Protein AF-A0A256WA55-F1 (afdb_monomer)

Radius of gyration: 29.88 Å; Cα contacts (8 Å, |Δi|>4): 927; chains: 1; bounding box: 69×44×91 Å

pLDDT: mean 87.18, std 14.0, range [23.38, 98.69]

Mean predicted aligned error: 8.19 Å

Sequence (550 aa):
MIKLHIINTIARYEMRTLLRSWFFRIFAGLAIIGLGIFNVAVFVPASGAPWIYRALPASIPYANLIILNLGQAIVAVFLASEFLKQDRKNDTVEVIYARSMTNAEYILGKALGILSVFFILNLIVLIMGIGFSFISSDSTQGILEFFFYPLLISVPTLVFILGLSFFLMTVLKNQAITFIILLGYIALTIFYLNTKYYHLFDYIAYQIPMMNSTIGGFGNFYEVLMHRGIYLFFGLGLIFFTVFKLERLPQSRKMASFPILLTIVSLCLAGFFAEKYISIKKGDISFKKQMIQLNNDFVNAPKVKVTSCDIELEHLGKEIAVMAGLGICNETDFGIDTLIFSLNPSLRIISAGSHGEKLQYKRKMHLLMIKYPGGLLPGDSAELSINYQGTINESTHFLDQNLDGYEDNFSLEIFRVRKRYAYLQDGFVCLTSGSLWYPTSGVGYASTKPALHFPDFTKFTLKVKTDTNLVAVSQGGLNKTSPGEFEFKPKVALPKISLLIADYNKYSIKVDSIEYSLFAKEGNQYFL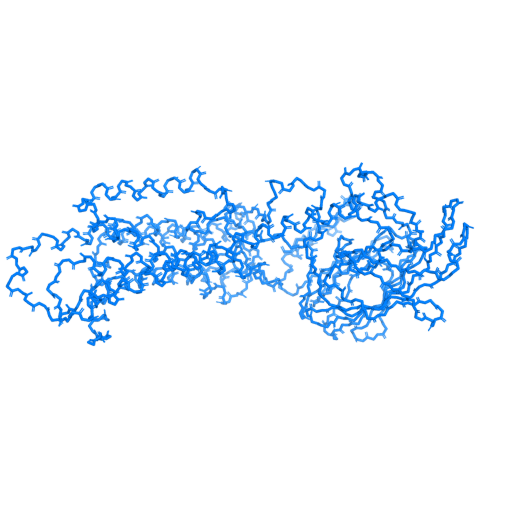DHFNDFTDSLPNFRSATAFCVG

Secondary structure (DSSP, 8-state):
---HHHHHHHHHHHHHHHHH-HHHHHHHHHHHHHHHHHHHHHH-GGG---THHHHSTTHHHHHHHHHHHHHHHHHHHHHHHHHHHHHHTTTTTTTT------HHHHHHHHHHHHHHHHHHHHHHHHHHHHHHHHH-TTPPP-SHHHHHHIIIIIHHHHHHHHHHHHHHHHHH--HHHHHHHHHHHHHHIIIIITTSGGGTT-TT-SSS--PEETTTEETTHHHHHHHHHHHHHHHHHHHHHHHHHS-S--S-HHHHHHHHHHHHHHHHHHHHHHHHHHHHHHHHHHHHHHHHHHHHHHTTS---EEEEEEEEEEEETTEEEEEEEEEEE--SSS-EEEEEEE--TTEEEEEEEETTEEPPEEEETTEEEEEEEEEE-TT-EEEEEEEEEE---GGGS-TTS-GGG---EEEETTEEEE---EEEETTEEEE-TTS--S-EES-S--TT-GGG-----BEEEEEEE--TT-EEEESSEEEEEETTEEEEE-SS-BS---EEEESEEEEEEEETTEEEEEEEETT--TTHHHHGGGTTTGGG----------

Solvent-accessible surface area (backbone atoms only — not comparable to full-atom values): 29604 Å² total; per-residue (Å²): 132,90,55,67,70,57,19,53,50,42,12,53,52,39,31,53,51,49,73,65,32,64,69,50,48,51,51,52,49,49,50,51,52,51,49,47,53,49,52,50,40,61,69,38,80,90,60,71,50,67,62,66,54,43,69,36,41,33,31,44,52,49,52,55,45,54,60,46,38,58,55,46,52,57,52,43,44,53,54,43,42,54,52,64,50,65,57,66,75,39,66,86,52,52,82,77,55,84,68,96,70,51,55,57,44,51,52,50,8,39,53,49,8,54,51,50,51,53,49,52,52,52,49,53,54,42,53,52,47,49,53,56,39,76,74,37,90,76,41,45,88,54,73,64,53,67,61,49,45,52,63,58,43,42,48,19,30,47,40,21,49,42,9,49,34,45,31,41,39,68,72,65,72,35,58,69,62,37,49,52,52,52,52,49,49,54,50,43,29,66,76,67,36,39,76,43,79,86,38,72,60,40,64,69,51,66,79,54,45,68,50,45,40,98,83,71,39,49,63,49,57,66,56,50,51,24,52,39,40,21,36,32,26,39,8,50,13,29,42,27,41,36,36,48,67,53,93,63,89,69,95,40,82,76,67,51,54,50,31,49,53,51,16,52,53,23,40,51,49,14,50,50,23,45,50,52,37,52,47,53,60,50,45,50,51,52,50,38,53,52,52,30,51,54,16,47,77,46,62,83,55,78,50,53,42,45,54,27,38,40,36,45,37,36,58,57,39,56,29,39,40,35,43,36,38,34,35,35,33,25,84,44,98,56,64,44,44,56,50,38,24,26,30,28,58,44,39,46,77,76,48,42,28,38,94,90,43,80,44,58,69,51,78,54,75,38,40,38,37,34,48,42,86,92,33,46,40,53,72,38,68,51,56,37,40,41,31,32,35,35,41,65,48,57,65,68,48,75,75,86,52,67,68,94,75,64,71,66,54,45,80,54,89,87,45,21,33,46,71,78,76,32,46,54,35,76,70,38,37,38,39,39,67,62,43,32,87,55,80,40,65,28,53,62,68,15,84,87,52,58,88,73,60,68,70,50,61,20,38,48,36,40,37,39,39,42,60,64,77,41,44,80,48,61,67,46,52,80,44,76,82,49,83,20,32,40,34,26,40,42,94,56,61,38,58,72,64,41,43,37,33,27,54,53,48,79,47,73,50,76,57,96,92,43,77,49,75,46,75,38,46,82,89,65,57,80,63,56,77,63,53,74,79,37,82,88,51,62,92,73,67,86,80,74,81,87,75,87,81,127

Structure (mmCIF, N/CA/C/O backbone):
data_AF-A0A256WA55-F1
#
_entry.id   AF-A0A256WA55-F1
#
loop_
_atom_site.group_PDB
_atom_site.id
_atom_site.type_symbol
_atom_site.label_atom_id
_atom_site.label_alt_id
_atom_site.label_comp_id
_atom_site.label_asym_id
_atom_site.label_entity_id
_atom_site.label_seq_id
_atom_site.pdbx_PDB_ins_code
_atom_site.Cartn_x
_atom_site.Cartn_y
_atom_site.Cartn_z
_atom_site.occupancy
_atom_site.B_iso_or_equiv
_atom_site.auth_seq_id
_atom_site.auth_comp_id
_atom_site.auth_asym_id
_atom_site.auth_atom_id
_atom_site.pdbx_PDB_model_num
ATOM 1 N N . MET A 1 1 ? -15.513 -20.389 34.708 1.00 63.56 1 MET A N 1
ATOM 2 C CA . MET A 1 1 ? -15.855 -20.583 33.284 1.00 63.56 1 MET A CA 1
ATOM 3 C C . MET A 1 1 ? -16.608 -19.343 32.832 1.00 63.56 1 MET A C 1
ATOM 5 O O . MET A 1 1 ? -17.581 -19.008 33.494 1.00 63.56 1 MET A O 1
ATOM 9 N N . ILE A 1 2 ? -16.119 -18.632 31.812 1.00 71.75 2 ILE A N 1
ATOM 10 C CA . ILE A 1 2 ? -16.770 -17.422 31.281 1.00 71.75 2 ILE A CA 1
ATOM 11 C C . ILE A 1 2 ? -18.068 -17.837 30.578 1.00 71.75 2 ILE A C 1
ATOM 13 O O . ILE A 1 2 ? -18.048 -18.711 29.713 1.00 71.75 2 ILE A O 1
ATOM 17 N N . LYS A 1 3 ? -19.195 -17.229 30.944 1.00 84.06 3 LYS A N 1
ATOM 18 C CA . LYS A 1 3 ? -20.513 -17.495 30.365 1.00 84.06 3 LYS A CA 1
ATOM 19 C C . LYS A 1 3 ? -20.845 -16.426 29.322 1.00 84.06 3 LYS A C 1
ATOM 21 O O . LYS A 1 3 ? -21.218 -15.304 29.657 1.00 84.06 3 LYS A O 1
ATOM 26 N N . LEU A 1 4 ? -20.795 -16.805 28.044 1.00 86.12 4 LEU A N 1
ATOM 27 C CA . LEU A 1 4 ? -21.137 -15.943 26.898 1.00 86.12 4 LEU A CA 1
ATOM 28 C C . LEU A 1 4 ? -22.519 -15.279 27.025 1.00 86.12 4 LEU A C 1
ATOM 30 O O . LEU A 1 4 ? -22.683 -14.112 26.680 1.00 86.12 4 LEU A O 1
ATOM 34 N N . HIS A 1 5 ? -23.510 -15.986 27.574 1.00 89.44 5 HIS A N 1
ATOM 35 C CA . HIS A 1 5 ? -24.844 -15.421 27.789 1.00 89.44 5 HIS A CA 1
ATOM 36 C C . HIS A 1 5 ? -24.845 -14.235 28.775 1.00 89.44 5 HIS A C 1
ATOM 38 O O . HIS A 1 5 ? -25.597 -13.281 28.573 1.00 89.44 5 HIS A O 1
ATOM 44 N N . ILE A 1 6 ? -23.981 -14.250 29.799 1.00 88.06 6 ILE A N 1
ATOM 45 C CA . ILE A 1 6 ? -23.845 -13.136 30.752 1.00 88.06 6 ILE A CA 1
ATOM 46 C C . ILE A 1 6 ? -23.241 -11.922 30.044 1.00 88.06 6 ILE A C 1
ATOM 48 O O . ILE A 1 6 ? -23.808 -10.836 30.129 1.00 88.06 6 ILE A O 1
ATOM 52 N N . ILE A 1 7 ? -22.162 -12.118 29.277 1.00 89.69 7 ILE A N 1
ATOM 53 C CA . ILE A 1 7 ? -21.535 -11.063 28.461 1.00 89.69 7 ILE A CA 1
ATOM 54 C C . ILE A 1 7 ? -22.565 -10.418 27.532 1.00 89.69 7 ILE A C 1
ATOM 56 O O . ILE A 1 7 ? -22.721 -9.200 27.540 1.00 89.69 7 ILE A O 1
ATOM 60 N N . ASN A 1 8 ? -23.320 -11.228 26.785 1.00 91.25 8 ASN A N 1
ATOM 61 C CA . ASN A 1 8 ? -24.340 -10.737 25.857 1.00 91.25 8 ASN A CA 1
ATOM 62 C C . ASN A 1 8 ? -25.470 -9.988 26.570 1.00 91.25 8 ASN A C 1
ATOM 64 O O . ASN A 1 8 ? -25.981 -8.994 26.057 1.00 91.25 8 ASN A O 1
ATOM 68 N N . THR A 1 9 ? -25.868 -10.450 27.754 1.00 92.19 9 THR A N 1
ATOM 69 C CA . THR A 1 9 ? -26.891 -9.781 28.561 1.00 92.19 9 THR A CA 1
ATOM 70 C C . THR A 1 9 ? -26.403 -8.408 29.015 1.00 92.19 9 THR A C 1
ATOM 72 O O . THR A 1 9 ? -27.106 -7.418 28.820 1.00 92.19 9 THR A O 1
ATOM 75 N N . ILE A 1 10 ? -25.176 -8.327 29.537 1.00 90.38 10 ILE A N 1
ATOM 76 C CA . ILE A 1 10 ? -24.541 -7.067 29.943 1.00 90.38 10 ILE A CA 1
ATOM 77 C C . ILE A 1 10 ? -24.407 -6.129 28.741 1.00 90.38 10 ILE A C 1
ATOM 79 O O . ILE A 1 10 ? -24.826 -4.979 28.830 1.00 90.38 10 ILE A O 1
ATOM 83 N N . ALA A 1 11 ? -23.932 -6.630 27.599 1.00 92.56 11 ALA A N 1
ATOM 84 C CA . ALA A 1 11 ? -23.806 -5.854 26.368 1.00 92.56 11 ALA A CA 1
ATOM 85 C C . ALA A 1 11 ? -25.147 -5.272 25.901 1.00 92.56 11 ALA A C 1
ATOM 87 O O . ALA A 1 11 ? -25.216 -4.102 25.536 1.00 92.56 11 ALA A O 1
ATOM 88 N N . ARG A 1 12 ? -26.237 -6.050 25.960 1.00 93.06 12 ARG A N 1
ATOM 89 C CA . ARG A 1 12 ? -27.585 -5.574 25.602 1.00 93.06 12 ARG A CA 1
ATOM 90 C C . ARG A 1 12 ? -28.094 -4.489 26.545 1.00 93.06 12 ARG A C 1
ATOM 92 O O . ARG A 1 12 ? -28.723 -3.539 26.078 1.00 93.06 12 ARG A O 1
ATOM 99 N N . TYR A 1 13 ? -27.864 -4.628 27.850 1.00 91.06 13 TYR A N 1
ATOM 100 C CA . TYR A 1 13 ? -28.231 -3.586 28.809 1.00 91.06 13 TYR A CA 1
ATOM 101 C C . TYR A 1 13 ? -27.406 -2.322 28.591 1.00 91.06 13 TYR A C 1
ATOM 103 O O . TYR A 1 13 ? -27.981 -1.239 28.540 1.00 91.06 13 TYR A O 1
ATOM 111 N N . GLU A 1 14 ? -26.101 -2.462 28.370 1.00 89.56 14 GLU A N 1
ATOM 112 C CA . GLU A 1 14 ? -25.213 -1.334 28.097 1.00 89.56 14 GLU A CA 1
ATOM 113 C C . GLU A 1 14 ? -25.623 -0.594 26.822 1.00 89.56 14 GLU A C 1
ATOM 115 O O . GLU A 1 14 ? -25.807 0.622 26.832 1.00 89.56 14 GLU A O 1
ATOM 120 N N . MET A 1 15 ? -25.884 -1.343 25.749 1.00 91.56 15 MET A N 1
ATOM 121 C CA . MET A 1 15 ? -26.411 -0.819 24.493 1.00 91.56 15 MET A CA 1
ATOM 122 C C . MET A 1 15 ? -27.700 -0.020 24.724 1.00 91.56 15 MET A C 1
ATOM 124 O O . MET A 1 15 ? -27.827 1.102 24.243 1.00 91.56 15 MET A O 1
ATOM 128 N N . ARG A 1 16 ? -28.658 -0.554 25.496 1.00 92.06 16 ARG A N 1
ATOM 129 C CA . ARG A 1 16 ? -29.915 0.150 25.810 1.00 92.06 16 ARG A CA 1
ATOM 130 C C . ARG A 1 16 ? -29.693 1.422 26.625 1.00 92.06 16 ARG A C 1
ATOM 132 O O . ARG A 1 16 ? -30.373 2.411 26.364 1.00 92.06 16 ARG A O 1
ATOM 139 N N . THR A 1 17 ? -28.787 1.405 27.599 1.00 88.81 17 THR A N 1
ATOM 140 C CA . THR A 1 17 ? -28.451 2.585 28.408 1.00 88.81 17 THR A CA 1
ATOM 141 C C . THR A 1 17 ? -27.847 3.678 27.534 1.00 88.81 17 THR A C 1
ATOM 143 O O . THR A 1 17 ? -28.306 4.819 27.564 1.00 88.81 17 THR A O 1
ATOM 146 N N . LEU A 1 18 ? -26.890 3.317 26.683 1.00 88.25 18 LEU A N 1
ATOM 147 C CA . LEU A 1 18 ? -26.204 4.249 25.795 1.00 88.25 18 LEU A CA 1
ATOM 148 C C . LEU A 1 18 ? -27.155 4.823 24.734 1.00 88.25 18 LEU A C 1
ATOM 150 O O . LEU A 1 18 ? -27.208 6.035 24.550 1.00 88.25 18 LEU A O 1
ATOM 154 N N . LEU A 1 19 ? -28.021 3.992 24.143 1.00 89.69 19 LEU A N 1
ATOM 155 C CA . LEU A 1 19 ? -29.088 4.433 23.231 1.00 89.69 19 LEU A CA 1
ATOM 156 C C . LEU A 1 19 ? -30.162 5.305 23.905 1.00 89.69 19 LEU A C 1
ATOM 158 O O . LEU A 1 19 ? -30.950 5.948 23.210 1.00 89.69 19 LEU A O 1
ATOM 162 N N . ARG A 1 20 ? -30.247 5.323 25.240 1.00 90.56 20 ARG A N 1
ATOM 163 C CA . ARG A 1 20 ? -31.132 6.218 26.009 1.00 90.56 20 ARG A CA 1
ATOM 164 C C . ARG A 1 20 ? -30.454 7.518 26.430 1.00 90.56 20 ARG A C 1
ATOM 166 O O . ARG A 1 20 ? -31.164 8.458 26.776 1.00 90.56 20 ARG A O 1
ATOM 173 N N . SER A 1 21 ? -29.126 7.589 26.373 1.00 87.94 21 SER A N 1
ATOM 174 C CA . SER A 1 21 ? -28.375 8.793 26.717 1.00 87.94 21 SER A CA 1
ATOM 175 C C . SER A 1 21 ? -28.677 9.922 25.733 1.00 87.94 21 SER A C 1
ATOM 177 O O . SER A 1 21 ? -28.515 9.764 24.521 1.00 87.94 21 SER A O 1
ATOM 179 N N . TRP A 1 22 ? -29.085 11.082 26.256 1.00 89.12 22 TRP A N 1
ATOM 180 C CA . TRP A 1 22 ? -29.273 12.294 25.455 1.00 89.12 22 TRP A CA 1
ATOM 181 C C . TRP A 1 22 ? -27.987 12.711 24.747 1.00 89.12 22 TRP A C 1
ATOM 183 O O . TRP A 1 22 ? -28.041 13.082 23.580 1.00 89.12 22 TRP A O 1
ATOM 193 N N . PHE A 1 23 ? -26.837 12.578 25.411 1.00 87.75 23 PHE A N 1
ATOM 194 C CA . PHE A 1 23 ? -25.542 12.905 24.822 1.00 87.75 23 PHE A CA 1
ATOM 195 C C . PHE A 1 23 ? -25.269 12.074 23.562 1.00 87.75 23 PHE A C 1
ATOM 197 O O . PHE A 1 23 ? -24.984 12.629 22.502 1.00 87.75 23 PHE A O 1
ATOM 204 N N . PHE A 1 24 ? -25.447 10.749 23.646 1.00 90.69 24 PHE A N 1
ATOM 205 C CA . PHE A 1 24 ? -25.266 9.879 22.485 1.00 90.69 24 PHE A CA 1
ATOM 206 C C . PHE A 1 24 ? -26.317 10.137 21.398 1.00 90.69 24 PHE A C 1
ATOM 208 O O . PHE A 1 24 ? -25.970 10.176 20.224 1.00 90.69 24 PHE A O 1
ATOM 215 N N . ARG A 1 25 ? -27.590 10.345 21.761 1.00 93.12 25 ARG A N 1
ATOM 216 C CA . ARG A 1 25 ? -28.661 10.638 20.791 1.00 93.12 25 ARG A CA 1
ATOM 217 C C . ARG A 1 25 ? -28.415 11.929 20.021 1.00 93.12 25 ARG A C 1
ATOM 219 O O . ARG A 1 25 ? -28.617 11.944 18.813 1.00 93.12 25 ARG A O 1
ATOM 226 N N . ILE A 1 26 ? -27.973 12.985 20.706 1.00 93.81 26 ILE A N 1
ATOM 227 C CA . ILE A 1 26 ? -27.617 14.260 20.076 1.00 93.81 26 ILE A CA 1
ATOM 228 C C . ILE A 1 26 ? -26.439 14.047 19.129 1.00 93.81 26 ILE A C 1
ATOM 230 O O . ILE A 1 26 ? -26.532 14.431 17.969 1.00 93.81 26 ILE A O 1
ATOM 234 N N . PHE A 1 27 ? -25.372 13.379 19.578 1.00 95.00 27 PHE A N 1
ATOM 235 C CA . PHE A 1 27 ? -24.232 13.070 18.715 1.00 95.00 27 PHE A CA 1
ATOM 236 C C . PHE A 1 27 ? -24.637 12.246 17.487 1.00 95.00 27 PHE A C 1
ATOM 238 O O . PHE A 1 27 ? -24.311 12.626 16.370 1.00 95.00 27 PHE A O 1
ATOM 245 N N . ALA A 1 28 ? -25.362 11.143 17.676 1.00 95.25 28 ALA A N 1
ATOM 246 C CA . ALA A 1 28 ? -25.798 10.281 16.585 1.00 95.25 28 ALA A CA 1
ATOM 247 C C . ALA A 1 28 ? -26.715 11.034 15.611 1.00 95.25 28 ALA A C 1
ATOM 249 O O . ALA A 1 28 ? -26.534 10.923 14.403 1.00 95.25 28 ALA A O 1
ATOM 250 N N . GLY A 1 29 ? -27.650 11.844 16.122 1.00 96.25 29 GLY A N 1
ATOM 251 C CA . GLY A 1 29 ? -28.511 12.698 15.306 1.00 96.25 29 GLY A CA 1
ATOM 252 C C . GLY A 1 29 ? -27.717 13.722 14.495 1.00 96.25 29 GLY A C 1
ATOM 253 O O . GLY A 1 29 ? -27.906 13.812 13.287 1.00 96.25 29 GLY A O 1
ATOM 254 N N . LEU A 1 30 ? -26.780 14.435 15.126 1.00 95.69 30 LEU A N 1
ATOM 255 C CA . LEU A 1 30 ? -25.897 15.390 14.449 1.00 95.69 30 LEU A CA 1
ATOM 256 C C . LEU A 1 30 ? -24.991 14.711 13.420 1.00 95.69 30 LEU A C 1
ATOM 258 O O . LEU A 1 30 ? -24.803 15.253 12.338 1.00 95.69 30 LEU A O 1
ATOM 262 N N . ALA A 1 31 ? -24.455 13.530 13.726 1.00 95.69 31 ALA A N 1
ATOM 263 C CA . ALA A 1 31 ? -23.619 12.770 12.805 1.00 95.69 31 ALA A CA 1
ATOM 264 C C . ALA A 1 31 ? -24.418 12.308 11.580 1.00 95.69 31 ALA A C 1
ATOM 266 O O . ALA A 1 31 ? -23.960 12.486 10.458 1.00 95.69 31 ALA A O 1
ATOM 267 N N . ILE A 1 32 ? -25.626 11.769 11.780 1.00 96.19 32 ILE A N 1
ATOM 268 C CA . ILE A 1 32 ? -26.502 11.329 10.685 1.00 96.19 32 ILE A CA 1
ATOM 269 C C . ILE A 1 32 ? -26.936 12.525 9.831 1.00 96.19 32 ILE A C 1
ATOM 271 O O . ILE A 1 32 ? -26.805 12.472 8.614 1.00 96.19 32 ILE A O 1
ATOM 275 N N . ILE A 1 33 ? -27.406 13.616 10.446 1.00 96.38 33 ILE A N 1
ATOM 276 C CA . ILE A 1 33 ? -27.844 14.816 9.716 1.00 96.38 33 ILE A CA 1
ATOM 277 C C . ILE A 1 33 ? -26.661 15.473 9.000 1.00 96.38 33 ILE A C 1
ATOM 279 O O . ILE A 1 33 ? -26.761 15.781 7.818 1.00 96.38 33 ILE A O 1
ATOM 283 N N . GLY A 1 34 ? -25.535 15.660 9.688 1.00 95.50 34 GLY A N 1
ATOM 284 C CA . GLY A 1 34 ? -24.342 16.298 9.137 1.00 95.50 34 GLY A CA 1
ATOM 285 C C . GLY A 1 34 ? -23.745 15.510 7.974 1.00 95.50 34 GLY A C 1
ATOM 286 O O . GLY A 1 34 ? -23.470 16.087 6.926 1.00 95.50 34 GLY A O 1
ATOM 287 N N . LEU A 1 35 ? -23.618 14.186 8.113 1.00 95.06 35 LEU A N 1
ATOM 288 C CA . LEU A 1 35 ? -23.179 13.327 7.012 1.00 95.06 35 LEU A CA 1
ATOM 289 C C . LEU A 1 35 ? -24.236 13.231 5.910 1.00 95.06 35 LEU A C 1
ATOM 291 O O . LEU A 1 35 ? -23.881 13.114 4.744 1.00 95.06 35 LEU A O 1
ATOM 295 N N . GLY A 1 36 ? -25.526 13.321 6.234 1.00 93.38 36 GLY A N 1
ATOM 296 C CA . GLY A 1 36 ? -26.596 13.424 5.244 1.00 93.38 36 GLY A CA 1
ATOM 297 C C . GLY A 1 36 ? -26.446 14.677 4.382 1.00 93.38 36 GLY A C 1
ATOM 298 O O . GLY A 1 36 ? -26.407 14.572 3.161 1.00 93.38 36 GLY A O 1
ATOM 299 N N . ILE A 1 37 ? -26.271 15.846 5.009 1.00 93.62 37 ILE A N 1
ATOM 300 C CA . ILE A 1 37 ? -26.010 17.121 4.320 1.00 93.62 37 ILE A CA 1
ATOM 301 C C . ILE A 1 37 ? -24.723 17.037 3.499 1.00 93.62 37 ILE A C 1
ATOM 303 O O . ILE A 1 37 ? -24.712 17.463 2.348 1.00 93.62 37 ILE A O 1
ATOM 307 N N . PHE A 1 38 ? -23.656 16.464 4.062 1.00 92.69 38 PHE A N 1
ATOM 308 C CA . PHE A 1 38 ? -22.398 16.254 3.348 1.00 92.69 38 PHE A CA 1
ATOM 309 C C . PHE A 1 38 ? -22.596 15.402 2.090 1.00 92.69 38 PHE A C 1
ATOM 311 O O . PHE A 1 38 ? -22.178 15.819 1.016 1.00 92.69 38 PHE A O 1
ATOM 318 N N . ASN A 1 39 ? -23.284 14.260 2.187 1.00 91.38 39 ASN A N 1
ATOM 319 C CA . ASN A 1 39 ? -23.562 13.416 1.025 1.00 91.38 39 ASN A CA 1
ATOM 320 C C . ASN A 1 39 ? -24.428 14.155 -0.010 1.00 91.38 39 ASN A C 1
ATOM 322 O O . ASN A 1 39 ? -24.104 14.123 -1.192 1.00 91.38 39 ASN A O 1
ATOM 326 N N . VAL A 1 40 ? -25.469 14.889 0.406 1.00 89.69 40 VAL A N 1
ATOM 327 C CA . VAL A 1 40 ? -26.267 15.725 -0.515 1.00 89.69 40 VAL A CA 1
ATOM 328 C C . VAL A 1 40 ? -25.377 16.738 -1.234 1.00 89.69 40 VAL A C 1
ATOM 330 O O . VAL A 1 40 ? -25.417 16.821 -2.457 1.00 89.69 40 VAL A O 1
ATOM 333 N N . ALA A 1 41 ? -24.542 17.477 -0.502 1.00 90.12 41 ALA A N 1
ATOM 334 C CA . ALA A 1 41 ? -23.622 18.441 -1.094 1.00 90.12 41 ALA A CA 1
ATOM 335 C C . ALA A 1 41 ? -22.664 17.757 -2.076 1.00 90.12 41 ALA A C 1
ATOM 337 O O . ALA A 1 41 ? -22.471 18.248 -3.183 1.00 90.12 41 ALA A O 1
ATOM 338 N N . VAL A 1 42 ? -22.121 16.594 -1.721 1.00 88.50 42 VAL A N 1
ATOM 339 C CA . VAL A 1 42 ? -21.249 15.818 -2.602 1.00 88.50 42 VAL A CA 1
ATOM 340 C C . VAL A 1 42 ? -21.963 15.359 -3.864 1.00 88.50 42 VAL A C 1
ATOM 342 O O . VAL A 1 42 ? -21.297 15.291 -4.879 1.00 88.50 42 VAL A O 1
ATOM 345 N N . PHE A 1 43 ? -23.264 15.071 -3.865 1.00 83.81 43 PHE A N 1
ATOM 346 C CA . PHE A 1 43 ? -23.972 14.575 -5.056 1.00 83.81 43 PHE A CA 1
ATOM 347 C C . PHE A 1 43 ? -24.701 15.648 -5.874 1.00 83.81 43 PHE A C 1
ATOM 349 O O . PHE A 1 43 ? -25.062 15.391 -7.017 1.00 83.81 43 PHE A O 1
ATOM 356 N N . VAL A 1 44 ? -24.878 16.861 -5.349 1.00 84.88 44 VAL A N 1
ATOM 357 C CA . VAL A 1 44 ? -25.461 17.983 -6.101 1.00 84.88 44 VAL A CA 1
ATOM 358 C C . VAL A 1 44 ? -24.382 18.638 -6.978 1.00 84.88 44 VAL A C 1
ATOM 360 O O . VAL A 1 44 ? -23.443 19.208 -6.426 1.00 84.88 44 VAL A O 1
ATOM 363 N N . PRO A 1 45 ? -24.499 18.649 -8.323 1.00 73.31 45 PRO A N 1
ATOM 364 C CA . PRO A 1 45 ? -23.468 19.219 -9.201 1.00 73.31 45 PRO A CA 1
ATOM 365 C C . PRO A 1 45 ? -23.161 20.698 -8.920 1.00 73.31 45 PRO A C 1
ATOM 367 O O . PRO A 1 45 ? -22.008 21.120 -8.970 1.00 73.31 45 PRO A O 1
ATOM 370 N N . ALA A 1 46 ? -24.184 21.476 -8.552 1.00 81.56 46 ALA A N 1
ATOM 371 C CA . ALA A 1 46 ? -24.070 22.906 -8.262 1.00 81.56 46 ALA A CA 1
ATOM 372 C C . ALA A 1 46 ? -23.316 23.237 -6.956 1.00 81.56 46 ALA A C 1
ATOM 374 O O . ALA A 1 46 ? -23.055 24.407 -6.691 1.00 81.56 46 ALA A O 1
ATOM 375 N N . SER A 1 47 ? -22.973 22.245 -6.127 1.00 83.62 47 SER A N 1
ATOM 376 C CA . SER A 1 47 ? -22.264 22.483 -4.862 1.00 83.62 47 SER A CA 1
ATOM 377 C C . SER A 1 47 ? -20.786 22.840 -5.040 1.00 83.62 47 SER A C 1
ATOM 379 O O . SER A 1 47 ? -20.166 23.341 -4.104 1.00 83.62 47 SER A O 1
ATOM 381 N N . GLY A 1 48 ? -20.201 22.538 -6.206 1.00 82.44 48 GLY A N 1
ATOM 382 C CA . GLY A 1 48 ? -18.759 22.645 -6.435 1.00 82.44 48 GLY A CA 1
ATOM 383 C C . GLY A 1 48 ? -17.925 21.598 -5.683 1.00 82.44 48 GLY A C 1
ATOM 384 O O . GLY A 1 48 ? -16.707 21.743 -5.604 1.00 82.44 48 GLY A O 1
ATOM 385 N N . ALA A 1 49 ? -18.549 20.555 -5.119 1.00 84.94 49 ALA A N 1
ATOM 386 C CA . ALA A 1 49 ? -17.830 19.498 -4.415 1.00 84.94 49 ALA A CA 1
ATOM 387 C C . ALA A 1 49 ? -16.799 18.809 -5.336 1.00 84.94 49 ALA A C 1
ATOM 389 O O . ALA A 1 49 ? -17.145 18.450 -6.469 1.00 84.94 49 ALA A O 1
ATOM 390 N N . PRO A 1 50 ? -15.556 18.577 -4.863 1.00 86.00 50 PRO A N 1
ATOM 391 C CA . PRO A 1 50 ? -14.524 17.918 -5.655 1.00 86.00 50 PRO A CA 1
ATOM 392 C C . PRO A 1 50 ? -14.980 16.563 -6.201 1.00 86.00 50 PRO A C 1
ATOM 394 O O . PRO A 1 50 ? -15.506 15.722 -5.470 1.00 86.00 50 PRO A O 1
ATOM 397 N N . TRP A 1 51 ? -14.716 16.314 -7.483 1.00 81.56 51 TRP A N 1
ATOM 398 C CA . TRP A 1 51 ? -15.166 15.094 -8.162 1.00 81.56 51 TRP A CA 1
ATOM 399 C C . TRP A 1 51 ? -14.619 13.800 -7.531 1.00 81.56 51 TRP A C 1
ATOM 401 O O . TRP A 1 51 ? -15.291 12.772 -7.563 1.00 81.56 51 TRP A O 1
ATOM 411 N N . ILE A 1 52 ? -13.462 13.849 -6.857 1.00 83.81 52 ILE A N 1
ATOM 412 C CA . ILE A 1 52 ? -12.846 12.695 -6.176 1.00 83.81 52 ILE A CA 1
ATOM 413 C C . ILE A 1 52 ? -13.779 12.008 -5.162 1.00 83.81 52 ILE A C 1
ATOM 415 O O . ILE A 1 52 ? -13.673 10.800 -4.950 1.00 83.81 52 ILE A O 1
ATOM 419 N N . TYR A 1 53 ? -14.735 12.737 -4.576 1.00 86.44 53 TYR A N 1
ATOM 420 C CA . TYR A 1 53 ? -15.733 12.160 -3.672 1.00 86.44 53 TYR A CA 1
ATOM 421 C C . TYR A 1 53 ? -16.730 11.224 -4.373 1.00 86.44 53 TYR A C 1
ATOM 423 O O . TYR A 1 53 ? -17.299 10.359 -3.714 1.00 86.44 53 TYR A O 1
ATOM 431 N N . ARG A 1 54 ? -16.911 11.371 -5.692 1.00 81.38 54 ARG A N 1
ATOM 432 C CA . ARG A 1 54 ? -17.790 10.544 -6.537 1.00 81.38 54 ARG A CA 1
ATOM 433 C C . ARG A 1 54 ? -17.020 9.634 -7.507 1.00 81.38 54 ARG A C 1
ATOM 435 O O . ARG A 1 54 ? -17.618 8.745 -8.095 1.00 81.38 54 ARG A O 1
ATOM 442 N N . ALA A 1 55 ? -15.710 9.841 -7.656 1.00 77.69 55 ALA A N 1
ATOM 443 C CA . ALA A 1 55 ? -14.885 9.175 -8.666 1.00 77.69 55 ALA A CA 1
ATOM 444 C C . ALA A 1 55 ? -14.749 7.651 -8.485 1.00 77.69 55 ALA A C 1
ATOM 446 O O . ALA A 1 55 ? -14.628 6.927 -9.469 1.00 77.69 55 ALA A O 1
ATOM 447 N N . LEU A 1 56 ? -14.745 7.157 -7.242 1.00 79.25 56 LEU A N 1
ATOM 448 C CA . LEU A 1 56 ? -14.533 5.742 -6.917 1.00 79.25 56 LEU A CA 1
ATOM 449 C C . LEU A 1 56 ? -15.647 5.222 -5.995 1.00 79.25 56 LEU A C 1
ATOM 451 O O . LEU A 1 56 ? -16.122 5.990 -5.150 1.00 79.25 56 LEU A O 1
ATOM 455 N N . PRO A 1 57 ? -15.977 3.911 -6.025 1.00 79.00 57 PRO A N 1
ATOM 456 C CA . PRO A 1 57 ? -16.995 3.342 -5.135 1.00 79.00 57 PRO A CA 1
ATOM 457 C C . PRO A 1 57 ? -16.625 3.508 -3.669 1.00 79.00 57 PRO A C 1
ATOM 459 O O . PRO A 1 57 ? -17.465 3.648 -2.786 1.00 79.00 57 PRO A O 1
ATOM 462 N N . ALA A 1 58 ? -15.319 3.482 -3.422 1.00 84.69 58 ALA A N 1
ATOM 463 C CA . ALA A 1 58 ? -14.715 3.584 -2.117 1.00 84.69 58 ALA A CA 1
ATOM 464 C C . ALA A 1 58 ? -14.786 4.996 -1.521 1.00 84.69 58 ALA A C 1
ATOM 466 O O . ALA A 1 58 ? -14.715 5.131 -0.300 1.00 84.69 58 ALA A O 1
ATOM 467 N N . SER A 1 59 ? -14.931 6.044 -2.341 1.00 88.69 59 SER A N 1
ATOM 468 C CA . SER A 1 59 ? -14.779 7.432 -1.895 1.00 88.69 59 SER A CA 1
ATOM 469 C C . SER A 1 59 ? -15.808 7.826 -0.834 1.00 88.69 59 SER A C 1
ATOM 471 O O . SER A 1 59 ? -15.432 8.295 0.239 1.00 88.69 59 SER A O 1
ATOM 473 N N . ILE A 1 60 ? -17.100 7.592 -1.082 1.00 89.19 60 ILE A N 1
ATOM 474 C CA . ILE A 1 60 ? -18.184 7.910 -0.136 1.00 89.19 60 ILE A CA 1
ATOM 475 C C . ILE A 1 60 ? -18.088 7.119 1.177 1.00 89.19 60 ILE A C 1
ATOM 477 O O . ILE A 1 60 ? -18.088 7.753 2.239 1.00 89.19 60 ILE A O 1
ATOM 481 N N . PRO A 1 61 ? -18.005 5.770 1.179 1.00 89.88 61 PRO A N 1
ATOM 482 C CA . PRO A 1 61 ? -17.884 5.025 2.428 1.00 89.88 61 PRO A CA 1
ATOM 483 C C . PRO A 1 61 ? -16.626 5.412 3.204 1.00 89.88 61 PRO A C 1
ATOM 485 O O . PRO A 1 61 ? -16.690 5.550 4.426 1.00 89.88 61 PRO A O 1
ATOM 488 N N . TYR A 1 62 ? -15.506 5.645 2.516 1.00 91.44 62 TYR A N 1
ATOM 489 C CA . TYR A 1 62 ? -14.269 6.058 3.162 1.00 91.44 62 TYR A CA 1
ATOM 490 C C . TYR A 1 62 ? -14.390 7.454 3.794 1.00 91.44 62 TYR A C 1
ATOM 492 O O . TYR A 1 62 ? -14.064 7.622 4.971 1.00 91.44 62 TYR A O 1
ATOM 500 N N . ALA A 1 63 ? -14.927 8.431 3.056 1.00 92.44 63 ALA A N 1
ATOM 501 C CA . ALA A 1 63 ? -15.147 9.794 3.534 1.00 92.44 63 ALA A CA 1
ATOM 502 C C . ALA A 1 63 ? -16.053 9.830 4.767 1.00 92.44 63 ALA A C 1
ATOM 504 O O . ALA A 1 63 ? -15.678 10.367 5.813 1.00 92.44 63 ALA A O 1
ATOM 505 N N . ASN A 1 64 ? -17.225 9.198 4.661 1.00 93.44 64 ASN A N 1
ATOM 506 C CA . ASN A 1 64 ? -18.208 9.157 5.735 1.00 93.44 64 ASN A CA 1
ATOM 507 C C . ASN A 1 64 ? -17.628 8.520 7.001 1.00 93.44 64 ASN A C 1
ATOM 509 O O . ASN A 1 64 ? -17.854 9.028 8.100 1.00 93.44 64 ASN A O 1
ATOM 513 N N . LEU A 1 65 ? -16.851 7.441 6.862 1.00 94.50 65 LEU A N 1
ATOM 514 C CA . LEU A 1 65 ? -16.249 6.766 8.006 1.00 94.50 65 LEU A CA 1
ATOM 515 C C . LEU A 1 65 ? -15.068 7.521 8.606 1.00 94.50 65 LEU A C 1
ATOM 517 O O . LEU A 1 65 ? -14.978 7.544 9.826 1.00 94.50 65 LEU A O 1
ATOM 521 N N . ILE A 1 66 ? -14.203 8.179 7.826 1.00 93.19 66 ILE A N 1
ATOM 522 C CA . ILE A 1 66 ? -13.155 9.044 8.400 1.00 93.19 66 ILE A CA 1
ATOM 523 C C . ILE A 1 66 ? -13.786 10.166 9.231 1.00 93.19 66 ILE A C 1
ATOM 525 O O . ILE A 1 66 ? -13.391 10.378 10.381 1.00 93.19 66 ILE A O 1
ATOM 529 N N . ILE A 1 67 ? -14.779 10.864 8.666 1.00 93.62 67 ILE A N 1
ATOM 530 C CA . ILE A 1 67 ? -15.449 11.988 9.334 1.00 93.62 67 ILE A CA 1
ATOM 531 C C . ILE A 1 67 ? -16.141 11.494 10.610 1.00 93.62 67 ILE A C 1
ATOM 533 O O . ILE A 1 67 ? -15.990 12.088 11.682 1.00 93.62 67 ILE A O 1
ATOM 537 N N . LEU A 1 68 ? -16.859 10.370 10.519 1.00 95.50 68 LEU A N 1
ATOM 538 C CA . LEU A 1 68 ? -17.529 9.764 11.662 1.00 95.50 68 LEU A CA 1
ATOM 539 C C . LEU A 1 68 ? -16.530 9.293 12.728 1.00 95.50 68 LEU A C 1
ATOM 541 O O . LEU A 1 68 ? -16.765 9.535 13.910 1.00 95.50 68 LEU A O 1
ATOM 545 N N . ASN A 1 69 ? -15.421 8.655 12.341 1.00 94.94 69 ASN A N 1
ATOM 546 C CA . ASN A 1 69 ? -14.448 8.058 13.261 1.00 94.94 69 ASN A CA 1
ATOM 547 C C . ASN A 1 69 ? -13.798 9.108 14.171 1.00 94.94 69 ASN A C 1
ATOM 549 O O . ASN A 1 69 ? -13.614 8.859 15.363 1.00 94.94 69 ASN A O 1
ATOM 553 N N . LEU A 1 70 ? -13.525 10.310 13.650 1.00 90.00 70 LEU A N 1
ATOM 554 C CA . LEU A 1 70 ? -13.025 11.426 14.457 1.00 90.00 70 LEU A CA 1
ATOM 555 C C . LEU A 1 70 ? -14.022 11.817 15.561 1.00 90.00 70 LEU A C 1
ATOM 557 O O . LEU A 1 70 ? -13.658 11.896 16.736 1.00 90.00 70 LEU A O 1
ATOM 561 N N . GLY A 1 71 ? -15.293 12.017 15.200 1.00 91.81 71 GLY A N 1
ATOM 562 C CA . GLY A 1 71 ? -16.345 12.337 16.168 1.00 91.81 71 GLY A CA 1
ATOM 563 C C . GLY A 1 71 ? -16.585 11.201 17.167 1.00 91.81 71 GLY A C 1
ATOM 564 O O . GLY A 1 71 ? -16.710 11.437 18.369 1.00 91.81 71 GLY A O 1
ATOM 565 N N . GLN A 1 72 ? -16.589 9.955 16.686 1.00 92.94 72 GLN A N 1
ATOM 566 C CA . GLN A 1 72 ? -16.762 8.760 17.509 1.00 92.94 72 GLN A CA 1
ATOM 567 C C . GLN A 1 72 ? -15.642 8.595 18.533 1.00 92.94 72 GLN A C 1
ATOM 569 O O . GLN A 1 72 ? -15.939 8.260 19.676 1.00 92.94 72 GLN A O 1
ATOM 574 N N . ALA A 1 73 ? -14.385 8.866 18.171 1.00 91.19 73 ALA A N 1
ATOM 575 C CA . ALA A 1 73 ? -13.267 8.806 19.108 1.00 91.19 73 ALA A CA 1
ATOM 576 C C . ALA A 1 73 ? -13.465 9.774 20.288 1.00 91.19 73 ALA A C 1
ATOM 578 O O . ALA A 1 73 ? -13.299 9.383 21.443 1.00 91.19 73 ALA A O 1
ATOM 579 N N . ILE A 1 74 ? -13.906 11.008 20.012 1.00 90.50 74 ILE A N 1
ATOM 580 C CA . ILE A 1 74 ? -14.198 12.013 21.045 1.00 90.50 74 ILE A CA 1
ATOM 581 C C . ILE A 1 74 ? -15.374 11.559 21.920 1.00 90.50 74 ILE A C 1
ATOM 583 O O . ILE A 1 74 ? -15.274 11.548 23.145 1.00 90.50 74 ILE A O 1
ATOM 587 N N . VAL A 1 75 ? -16.487 11.140 21.316 1.00 91.00 75 VAL A N 1
ATOM 588 C CA . VAL A 1 75 ? -17.688 10.710 22.056 1.00 91.00 75 VAL A CA 1
ATOM 589 C C . VAL A 1 75 ? -17.429 9.446 22.878 1.00 91.00 75 VAL A C 1
ATOM 591 O O . VAL A 1 75 ? -17.918 9.335 24.003 1.00 91.00 75 VAL A O 1
ATOM 594 N N . ALA A 1 76 ? -16.619 8.515 22.373 1.00 89.12 76 ALA A N 1
ATOM 595 C CA . ALA A 1 76 ? -16.224 7.309 23.092 1.00 89.12 76 ALA A CA 1
ATOM 596 C C . ALA A 1 76 ? -15.450 7.630 24.380 1.00 89.12 76 ALA A C 1
ATOM 598 O O . ALA A 1 76 ? -15.700 6.985 25.398 1.00 89.12 76 ALA A O 1
ATOM 599 N N . VAL A 1 77 ? -14.585 8.655 24.378 1.00 87.75 77 VAL A N 1
ATOM 600 C CA . VAL A 1 77 ? -13.886 9.135 25.588 1.00 87.75 77 VAL A CA 1
ATOM 601 C C . VAL A 1 77 ? -14.875 9.574 26.669 1.00 87.75 77 VAL A C 1
ATOM 603 O O . VAL A 1 77 ? -14.740 9.177 27.832 1.00 87.75 77 VAL A O 1
ATOM 606 N N . PHE A 1 78 ? -15.883 10.371 26.300 1.00 84.25 78 PHE A N 1
ATOM 607 C CA . PHE A 1 78 ? -16.913 10.832 27.235 1.00 84.25 78 PHE A CA 1
ATOM 608 C C . PHE A 1 78 ? -17.707 9.660 27.815 1.00 84.25 78 PHE A C 1
ATOM 610 O O . PHE A 1 78 ? -17.822 9.536 29.036 1.00 84.25 78 PHE A O 1
ATOM 617 N N . LEU A 1 79 ? -18.194 8.767 26.948 1.00 80.69 79 LEU A N 1
ATOM 618 C CA . LEU A 1 79 ? -19.028 7.632 27.346 1.00 80.69 79 LEU A CA 1
ATOM 619 C C . LEU A 1 79 ? -18.264 6.641 28.233 1.00 80.69 79 LEU A C 1
ATOM 621 O O . LEU A 1 79 ? -18.790 6.196 29.251 1.00 80.69 79 LEU A O 1
ATOM 625 N N . ALA A 1 80 ? -17.005 6.341 27.905 1.00 74.81 80 ALA A N 1
ATOM 626 C CA . ALA A 1 80 ? -16.173 5.451 28.710 1.00 74.81 80 ALA A CA 1
ATOM 627 C C . ALA A 1 80 ? -15.837 6.036 30.093 1.00 74.81 80 ALA A C 1
ATOM 629 O O . ALA A 1 80 ? -15.781 5.301 31.082 1.00 74.81 80 ALA A O 1
ATOM 630 N N . SER A 1 81 ? -15.644 7.356 30.177 1.00 69.81 81 SER A N 1
ATOM 631 C CA . SER A 1 81 ? -15.313 8.049 31.429 1.00 69.81 81 SER A CA 1
ATOM 632 C C . SER A 1 81 ? -16.522 8.204 32.358 1.00 69.81 81 SER A C 1
ATOM 634 O O . SER A 1 81 ? -16.389 8.095 33.578 1.00 69.81 81 SER A O 1
ATOM 636 N N . GLU A 1 82 ? -17.707 8.464 31.801 1.00 71.06 82 GLU A N 1
ATOM 637 C CA . GLU A 1 82 ? -18.958 8.555 32.563 1.00 71.06 82 GLU A CA 1
ATOM 638 C C . GLU A 1 82 ? -19.389 7.186 33.107 1.00 71.06 82 GLU A C 1
ATOM 640 O O . GLU A 1 82 ? -19.814 7.076 34.261 1.00 71.06 82 GLU A O 1
ATOM 645 N N . PHE A 1 83 ? -19.166 6.133 32.318 1.00 65.38 83 PHE A N 1
ATOM 646 C CA . PHE A 1 83 ? -19.463 4.752 32.677 1.00 65.38 83 PHE A CA 1
ATOM 647 C C . PHE A 1 83 ? -18.777 4.314 33.993 1.00 65.38 83 PHE A C 1
ATOM 649 O O . PHE A 1 83 ? -19.448 3.869 34.925 1.00 65.38 83 PHE A O 1
ATOM 656 N N . LEU A 1 84 ? -17.461 4.499 34.130 1.00 59.72 84 LEU A N 1
ATOM 657 C CA . LEU A 1 84 ? -16.715 4.052 35.321 1.00 59.72 84 LEU A CA 1
ATOM 658 C C . LEU A 1 84 ? -17.049 4.838 36.604 1.00 59.72 84 LEU A C 1
ATOM 660 O O . LEU A 1 84 ? -16.775 4.377 37.711 1.00 59.72 84 LEU A O 1
ATOM 664 N N . LYS A 1 85 ? -17.666 6.019 36.484 1.00 62.22 85 LYS A N 1
ATOM 665 C CA . LYS A 1 85 ? -18.116 6.821 37.631 1.00 62.22 85 LYS A CA 1
ATOM 666 C C . LYS A 1 85 ? -19.447 6.346 38.207 1.00 62.22 85 LYS A C 1
ATOM 668 O O . LYS A 1 85 ? -19.629 6.434 39.422 1.00 62.22 85 LYS A O 1
ATOM 673 N N . GLN A 1 86 ? -20.375 5.887 37.363 1.00 57.31 86 GLN A N 1
ATOM 674 C CA . GLN A 1 86 ? -21.677 5.385 37.818 1.00 57.31 86 GLN A CA 1
ATOM 675 C C . GLN A 1 86 ? -21.529 4.190 38.767 1.00 57.31 86 GLN A C 1
ATOM 677 O O . GLN A 1 86 ? -22.326 4.050 39.691 1.00 57.31 86 GLN A O 1
ATOM 682 N N . ASP A 1 87 ? -20.471 3.397 38.598 1.00 56.19 87 ASP A N 1
ATOM 683 C CA . ASP A 1 87 ? -20.212 2.225 39.433 1.00 56.19 87 ASP A CA 1
ATOM 684 C C . ASP A 1 87 ? -19.618 2.583 40.804 1.00 56.19 87 ASP A C 1
ATOM 686 O O . ASP A 1 87 ? -20.075 2.052 41.811 1.00 56.19 87 ASP A O 1
ATOM 690 N N . ARG A 1 88 ? -18.700 3.558 40.886 1.00 56.94 88 ARG A N 1
ATOM 691 C CA . ARG A 1 88 ? -18.074 3.972 42.162 1.00 56.94 88 ARG A CA 1
ATOM 692 C C . ARG A 1 88 ? -19.052 4.629 43.147 1.00 56.94 88 ARG A C 1
ATOM 694 O O . ARG A 1 88 ? -18.818 4.646 44.348 1.00 56.94 88 ARG A O 1
ATOM 701 N N . LYS A 1 89 ? -20.171 5.187 42.672 1.00 50.16 89 LYS A N 1
ATOM 702 C CA . LYS A 1 89 ? -21.217 5.728 43.564 1.00 50.16 89 LYS A CA 1
ATOM 703 C C . LYS A 1 89 ? -22.072 4.642 44.236 1.00 50.16 89 LYS A C 1
ATOM 705 O O . LYS A 1 89 ? -22.818 4.975 45.150 1.00 50.16 89 LYS A O 1
ATOM 710 N N . ASN A 1 90 ? -21.951 3.377 43.825 1.00 48.59 90 ASN A N 1
ATOM 711 C CA . ASN A 1 90 ? -22.706 2.255 44.390 1.00 48.59 90 ASN A CA 1
ATOM 712 C C . ASN A 1 90 ? -21.940 1.480 45.485 1.00 48.59 90 ASN A C 1
ATOM 714 O O . ASN A 1 90 ? -22.442 0.453 45.940 1.00 48.59 90 ASN A O 1
ATOM 718 N N . ASP A 1 91 ? -20.782 1.975 45.947 1.00 48.56 91 ASP A N 1
ATOM 719 C CA . ASP A 1 91 ? -19.905 1.310 46.933 1.00 48.56 91 ASP A CA 1
ATOM 720 C C . ASP A 1 91 ? -20.623 0.920 48.247 1.00 48.56 91 ASP A C 1
ATOM 722 O O . ASP A 1 91 ? -20.265 -0.066 48.885 1.00 48.56 91 ASP A O 1
ATOM 726 N N . THR A 1 92 ? -21.684 1.630 48.652 1.00 52.50 92 THR A N 1
ATOM 727 C CA . THR A 1 92 ? -22.473 1.289 49.857 1.00 52.50 92 THR A CA 1
ATOM 728 C C . THR A 1 92 ? -23.510 0.182 49.622 1.00 52.50 92 THR A C 1
ATOM 730 O O . THR A 1 92 ? -23.982 -0.433 50.574 1.00 52.50 92 THR A O 1
ATOM 733 N N . VAL A 1 93 ? -23.868 -0.091 48.363 1.00 50.88 93 VAL A N 1
ATOM 734 C CA . VAL A 1 93 ? -24.911 -1.051 47.952 1.00 50.88 93 VAL A CA 1
ATOM 735 C C . VAL A 1 93 ? -24.301 -2.345 47.387 1.00 50.88 93 VAL A C 1
ATOM 737 O O . VAL A 1 93 ? -24.958 -3.388 47.396 1.00 50.88 93 VAL A O 1
ATOM 740 N N . GLU A 1 94 ? -23.032 -2.330 46.956 1.00 52.16 94 GLU A N 1
ATOM 741 C CA . GLU A 1 94 ? -22.323 -3.525 46.462 1.00 52.16 94 GLU A CA 1
ATOM 742 C C . GLU A 1 94 ? -22.190 -4.639 47.519 1.00 52.16 94 GLU A C 1
ATOM 744 O O . GLU A 1 94 ? -22.193 -5.813 47.154 1.00 52.16 94 GLU A O 1
ATOM 749 N N . VAL A 1 95 ? -22.180 -4.307 48.818 1.00 51.50 95 VAL A N 1
ATOM 750 C CA . VAL A 1 95 ? -22.180 -5.298 49.918 1.00 51.50 95 VAL A CA 1
ATOM 751 C C . VAL A 1 95 ? -23.499 -6.089 49.986 1.00 51.50 95 VAL A C 1
ATOM 753 O O . VAL A 1 95 ? -23.505 -7.241 50.414 1.00 51.50 95 VAL A O 1
ATOM 756 N N . ILE A 1 96 ? -24.614 -5.504 49.530 1.00 49.50 96 ILE A N 1
ATOM 757 C CA . ILE A 1 96 ? -25.953 -6.123 49.561 1.00 49.50 96 ILE A CA 1
ATOM 758 C C . ILE A 1 96 ? -26.231 -6.914 48.271 1.00 49.50 96 ILE A C 1
ATOM 760 O O . ILE A 1 96 ? -26.936 -7.921 48.294 1.00 49.50 96 ILE A O 1
ATOM 764 N N . TYR A 1 97 ? -25.648 -6.507 47.138 1.00 47.31 97 TYR A N 1
ATOM 765 C CA . TYR A 1 97 ? -25.841 -7.167 45.845 1.00 47.31 97 TYR A CA 1
ATOM 766 C C . TYR A 1 97 ? -24.609 -7.972 45.426 1.00 47.31 97 TYR A C 1
ATOM 768 O O . TYR A 1 97 ? -23.837 -7.552 44.561 1.00 47.31 97 TYR A O 1
ATOM 776 N N . ALA A 1 98 ? -24.474 -9.186 45.962 1.00 56.28 98 ALA A N 1
ATOM 777 C CA . ALA A 1 98 ? -23.548 -10.180 45.425 1.00 56.28 98 ALA A CA 1
ATOM 778 C C . ALA A 1 98 ? -23.979 -10.573 43.997 1.00 56.28 98 ALA A C 1
ATOM 780 O O . ALA A 1 98 ? -24.851 -11.417 43.789 1.00 56.28 98 ALA A O 1
ATOM 781 N N . ARG A 1 99 ? -23.396 -9.930 42.979 1.00 64.06 99 ARG A N 1
ATOM 782 C CA . ARG A 1 99 ? -23.649 -10.268 41.570 1.00 64.06 99 ARG A CA 1
ATOM 783 C C . ARG A 1 99 ? -22.800 -11.469 41.168 1.00 64.06 99 ARG A C 1
ATOM 785 O O . ARG A 1 99 ? -21.593 -11.483 41.369 1.00 64.06 99 ARG A O 1
ATOM 792 N N . SER A 1 100 ? -23.411 -12.452 40.515 1.00 68.75 100 SER A N 1
ATOM 793 C CA . SER A 1 100 ? -22.763 -13.713 40.125 1.00 68.75 100 SER A CA 1
ATOM 794 C C . SER A 1 100 ? -21.831 -13.621 38.900 1.00 68.75 100 SER A C 1
ATOM 796 O O . SER A 1 100 ? -21.527 -14.654 38.304 1.00 68.75 100 SER A O 1
ATOM 798 N N . MET A 1 101 ? -21.448 -12.414 38.466 1.00 77.62 101 MET A N 1
ATOM 799 C CA . MET A 1 101 ? -20.668 -12.171 37.242 1.00 77.62 101 MET A CA 1
ATOM 800 C C . MET A 1 101 ? -19.202 -11.857 37.560 1.00 77.62 101 MET A C 1
ATOM 802 O O . MET A 1 101 ? -18.902 -11.125 38.500 1.00 77.62 101 MET A O 1
ATOM 806 N N . THR A 1 102 ? -18.289 -12.372 36.744 1.00 81.06 102 THR A N 1
ATOM 807 C CA . THR A 1 102 ? -16.848 -12.098 36.840 1.00 81.06 102 THR A CA 1
ATOM 808 C C . THR A 1 102 ? -16.488 -10.706 36.307 1.00 81.06 102 THR A C 1
ATOM 810 O O . THR A 1 102 ? -17.199 -10.137 35.476 1.00 81.06 102 THR A O 1
ATOM 813 N N . ASN A 1 103 ? -15.323 -10.179 36.704 1.00 83.00 103 ASN A N 1
ATOM 814 C CA . ASN A 1 103 ? -14.773 -8.928 36.156 1.00 83.00 103 ASN A CA 1
ATOM 815 C C . ASN A 1 103 ? -14.628 -8.973 34.630 1.00 83.00 103 ASN A C 1
ATOM 817 O O . ASN A 1 103 ? -14.909 -7.988 33.950 1.00 83.00 103 ASN A O 1
ATOM 821 N N . ALA A 1 104 ? -14.214 -10.126 34.098 1.00 86.06 104 ALA A N 1
ATOM 822 C CA . ALA A 1 104 ? -14.055 -10.331 32.664 1.00 86.06 104 ALA A CA 1
ATOM 823 C C . ALA A 1 104 ? -15.405 -10.248 31.945 1.00 86.06 104 ALA A C 1
ATOM 825 O O . ALA A 1 104 ? -15.534 -9.496 30.985 1.00 86.06 104 ALA A O 1
ATOM 826 N N . GLU A 1 105 ? -16.424 -10.965 32.432 1.00 87.62 105 GLU A N 1
ATOM 827 C CA . GLU A 1 105 ? -17.768 -10.915 31.844 1.00 87.62 105 GLU A CA 1
ATOM 828 C C . GLU A 1 105 ? -18.349 -9.499 31.874 1.00 87.62 105 GLU A C 1
ATOM 830 O O . GLU A 1 105 ? -18.981 -9.066 30.912 1.00 87.62 105 GLU A O 1
ATOM 835 N N . TYR A 1 106 ? -18.091 -8.769 32.960 1.00 85.75 106 TYR A N 1
ATOM 836 C CA . TYR A 1 106 ? -18.557 -7.405 33.145 1.00 85.75 106 TYR A CA 1
ATOM 837 C C . TYR A 1 106 ? -17.925 -6.412 32.169 1.00 85.75 106 TYR A C 1
ATOM 839 O O . TYR A 1 106 ? -18.634 -5.770 31.393 1.00 85.75 106 TYR A O 1
ATOM 847 N N . ILE A 1 107 ? -16.595 -6.300 32.179 1.00 87.88 107 ILE A N 1
ATOM 848 C CA . ILE A 1 107 ? -15.877 -5.320 31.357 1.00 87.88 107 ILE A CA 1
ATOM 849 C C . ILE A 1 107 ? -15.991 -5.660 29.871 1.00 87.88 107 ILE A C 1
ATOM 851 O O . ILE A 1 107 ? -16.233 -4.760 29.070 1.00 87.88 107 ILE A O 1
ATOM 855 N N . LEU A 1 108 ? -15.890 -6.940 29.492 1.00 90.75 108 LEU A N 1
ATOM 856 C CA . LEU A 1 108 ? -16.057 -7.346 28.093 1.00 90.75 108 LEU A CA 1
ATOM 857 C C . LEU A 1 108 ? -17.490 -7.116 27.614 1.00 90.75 108 LEU A C 1
ATOM 859 O O . LEU A 1 108 ? -17.677 -6.597 26.518 1.00 90.75 108 LEU A O 1
ATOM 863 N N . GLY A 1 109 ? -18.498 -7.441 28.431 1.00 91.12 109 GLY A N 1
ATOM 864 C CA . GLY A 1 109 ? -19.896 -7.163 28.101 1.00 91.12 109 GLY A CA 1
ATOM 865 C C . GLY A 1 109 ? -20.129 -5.678 27.839 1.00 91.12 109 GLY A C 1
ATOM 866 O O . GLY A 1 109 ? -20.764 -5.313 26.854 1.00 91.12 109 GLY A O 1
ATOM 867 N N . LYS A 1 110 ? -19.548 -4.805 28.660 1.00 88.62 110 LYS A N 1
ATOM 868 C CA . LYS A 1 110 ? -19.671 -3.358 28.473 1.00 88.62 110 LYS A CA 1
ATOM 869 C C . LYS A 1 110 ? -18.912 -2.826 27.270 1.00 88.62 110 LYS A C 1
ATOM 871 O O . LYS A 1 110 ? -19.494 -2.087 26.482 1.00 88.62 110 LYS A O 1
ATOM 876 N N . ALA A 1 111 ? -17.656 -3.237 27.094 1.00 91.69 111 ALA A N 1
ATOM 877 C CA . ALA A 1 111 ? -16.872 -2.886 25.914 1.00 91.69 111 ALA A CA 1
ATOM 878 C C . ALA A 1 111 ? -17.629 -3.273 24.634 1.00 91.69 111 ALA A C 1
ATOM 880 O O . ALA A 1 111 ? -17.814 -2.439 23.752 1.00 91.69 111 ALA A O 1
ATOM 881 N N . LEU A 1 112 ? -18.155 -4.502 24.572 1.00 93.56 112 LEU A N 1
ATOM 882 C CA . LEU A 1 112 ? -18.950 -4.985 23.444 1.00 93.56 112 LEU A CA 1
ATOM 883 C C . LEU A 1 112 ? -20.258 -4.212 23.266 1.00 93.56 112 LEU A C 1
ATOM 885 O O . LEU A 1 112 ? -20.634 -3.939 22.131 1.00 93.56 112 LEU A O 1
ATOM 889 N N . GLY A 1 113 ? -20.942 -3.833 24.347 1.00 92.88 113 GLY A N 1
ATOM 890 C CA . GLY A 1 113 ? -22.152 -3.012 24.276 1.00 92.88 113 GLY A CA 1
ATOM 891 C C . GLY A 1 113 ? -21.896 -1.645 23.638 1.00 92.88 113 GLY A C 1
ATOM 892 O O . GLY A 1 113 ? -22.619 -1.255 22.723 1.00 92.88 113 GLY A O 1
ATOM 893 N N . ILE A 1 114 ? -20.829 -0.957 24.059 1.00 91.38 114 ILE A N 1
ATOM 894 C CA . ILE A 1 114 ? -20.426 0.338 23.488 1.00 91.38 114 ILE A CA 1
ATOM 895 C C . ILE A 1 114 ? -19.997 0.171 22.025 1.00 91.38 114 ILE A C 1
ATOM 897 O O . ILE A 1 114 ? -20.501 0.878 21.150 1.00 91.38 114 ILE A O 1
ATOM 901 N N . LEU A 1 115 ? -19.118 -0.798 21.745 1.00 93.38 115 LEU A N 1
ATOM 902 C CA . LEU A 1 115 ? -18.657 -1.103 20.388 1.00 93.38 115 LEU A CA 1
ATOM 903 C C . LEU A 1 115 ? -19.826 -1.420 19.451 1.00 93.38 115 LEU A C 1
ATOM 905 O O . LEU A 1 115 ? -19.846 -0.928 18.328 1.00 93.38 115 LEU A O 1
ATOM 909 N N . SER A 1 116 ? -20.823 -2.177 19.916 1.00 93.00 116 SER A N 1
ATOM 910 C CA . SER A 1 116 ? -22.003 -2.536 19.120 1.00 93.00 116 SER A CA 1
ATOM 911 C C . SER A 1 116 ? -22.823 -1.310 18.727 1.00 93.00 116 SER A C 1
ATOM 913 O O . SER A 1 116 ? -23.258 -1.218 17.584 1.00 93.00 116 SER A O 1
ATOM 915 N N . VAL A 1 117 ? -23.014 -0.344 19.634 1.00 93.75 117 VAL A N 1
ATOM 916 C CA . VAL A 1 117 ? -23.764 0.881 19.311 1.00 93.75 117 VAL A CA 1
ATOM 917 C C . VAL A 1 117 ? -23.040 1.713 18.257 1.00 93.75 117 VAL A C 1
ATOM 919 O O . VAL A 1 117 ? -23.660 2.146 17.284 1.00 93.75 117 VAL A O 1
ATOM 922 N N . PHE A 1 118 ? -21.731 1.915 18.414 1.00 94.38 118 PHE A N 1
ATOM 923 C CA . PHE A 1 118 ? -20.955 2.627 17.404 1.00 94.38 118 PHE A CA 1
ATOM 924 C C . PHE A 1 118 ? -20.923 1.865 16.081 1.00 94.38 118 PHE A C 1
ATOM 926 O O . PHE A 1 118 ? -21.051 2.482 15.030 1.00 94.38 118 PHE A O 1
ATOM 933 N N . PHE A 1 119 ? -20.811 0.538 16.102 1.00 93.00 119 PHE A N 1
ATOM 934 C CA . PHE A 1 119 ? -20.855 -0.281 14.893 1.00 93.00 119 PHE A CA 1
ATOM 935 C C . PHE A 1 119 ? -22.198 -0.152 14.158 1.00 93.00 119 PHE A C 1
ATOM 937 O O . PHE A 1 119 ? -22.211 0.041 12.945 1.00 93.00 119 PHE A O 1
ATOM 944 N N . ILE A 1 120 ? -23.322 -0.151 14.884 1.00 93.69 120 ILE A N 1
ATOM 945 C CA . ILE A 1 120 ? -24.651 0.117 14.311 1.00 93.69 120 ILE A CA 1
ATOM 946 C C . ILE A 1 120 ? -24.701 1.519 13.690 1.00 93.69 120 ILE A C 1
ATOM 948 O O . ILE A 1 120 ? -25.200 1.672 12.580 1.00 93.69 120 ILE A O 1
ATOM 952 N N . LEU A 1 121 ? -24.153 2.537 14.362 1.00 95.25 121 LEU A N 1
ATOM 953 C CA . LEU A 1 121 ? -24.088 3.894 13.812 1.00 95.25 121 LEU A CA 1
ATOM 954 C C . LEU A 1 121 ? -23.245 3.956 12.526 1.00 95.25 121 LEU A C 1
ATOM 956 O O . LEU A 1 121 ? -23.662 4.597 11.566 1.00 95.25 121 LEU A O 1
ATOM 960 N N . ASN A 1 122 ? -22.103 3.260 12.485 1.00 95.00 122 ASN A N 1
ATOM 961 C CA . ASN A 1 122 ? -21.292 3.125 11.272 1.00 95.00 122 ASN A CA 1
ATOM 962 C C . ASN A 1 122 ? -22.119 2.496 10.139 1.00 95.00 122 ASN A C 1
ATOM 964 O O . ASN A 1 122 ? -22.144 3.035 9.038 1.00 95.00 122 ASN A O 1
ATOM 968 N N . LEU A 1 123 ? -22.854 1.413 10.416 1.00 92.69 123 LEU A N 1
ATOM 969 C CA . LEU A 1 123 ? -23.707 0.756 9.423 1.00 92.69 123 LEU A CA 1
ATOM 970 C C . LEU A 1 123 ? -24.823 1.677 8.906 1.00 92.69 123 LEU A C 1
ATOM 972 O O . LEU A 1 123 ? -25.056 1.720 7.704 1.00 92.69 123 LEU A O 1
ATOM 976 N N . ILE A 1 124 ? -25.483 2.443 9.780 1.00 93.50 124 ILE A N 1
ATOM 977 C CA . ILE A 1 124 ? -26.524 3.408 9.381 1.00 93.50 124 ILE A CA 1
ATOM 978 C C . ILE A 1 124 ? -25.948 4.465 8.432 1.00 93.50 124 ILE A C 1
ATOM 980 O O . ILE A 1 124 ? -26.523 4.731 7.378 1.00 93.50 124 ILE A O 1
ATOM 984 N N . VAL A 1 125 ? -24.802 5.048 8.787 1.00 93.19 125 VAL A N 1
ATOM 985 C CA . VAL A 1 125 ? -24.121 6.065 7.971 1.00 93.19 125 VAL A CA 1
ATOM 986 C C . VAL A 1 125 ? -23.682 5.497 6.621 1.00 93.19 125 VAL A C 1
ATOM 988 O O . VAL A 1 125 ? -23.803 6.162 5.594 1.00 93.19 125 VAL A O 1
ATOM 991 N N . LEU A 1 126 ? -23.210 4.254 6.609 1.00 90.94 126 LEU A N 1
ATOM 992 C CA . LEU A 1 126 ? -22.847 3.557 5.386 1.00 90.94 126 LEU A CA 1
ATOM 993 C C . LEU A 1 126 ? -24.057 3.281 4.490 1.00 90.94 126 LEU A C 1
ATOM 995 O O . LEU A 1 126 ? -23.998 3.602 3.310 1.00 90.94 126 LEU A O 1
ATOM 999 N N . ILE A 1 127 ? -25.160 2.762 5.038 1.00 88.94 127 ILE A N 1
ATOM 1000 C CA . ILE A 1 127 ? -26.413 2.538 4.294 1.00 88.94 127 ILE A CA 1
ATOM 1001 C C . ILE A 1 127 ? -26.924 3.850 3.691 1.00 88.94 127 ILE A C 1
ATOM 1003 O O . ILE A 1 127 ? -27.369 3.871 2.547 1.00 88.94 127 ILE A O 1
ATOM 1007 N N . MET A 1 128 ? -26.819 4.955 4.429 1.00 88.44 128 MET A N 1
ATOM 1008 C CA . MET A 1 128 ? -27.150 6.279 3.910 1.00 88.44 128 MET A CA 1
ATOM 1009 C C . MET A 1 128 ? -26.260 6.654 2.713 1.00 88.44 128 MET A C 1
ATOM 1011 O O . MET A 1 128 ? -26.784 7.058 1.679 1.00 88.44 128 MET A O 1
ATOM 1015 N N . GLY A 1 129 ? -24.939 6.467 2.812 1.00 84.44 129 GLY A N 1
ATOM 1016 C CA . GLY A 1 129 ? -24.009 6.706 1.700 1.00 84.44 129 GLY A CA 1
ATOM 1017 C C . GLY A 1 129 ? -24.281 5.824 0.473 1.00 84.44 129 GLY A C 1
ATOM 1018 O O . GLY A 1 129 ? -24.225 6.309 -0.657 1.00 84.44 129 GLY A O 1
ATOM 1019 N N . ILE A 1 130 ? -24.649 4.555 0.689 1.00 82.25 130 ILE A N 1
ATOM 1020 C CA . ILE A 1 130 ? -25.108 3.635 -0.365 1.00 82.25 130 ILE A CA 1
ATOM 1021 C C . ILE A 1 130 ? -26.355 4.193 -1.052 1.00 82.25 130 ILE A C 1
ATOM 1023 O O . ILE A 1 130 ? -26.408 4.234 -2.277 1.00 82.25 130 ILE A O 1
ATOM 1027 N N . GLY A 1 131 ? -27.345 4.641 -0.273 1.00 80.88 131 GLY A N 1
ATOM 1028 C CA . GLY A 1 131 ? -28.585 5.206 -0.802 1.00 80.88 131 GLY A CA 1
ATOM 1029 C C . GLY A 1 131 ? -28.329 6.373 -1.755 1.00 80.88 131 GLY A C 1
ATOM 1030 O O . GLY A 1 131 ? -28.877 6.392 -2.851 1.00 80.88 131 GLY A O 1
ATOM 1031 N N . PHE A 1 132 ? -27.436 7.295 -1.385 1.00 77.19 132 PHE A N 1
ATOM 1032 C CA . PHE A 1 132 ? -27.034 8.396 -2.267 1.00 77.19 132 PHE A CA 1
ATOM 1033 C C . PHE A 1 132 ? -26.266 7.928 -3.507 1.00 77.19 132 PHE A C 1
ATOM 1035 O O . PHE A 1 132 ? -26.493 8.456 -4.592 1.00 77.19 132 PHE A O 1
ATOM 1042 N N . SER A 1 133 ? -25.414 6.911 -3.364 1.00 74.88 133 SER A N 1
ATOM 1043 C CA . SER A 1 133 ? -24.674 6.338 -4.494 1.00 74.88 133 SER A CA 1
ATOM 1044 C C . SER A 1 133 ? -25.637 5.722 -5.522 1.00 74.88 133 SER A C 1
ATOM 1046 O O . SER A 1 133 ? -25.562 6.044 -6.701 1.00 74.88 133 SER A O 1
ATOM 1048 N N . PHE A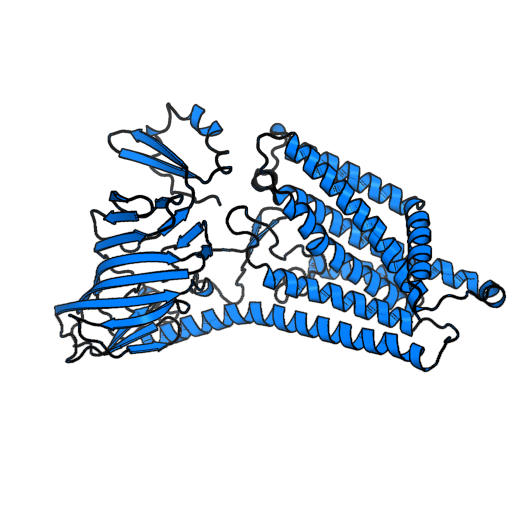 1 134 ? -26.640 4.947 -5.093 1.00 71.06 134 PHE A N 1
ATOM 1049 C CA . PHE A 1 134 ? -27.642 4.374 -6.008 1.00 71.06 134 PHE A CA 1
ATOM 1050 C C . PHE A 1 134 ? -28.527 5.407 -6.719 1.00 71.06 134 PHE A C 1
ATOM 1052 O O . PHE A 1 134 ? -29.073 5.106 -7.777 1.00 71.06 134 PHE A O 1
ATOM 1059 N N . ILE A 1 135 ? -28.690 6.605 -6.153 1.00 68.62 135 ILE A N 1
ATOM 1060 C CA . ILE A 1 135 ? -29.457 7.694 -6.777 1.00 68.62 135 ILE A CA 1
ATOM 1061 C C . ILE A 1 135 ? -28.635 8.395 -7.875 1.00 68.62 135 ILE A C 1
ATOM 1063 O O . ILE A 1 135 ? -29.205 9.011 -8.771 1.00 68.62 135 ILE A O 1
ATOM 1067 N N . SER A 1 136 ? -27.306 8.290 -7.829 1.00 61.91 136 SER A N 1
ATOM 1068 C CA . SER A 1 136 ? -26.394 8.964 -8.750 1.00 61.91 136 SER A CA 1
ATOM 1069 C C . SER A 1 136 ? -25.944 8.038 -9.881 1.00 61.91 136 SER A C 1
ATOM 1071 O O . SER A 1 136 ? -25.291 7.027 -9.627 1.00 61.91 136 SER A O 1
ATOM 1073 N N . SER A 1 137 ? -26.190 8.443 -11.132 1.00 57.50 137 SER A N 1
ATOM 1074 C CA . SER A 1 137 ? -25.638 7.806 -12.344 1.00 57.50 137 SER A CA 1
ATOM 1075 C C . SER A 1 137 ? -24.110 7.762 -12.350 1.00 57.50 137 SER A C 1
ATOM 1077 O O . SER A 1 137 ? -23.519 6.835 -12.892 1.00 57.50 137 SER A O 1
ATOM 1079 N N . ASP A 1 138 ? -23.485 8.749 -11.708 1.00 54.97 138 ASP A N 1
ATOM 1080 C CA . ASP A 1 138 ? -22.039 8.973 -11.770 1.00 54.97 138 ASP A CA 1
ATOM 1081 C C . ASP A 1 138 ? -21.245 8.138 -10.754 1.00 54.97 138 ASP A C 1
ATOM 1083 O O . ASP A 1 138 ? -20.020 8.242 -10.704 1.00 54.97 138 ASP A O 1
ATOM 1087 N N . SER A 1 139 ? -21.919 7.361 -9.893 1.00 56.19 139 SER A N 1
ATOM 1088 C CA . SER A 1 139 ? -21.242 6.621 -8.826 1.00 56.19 139 SER A CA 1
ATOM 1089 C C . SER A 1 139 ? -20.938 5.183 -9.235 1.00 56.19 139 SER A C 1
ATOM 1091 O O . SER A 1 139 ? -21.793 4.425 -9.696 1.00 56.19 139 SER A O 1
ATOM 1093 N N . THR A 1 140 ? -19.687 4.792 -9.038 1.00 56.16 140 THR A N 1
ATOM 1094 C CA . THR A 1 140 ? -19.235 3.422 -9.246 1.00 56.16 140 THR A CA 1
ATOM 1095 C C . THR A 1 140 ? -19.675 2.566 -8.049 1.00 56.16 140 THR A C 1
ATOM 1097 O O . THR A 1 140 ? -19.580 2.974 -6.893 1.00 56.16 140 THR A O 1
ATOM 1100 N N . GLN A 1 141 ? -20.233 1.381 -8.312 1.00 62.38 141 GLN A N 1
ATOM 1101 C CA . GLN A 1 141 ? -20.889 0.553 -7.294 1.00 62.38 141 GLN A CA 1
ATOM 1102 C C . GLN A 1 141 ? -19.923 -0.511 -6.757 1.00 62.38 141 GLN A C 1
ATOM 1104 O O . GLN A 1 141 ? -19.400 -1.322 -7.516 1.00 62.38 141 GLN A O 1
ATOM 1109 N N . GLY A 1 142 ? -19.703 -0.535 -5.442 1.00 65.25 142 GLY A N 1
ATOM 1110 C CA . GLY A 1 142 ? -18.825 -1.503 -4.783 1.00 65.25 142 GLY A CA 1
ATOM 1111 C C . GLY A 1 142 ? -19.336 -1.803 -3.382 1.00 65.25 142 GLY A C 1
ATOM 1112 O O . GLY A 1 142 ? -19.417 -0.911 -2.549 1.00 65.25 142 GLY A O 1
ATOM 1113 N N . ILE A 1 143 ? -19.762 -3.044 -3.132 1.00 69.56 143 ILE A N 1
ATOM 1114 C CA . ILE A 1 143 ? -20.386 -3.450 -1.859 1.00 69.56 143 ILE A CA 1
ATOM 1115 C C . ILE A 1 143 ? -19.325 -3.877 -0.830 1.00 69.56 143 ILE A C 1
ATOM 1117 O O . ILE A 1 143 ? -19.540 -3.769 0.378 1.00 69.56 143 ILE A O 1
ATOM 1121 N N . LEU A 1 144 ? -18.165 -4.357 -1.285 1.00 74.62 144 LEU A N 1
ATOM 1122 C CA . LEU A 1 144 ? -17.124 -4.918 -0.416 1.00 74.62 144 LEU A CA 1
ATOM 1123 C C . LEU A 1 144 ? -16.457 -3.847 0.455 1.00 74.62 144 LEU A C 1
ATOM 1125 O O . LEU A 1 144 ? -16.140 -4.093 1.619 1.00 74.62 144 LEU A O 1
ATOM 1129 N N . GLU A 1 145 ? -16.303 -2.641 -0.079 1.00 78.69 145 GLU A N 1
ATOM 1130 C CA . GLU A 1 145 ? -15.757 -1.465 0.594 1.00 78.69 145 GLU A CA 1
ATOM 1131 C C . GLU A 1 145 ? -16.534 -1.149 1.879 1.00 78.69 145 GLU A C 1
ATOM 1133 O O . GLU A 1 145 ? -15.943 -0.857 2.921 1.00 78.69 145 GLU A O 1
ATOM 1138 N N . PHE A 1 146 ? -17.860 -1.301 1.837 1.00 78.06 146 PHE A N 1
ATOM 1139 C CA . PHE A 1 146 ? -18.748 -1.081 2.978 1.00 78.06 146 PHE A CA 1
ATOM 1140 C C . PHE A 1 146 ? -18.538 -2.093 4.111 1.00 78.06 146 PHE A C 1
ATOM 1142 O O . PHE A 1 146 ? -18.826 -1.783 5.266 1.00 78.06 146 PHE A O 1
ATOM 1149 N N . PHE A 1 147 ? -17.993 -3.277 3.818 1.00 82.50 147 PHE A N 1
ATOM 1150 C CA . PHE A 1 147 ? -17.635 -4.265 4.837 1.00 82.50 147 PHE A CA 1
ATOM 1151 C C . PHE A 1 147 ? -16.228 -4.047 5.395 1.00 82.50 147 PHE A C 1
ATOM 1153 O O . PHE A 1 147 ? -16.025 -4.144 6.608 1.00 82.50 147 PHE A O 1
ATOM 1160 N N . PHE A 1 148 ? -15.251 -3.737 4.539 1.00 86.69 148 PHE A N 1
ATOM 1161 C CA . PHE A 1 148 ? -13.864 -3.573 4.974 1.00 86.69 148 PHE A CA 1
ATOM 1162 C C . PHE A 1 148 ? -13.655 -2.308 5.808 1.00 86.69 148 PHE A C 1
ATOM 1164 O O . PHE A 1 148 ? -12.980 -2.360 6.838 1.00 86.69 148 PHE A O 1
ATOM 1171 N N . TYR A 1 149 ? -14.236 -1.174 5.412 1.00 91.19 149 TYR A N 1
ATOM 1172 C CA . TYR A 1 149 ? -13.908 0.096 6.052 1.00 91.19 149 TYR A CA 1
ATOM 1173 C C . TYR A 1 149 ? -14.294 0.201 7.535 1.00 91.19 149 TYR A C 1
ATOM 1175 O O . TYR A 1 149 ? -13.454 0.674 8.300 1.00 91.19 149 TYR A O 1
ATOM 1183 N N . PRO A 1 150 ? -15.458 -0.274 8.018 1.00 91.94 150 PRO A N 1
ATOM 1184 C CA . PRO A 1 150 ? -15.745 -0.286 9.455 1.00 91.94 150 PRO A CA 1
ATOM 1185 C C . PRO A 1 150 ? -14.722 -1.087 10.270 1.00 91.94 150 PRO A C 1
ATOM 1187 O O . PRO A 1 150 ? -14.368 -0.693 11.384 1.00 91.94 150 PRO A O 1
ATOM 1190 N N . LEU A 1 151 ? -14.236 -2.203 9.715 1.00 92.38 151 LEU A N 1
ATOM 1191 C CA . LEU A 1 151 ? -13.262 -3.082 10.365 1.00 92.38 151 LEU A CA 1
ATOM 1192 C C . LEU A 1 151 ? -11.858 -2.476 10.388 1.00 92.38 151 LEU A C 1
ATOM 1194 O O . LEU A 1 151 ? -11.123 -2.685 11.349 1.00 92.38 151 LEU A O 1
ATOM 1198 N N . LEU A 1 152 ? -11.483 -1.732 9.348 1.00 93.88 152 LEU A N 1
ATOM 1199 C CA . LEU A 1 152 ? -10.174 -1.089 9.257 1.00 93.88 152 LEU A CA 1
ATOM 1200 C C . LEU A 1 152 ? -10.148 0.244 10.005 1.00 93.88 152 LEU A C 1
ATOM 1202 O O . LEU A 1 152 ? -9.215 0.505 10.756 1.00 93.88 152 LEU A O 1
ATOM 1206 N N . ILE A 1 153 ? -11.170 1.079 9.843 1.00 94.44 153 ILE A N 1
ATOM 1207 C CA . ILE A 1 153 ? -11.207 2.447 10.365 1.00 94.44 153 ILE A CA 1
ATOM 1208 C C . ILE A 1 153 ? -11.746 2.437 11.795 1.00 94.44 153 ILE A C 1
ATOM 1210 O O . ILE A 1 153 ? -10.991 2.662 12.739 1.00 94.44 153 ILE A O 1
ATOM 1214 N N . SER A 1 154 ? -13.022 2.110 11.982 1.00 94.31 154 SER A N 1
ATOM 1215 C CA . SER A 1 154 ? -13.719 2.381 13.242 1.00 94.31 154 SER A CA 1
ATOM 1216 C C . SER A 1 154 ? -13.352 1.402 14.359 1.00 94.31 154 SER A C 1
ATOM 1218 O O . SER A 1 154 ? -13.086 1.823 15.484 1.00 94.31 154 SER A O 1
ATOM 1220 N N . VAL A 1 155 ? -13.295 0.092 14.083 1.00 95.31 155 VAL A N 1
ATOM 1221 C CA . VAL A 1 155 ? -13.088 -0.930 15.132 1.00 95.31 155 VAL A CA 1
ATOM 1222 C C . VAL A 1 155 ? -11.762 -0.753 15.893 1.00 95.31 155 VAL A C 1
ATOM 1224 O O . VAL A 1 155 ? -11.814 -0.677 17.122 1.00 95.31 155 VAL A O 1
ATOM 1227 N N . PRO A 1 156 ? -10.582 -0.635 15.250 1.00 97.00 156 PRO A N 1
ATOM 1228 C CA . PRO A 1 156 ? -9.322 -0.499 15.979 1.00 97.00 156 PRO A CA 1
ATOM 1229 C C . PRO A 1 156 ? -9.228 0.828 16.741 1.00 97.00 156 PRO A C 1
ATOM 1231 O O . PRO A 1 156 ? -8.730 0.845 17.865 1.00 97.00 156 PRO A O 1
ATOM 1234 N N . THR A 1 157 ? -9.762 1.923 16.181 1.00 96.44 157 THR A N 1
ATOM 1235 C CA . THR A 1 157 ? -9.828 3.231 16.855 1.00 96.44 157 THR A CA 1
ATOM 1236 C C . THR A 1 157 ? -10.684 3.155 18.115 1.00 96.44 157 THR A C 1
ATOM 1238 O O . THR A 1 157 ? -10.238 3.573 19.183 1.00 96.44 157 THR A O 1
ATOM 1241 N N . LEU A 1 158 ? -11.888 2.586 18.012 1.00 95.56 158 LEU A N 1
ATOM 1242 C CA . LEU A 1 158 ? -12.814 2.457 19.134 1.00 95.56 158 LEU A CA 1
ATOM 1243 C C . LEU A 1 158 ? -12.268 1.526 20.218 1.00 95.56 158 LEU A C 1
ATOM 1245 O O . LEU A 1 158 ? -12.294 1.877 21.394 1.00 95.56 158 LEU A O 1
ATOM 1249 N N . VAL A 1 159 ? -11.734 0.359 19.847 1.00 97.00 159 VAL A N 1
ATOM 1250 C CA . VAL A 1 159 ? -11.134 -0.577 20.812 1.00 97.00 159 VAL A CA 1
ATOM 1251 C C . VAL A 1 159 ? -9.963 0.078 21.543 1.00 97.00 159 VAL A C 1
ATOM 1253 O O . VAL A 1 159 ? -9.863 -0.042 22.765 1.00 97.00 159 VAL A O 1
ATOM 1256 N N . PHE A 1 160 ? -9.114 0.815 20.823 1.00 97.31 160 PHE A N 1
ATOM 1257 C CA . PHE A 1 160 ? -8.001 1.540 21.420 1.00 97.31 160 PHE A CA 1
ATOM 1258 C C . PHE A 1 160 ? -8.458 2.621 22.398 1.00 97.31 160 PHE A C 1
ATOM 1260 O O . PHE A 1 160 ? -8.041 2.602 23.556 1.00 97.31 160 PHE A O 1
ATOM 1267 N N . ILE A 1 161 ? -9.333 3.535 21.972 1.00 95.31 161 ILE A N 1
ATOM 1268 C CA . ILE A 1 161 ? -9.732 4.667 22.815 1.00 95.31 161 ILE A CA 1
ATOM 1269 C C . ILE A 1 161 ? -10.575 4.220 24.016 1.00 95.31 161 ILE A C 1
ATOM 1271 O O . ILE A 1 161 ? -10.411 4.765 25.107 1.00 95.31 161 ILE A O 1
ATOM 1275 N N . LEU A 1 162 ? -11.416 3.188 23.865 1.00 94.12 162 LEU A N 1
ATOM 1276 C CA . LEU A 1 162 ? -12.157 2.588 24.979 1.00 94.12 162 LEU A CA 1
ATOM 1277 C C . LEU A 1 162 ? -11.209 1.905 25.964 1.00 94.12 162 LEU A C 1
ATOM 1279 O O . LEU A 1 162 ? -11.313 2.138 27.168 1.00 94.12 162 LEU A O 1
ATOM 1283 N N . GLY A 1 163 ? -10.256 1.112 25.465 1.00 94.69 163 GLY A N 1
ATOM 1284 C CA . GLY A 1 163 ? -9.246 0.468 26.300 1.00 94.69 163 GLY A CA 1
ATOM 1285 C C . GLY A 1 163 ? -8.402 1.474 27.071 1.00 94.69 163 GLY A C 1
ATOM 1286 O O . GLY A 1 163 ? -8.245 1.343 28.285 1.00 94.69 163 GLY A O 1
ATOM 1287 N N . LEU A 1 164 ? -7.933 2.527 26.399 1.00 95.44 164 LEU A N 1
ATOM 1288 C CA . LEU A 1 164 ? -7.183 3.612 27.023 1.00 95.44 164 LEU A CA 1
ATOM 1289 C C . LEU A 1 164 ? -8.013 4.349 28.077 1.00 95.44 164 LEU A C 1
ATOM 1291 O O . LEU A 1 164 ? -7.517 4.611 29.172 1.00 95.44 164 LEU A O 1
ATOM 1295 N N . SER A 1 165 ? -9.284 4.624 27.785 1.00 92.69 165 SER A N 1
ATOM 1296 C CA . SER A 1 165 ? -10.191 5.278 28.731 1.00 92.69 165 SER A CA 1
ATOM 1297 C C . SER A 1 165 ? -10.410 4.435 29.987 1.00 92.69 165 SER A C 1
ATOM 1299 O O . SER A 1 165 ? -10.310 4.944 31.105 1.00 92.69 165 SER A O 1
ATOM 1301 N N . PHE A 1 166 ? -10.652 3.133 29.823 1.00 90.19 166 PHE A N 1
ATOM 1302 C CA . PHE A 1 166 ? -10.843 2.206 30.937 1.00 90.19 166 PHE A CA 1
ATOM 1303 C C . PHE A 1 166 ? -9.587 2.042 31.788 1.00 90.19 166 PHE A C 1
ATOM 1305 O O . PHE A 1 166 ? -9.666 2.027 33.022 1.00 90.19 166 PHE A O 1
ATOM 1312 N N . PHE A 1 167 ? -8.429 1.950 31.139 1.00 92.56 167 PHE A N 1
ATOM 1313 C CA . PHE A 1 167 ? -7.135 1.886 31.800 1.00 92.56 167 PHE A CA 1
ATOM 1314 C C . PHE A 1 167 ? -6.876 3.143 32.636 1.00 92.56 167 PHE A C 1
ATOM 1316 O O . PHE A 1 167 ? -6.675 3.044 33.848 1.00 92.56 167 PHE A O 1
ATOM 1323 N N . LEU A 1 168 ? -6.949 4.327 32.020 1.00 91.94 168 LEU A N 1
ATOM 1324 C CA . LEU A 1 168 ? -6.663 5.593 32.696 1.00 91.94 168 LEU A CA 1
ATOM 1325 C C . LEU A 1 168 ? -7.617 5.846 33.856 1.00 91.94 168 LEU A C 1
ATOM 1327 O O . LEU A 1 168 ? -7.176 6.225 34.935 1.00 91.94 168 LEU A O 1
ATOM 1331 N N . MET A 1 169 ? -8.906 5.571 33.684 1.00 86.69 169 MET A N 1
ATOM 1332 C CA . MET A 1 169 ? -9.879 5.789 34.747 1.00 86.69 169 MET A CA 1
ATOM 1333 C C . MET A 1 169 ? -9.684 4.819 35.926 1.00 86.69 169 MET A C 1
ATOM 1335 O O . MET A 1 169 ? -9.908 5.195 37.078 1.00 86.69 169 MET A O 1
ATOM 1339 N N . THR A 1 170 ? -9.185 3.606 35.667 1.00 85.50 170 THR A N 1
ATOM 1340 C CA . THR A 1 170 ? -8.816 2.640 36.717 1.00 85.50 170 THR A CA 1
ATOM 1341 C C . THR A 1 170 ? -7.543 3.061 37.462 1.00 85.50 170 THR A C 1
ATOM 1343 O O . THR A 1 170 ? -7.454 2.886 38.678 1.00 85.50 170 THR A O 1
ATOM 1346 N N . VAL A 1 171 ? -6.563 3.635 36.757 1.00 88.44 171 VAL A N 1
ATOM 1347 C CA . VAL A 1 171 ? -5.284 4.088 37.332 1.00 88.44 171 VAL A CA 1
ATOM 1348 C C . VAL A 1 171 ? -5.434 5.409 38.090 1.00 88.44 171 VAL A C 1
ATOM 1350 O O . VAL A 1 171 ? -5.017 5.514 39.240 1.00 88.44 171 VAL A O 1
ATOM 1353 N N . LEU A 1 172 ? -6.039 6.416 37.461 1.00 87.88 172 LEU A N 1
ATOM 1354 C CA . LEU A 1 172 ? -6.123 7.784 37.975 1.00 87.88 172 LEU A CA 1
ATOM 1355 C C . LEU A 1 172 ? -7.248 7.963 38.994 1.00 87.88 172 LEU A C 1
ATOM 1357 O O . LEU A 1 172 ? -7.214 8.902 39.787 1.00 87.88 172 LEU A O 1
ATOM 1361 N N . LYS A 1 173 ? -8.276 7.103 38.948 1.00 84.19 173 LYS A N 1
ATOM 1362 C CA . LYS A 1 173 ? -9.466 7.156 39.814 1.00 84.19 173 LYS A CA 1
ATOM 1363 C C . LYS A 1 173 ? -10.137 8.551 39.845 1.00 84.19 173 LYS A C 1
ATOM 1365 O O . LYS A 1 173 ? -10.842 8.879 40.803 1.00 84.19 173 LYS A O 1
ATOM 1370 N N . ASN A 1 174 ? -9.948 9.373 38.804 1.00 84.69 174 ASN A N 1
ATOM 1371 C CA . ASN A 1 174 ? -10.506 10.722 38.664 1.00 84.69 174 ASN A CA 1
ATOM 1372 C C . ASN A 1 174 ? -10.979 10.966 37.221 1.00 84.69 174 ASN A C 1
ATOM 1374 O O . ASN A 1 174 ? -10.180 10.955 36.281 1.00 84.69 174 ASN A O 1
ATOM 1378 N N . GLN A 1 175 ? -12.280 11.231 37.064 1.00 82.69 175 GLN A N 1
ATOM 1379 C CA . GLN A 1 175 ? -12.923 11.418 35.762 1.00 82.69 175 GLN A CA 1
ATOM 1380 C C . GLN A 1 175 ? -12.412 12.666 35.036 1.00 82.69 175 GLN A C 1
ATOM 1382 O O . GLN A 1 175 ? -12.102 12.590 33.852 1.00 82.69 175 GLN A O 1
ATOM 1387 N N . ALA A 1 176 ? -12.319 13.805 35.728 1.00 86.81 176 ALA A N 1
ATOM 1388 C CA . ALA A 1 176 ? -11.938 15.068 35.100 1.00 86.81 176 ALA A CA 1
ATOM 1389 C C . ALA A 1 176 ? -10.500 15.003 34.574 1.00 86.81 176 ALA A C 1
ATOM 1391 O O . ALA A 1 176 ? -10.237 15.383 33.437 1.00 86.81 176 ALA A O 1
ATOM 1392 N N . ILE A 1 177 ? -9.588 14.437 35.370 1.00 89.62 177 ILE A N 1
ATOM 1393 C CA . ILE A 1 177 ? -8.187 14.258 34.969 1.00 89.62 177 ILE A CA 1
ATOM 1394 C C . ILE A 1 177 ? -8.087 13.279 33.795 1.00 89.62 177 ILE A C 1
ATOM 1396 O O . ILE A 1 177 ? -7.414 13.575 32.811 1.00 89.62 177 ILE A O 1
ATOM 1400 N N . THR A 1 178 ? -8.792 12.143 33.861 1.00 90.06 178 THR A N 1
ATOM 1401 C CA . THR A 1 178 ? -8.815 11.160 32.763 1.00 90.06 178 THR A CA 1
ATOM 1402 C C . THR A 1 178 ? -9.307 11.795 31.465 1.00 90.06 178 THR A C 1
ATOM 1404 O O . THR A 1 178 ? -8.681 11.634 30.421 1.00 90.06 178 THR A O 1
ATOM 1407 N N . PHE A 1 179 ? -10.390 12.567 31.543 1.00 88.44 179 PHE A N 1
ATOM 1408 C CA . PHE A 1 179 ? -10.971 13.257 30.403 1.00 88.44 179 PHE A CA 1
ATOM 1409 C C . PHE A 1 179 ? -10.003 14.274 29.781 1.00 88.44 179 PHE A C 1
ATOM 1411 O O . PHE A 1 179 ? -9.794 14.256 28.569 1.00 88.44 179 PHE A O 1
ATOM 1418 N N . ILE A 1 180 ? -9.364 15.115 30.603 1.00 92.00 180 ILE A N 1
ATOM 1419 C CA . ILE A 1 180 ? -8.381 16.106 30.140 1.00 92.00 180 ILE A CA 1
ATOM 1420 C C . ILE A 1 180 ? -7.190 15.420 29.461 1.00 92.00 180 ILE A C 1
ATOM 1422 O O . ILE A 1 180 ? -6.764 15.861 28.396 1.00 92.00 180 ILE A O 1
ATOM 1426 N N . ILE A 1 181 ? -6.672 14.327 30.032 1.00 94.31 181 ILE A N 1
ATOM 1427 C CA . ILE A 1 181 ? -5.544 13.583 29.451 1.00 94.31 181 ILE A CA 1
ATOM 1428 C C . ILE A 1 181 ? -5.933 12.955 28.114 1.00 94.31 181 ILE A C 1
ATOM 1430 O O . ILE A 1 181 ? -5.169 13.049 27.157 1.00 94.31 181 ILE A O 1
ATOM 1434 N N . LEU A 1 182 ? -7.113 12.337 28.026 1.00 94.06 182 LEU A N 1
ATOM 1435 C CA . LEU A 1 182 ? -7.590 11.734 26.784 1.00 94.06 182 LEU A CA 1
ATOM 1436 C C . LEU A 1 182 ? -7.788 12.792 25.701 1.00 94.06 182 LEU A C 1
ATOM 1438 O O . LEU A 1 182 ? -7.264 12.630 24.606 1.00 94.06 182 LEU A O 1
ATOM 1442 N N . LEU A 1 183 ? -8.464 13.902 26.004 1.00 92.12 183 LEU A N 1
ATOM 1443 C CA . LEU A 1 183 ? -8.657 14.981 25.037 1.00 92.12 183 LEU A CA 1
ATOM 1444 C C . LEU A 1 183 ? -7.320 15.613 24.620 1.00 92.12 183 LEU A C 1
ATOM 1446 O O . LEU A 1 183 ? -7.102 15.872 23.437 1.00 92.12 183 LEU A O 1
ATOM 1450 N N . GLY A 1 184 ? -6.396 15.783 25.571 1.00 94.50 184 GLY A N 1
ATOM 1451 C CA . GLY A 1 184 ? -5.026 16.219 25.311 1.00 94.50 184 GLY A CA 1
ATOM 1452 C C . GLY A 1 184 ? -4.258 15.251 24.410 1.00 94.50 184 GLY A C 1
ATOM 1453 O O . GLY A 1 184 ? -3.554 15.692 23.509 1.00 94.50 184 GLY A O 1
ATOM 1454 N N . TYR A 1 185 ? -4.439 13.939 24.580 1.00 94.38 185 TYR A N 1
ATOM 1455 C CA . TYR A 1 185 ? -3.861 12.921 23.702 1.00 94.38 185 TYR A CA 1
ATOM 1456 C C . TYR A 1 185 ? -4.443 12.985 22.280 1.00 94.38 185 TYR A C 1
ATOM 1458 O O . TYR A 1 185 ? -3.690 12.931 21.305 1.00 94.38 185 TYR A O 1
ATOM 1466 N N . ILE A 1 186 ? -5.763 13.164 22.136 1.00 92.69 186 ILE A N 1
ATOM 1467 C CA . ILE A 1 186 ? -6.401 13.364 20.823 1.00 92.69 186 ILE A CA 1
ATOM 1468 C C . ILE A 1 186 ? -5.834 14.620 20.142 1.00 92.69 186 ILE A C 1
ATOM 1470 O O . ILE A 1 186 ? -5.421 14.563 18.987 1.00 92.69 186 ILE A O 1
ATOM 1474 N N . ALA A 1 187 ? -5.738 15.739 20.861 1.00 93.06 187 ALA A N 1
ATOM 1475 C CA . ALA A 1 187 ? -5.164 16.969 20.320 1.00 93.06 187 ALA A CA 1
ATOM 1476 C C . ALA A 1 187 ? -3.678 16.799 19.945 1.00 93.06 187 ALA A C 1
ATOM 1478 O O . ALA A 1 187 ? -3.266 17.186 18.854 1.00 93.06 187 ALA A O 1
ATOM 1479 N N . LEU A 1 188 ? -2.875 16.168 20.808 1.00 94.38 188 LEU A N 1
ATOM 1480 C CA . LEU A 1 188 ? -1.454 15.912 20.562 1.00 94.38 188 LEU A CA 1
ATOM 1481 C C . LEU A 1 188 ? -1.239 15.055 19.308 1.00 94.38 188 LEU A C 1
ATOM 1483 O O . LEU A 1 188 ? -0.352 15.342 18.501 1.00 94.38 188 LEU A O 1
ATOM 1487 N N . THR A 1 189 ? -2.046 14.009 19.133 1.00 92.88 189 THR A N 1
ATOM 1488 C CA . THR A 1 189 ? -1.945 13.118 17.969 1.00 92.88 189 THR A CA 1
ATOM 1489 C C . THR A 1 189 ? -2.319 13.830 16.673 1.00 92.88 189 THR A C 1
ATOM 1491 O O . THR A 1 189 ? -1.574 13.733 15.701 1.00 92.88 189 THR A O 1
ATOM 1494 N N . ILE A 1 190 ? -3.399 14.615 16.670 1.00 89.38 190 ILE A N 1
ATOM 1495 C CA . ILE A 1 190 ? -3.879 15.321 15.473 1.00 89.38 190 ILE A CA 1
ATOM 1496 C C . ILE A 1 190 ? -2.983 16.507 15.095 1.00 89.38 190 ILE A C 1
ATOM 1498 O O . ILE A 1 190 ? -2.687 16.683 13.914 1.00 89.38 190 ILE A O 1
ATOM 1502 N N . PHE A 1 191 ? -2.549 17.321 16.062 1.00 90.19 191 PHE A N 1
ATOM 1503 C CA . PHE A 1 191 ? -1.846 18.577 15.770 1.00 90.19 191 PHE A CA 1
ATOM 1504 C C . PHE A 1 191 ? -0.321 18.453 15.747 1.00 90.19 191 PHE A C 1
ATOM 1506 O O . PHE A 1 191 ? 0.325 19.184 15.001 1.00 90.19 191 PHE A O 1
ATOM 1513 N N . TYR A 1 192 ? 0.270 17.550 16.536 1.00 92.06 192 TYR A N 1
ATOM 1514 C CA . TYR A 1 192 ? 1.730 17.465 16.672 1.00 92.06 192 TYR A CA 1
ATOM 1515 C C . TYR A 1 192 ? 2.322 16.170 16.107 1.00 92.06 192 TYR A C 1
ATOM 1517 O O . TYR A 1 192 ? 3.257 16.219 15.306 1.00 92.06 192 TYR A O 1
ATOM 1525 N N . LEU A 1 193 ? 1.800 15.003 16.508 1.00 91.38 193 LEU A N 1
ATOM 1526 C CA . LEU A 1 193 ? 2.376 13.713 16.101 1.00 91.38 193 LEU A CA 1
ATOM 1527 C C . LEU A 1 193 ? 1.976 13.287 14.684 1.00 91.38 193 LEU A C 1
ATOM 1529 O O . LEU A 1 193 ? 2.720 12.530 14.077 1.00 91.38 193 LEU A O 1
ATOM 1533 N N . ASN A 1 194 ? 0.848 13.779 14.172 1.00 85.75 194 ASN A N 1
ATOM 1534 C CA . ASN A 1 194 ? 0.264 13.595 12.838 1.00 85.75 194 ASN A CA 1
ATOM 1535 C C . ASN A 1 194 ? 1.143 12.873 11.787 1.00 85.75 194 ASN A C 1
ATOM 1537 O O . ASN A 1 194 ? 0.892 11.720 11.435 1.00 85.75 194 ASN A O 1
ATOM 1541 N N . THR A 1 195 ? 2.190 13.540 11.293 1.00 86.00 195 THR A N 1
ATOM 1542 C CA . THR A 1 195 ? 3.082 13.021 10.239 1.00 86.00 195 THR A CA 1
ATOM 1543 C C . THR A 1 195 ? 4.408 12.467 10.757 1.00 86.00 195 THR A C 1
ATOM 1545 O O . THR A 1 195 ? 5.250 12.000 9.992 1.00 86.00 195 THR A O 1
ATOM 1548 N N . LYS A 1 196 ? 4.629 12.502 12.071 1.00 88.94 196 LYS A N 1
ATOM 1549 C CA . LYS A 1 196 ? 5.873 12.071 12.705 1.00 88.94 196 LYS A CA 1
ATOM 1550 C C . LYS A 1 196 ? 5.982 10.550 12.720 1.00 88.94 196 LYS A C 1
ATOM 1552 O O . LYS A 1 196 ? 4.996 9.828 12.847 1.00 88.94 196 LYS A O 1
ATOM 1557 N N . TYR A 1 197 ? 7.228 10.084 12.636 1.00 89.75 197 TYR A N 1
ATOM 1558 C CA . TYR A 1 197 ? 7.610 8.678 12.783 1.00 89.75 197 TYR A CA 1
ATOM 1559 C C . TYR A 1 197 ? 6.746 7.724 11.939 1.00 89.75 197 TYR A C 1
ATOM 1561 O O . TYR A 1 197 ? 6.120 6.801 12.457 1.00 89.75 197 TYR A O 1
ATOM 1569 N N . TYR A 1 198 ? 6.691 7.983 10.629 1.00 89.44 198 TYR A N 1
ATOM 1570 C CA . TYR A 1 198 ? 5.938 7.185 9.657 1.00 89.44 198 TYR A CA 1
ATOM 1571 C C . TYR A 1 198 ? 4.438 7.057 9.976 1.00 89.44 198 TYR A C 1
ATOM 1573 O O . TYR A 1 198 ? 3.852 6.012 9.718 1.00 89.44 198 TYR A O 1
ATOM 1581 N N . HIS A 1 199 ? 3.806 8.077 10.566 1.00 91.75 199 HIS A N 1
ATOM 1582 C CA . HIS A 1 199 ? 2.386 8.050 10.964 1.00 91.75 199 HIS A CA 1
ATOM 1583 C C . HIS A 1 199 ? 2.044 6.988 12.024 1.00 91.75 199 HIS A C 1
ATOM 1585 O O . HIS A 1 199 ? 0.886 6.595 12.175 1.00 91.75 199 HIS A O 1
ATOM 1591 N N . LEU A 1 200 ? 3.034 6.514 12.792 1.00 93.75 200 LEU A N 1
ATOM 1592 C CA . LEU A 1 200 ? 2.818 5.473 13.801 1.00 93.75 200 LEU A CA 1
ATOM 1593 C C . LEU A 1 200 ? 1.757 5.869 14.834 1.00 93.75 200 LEU A C 1
ATOM 1595 O O . LEU A 1 200 ? 1.050 4.997 15.315 1.00 93.75 200 LEU A O 1
ATOM 1599 N N . PHE A 1 201 ? 1.660 7.161 15.166 1.00 94.25 201 PHE A N 1
ATOM 1600 C CA . PHE A 1 201 ? 0.774 7.694 16.207 1.00 94.25 201 PHE A CA 1
ATOM 1601 C C . PHE A 1 201 ? -0.641 8.057 15.722 1.00 94.25 201 PHE A C 1
ATOM 1603 O O . PHE A 1 201 ? -1.453 8.541 16.514 1.00 94.25 201 PHE A O 1
ATOM 1610 N N . ASP A 1 202 ? -0.956 7.807 14.452 1.00 93.50 202 ASP A N 1
ATOM 1611 C CA . ASP A 1 202 ? -2.260 8.092 13.856 1.00 93.50 202 ASP A CA 1
ATOM 1612 C C . ASP A 1 202 ? -3.320 7.026 14.194 1.00 93.50 202 ASP A C 1
ATOM 1614 O O . ASP A 1 202 ? -3.756 6.235 13.361 1.00 93.50 202 ASP A O 1
ATOM 1618 N N . TYR A 1 203 ? -3.789 6.995 15.439 1.00 94.50 203 TYR A N 1
ATOM 1619 C CA . TYR A 1 203 ? -4.753 5.978 15.876 1.00 94.50 203 TYR A CA 1
ATOM 1620 C C . TYR A 1 203 ? -6.131 6.067 15.189 1.00 94.50 203 TYR A C 1
ATOM 1622 O O . TYR A 1 203 ? -6.887 5.089 15.213 1.00 94.50 203 TYR A O 1
ATOM 1630 N N . ILE A 1 204 ? -6.461 7.197 14.554 1.00 92.69 204 ILE A N 1
ATOM 1631 C CA . ILE A 1 204 ? -7.732 7.449 13.845 1.00 92.69 204 ILE A CA 1
ATOM 1632 C C . ILE A 1 204 ? -7.655 6.988 12.373 1.00 92.69 204 ILE A C 1
ATOM 1634 O O . ILE A 1 204 ? -8.690 6.845 11.726 1.00 92.69 204 ILE A O 1
ATOM 1638 N N . ALA A 1 205 ? -6.452 6.663 11.878 1.00 91.38 205 ALA A N 1
ATOM 1639 C CA . ALA A 1 205 ? -6.167 6.278 10.494 1.00 91.38 205 ALA A CA 1
ATOM 1640 C C . ALA A 1 205 ? -6.505 7.371 9.464 1.00 91.38 205 ALA A C 1
ATOM 1642 O O . ALA A 1 205 ? -7.055 7.096 8.398 1.00 91.38 205 ALA A O 1
ATOM 1643 N N . TYR A 1 206 ? -6.167 8.616 9.794 1.00 89.50 206 TYR A N 1
ATOM 1644 C CA . TYR A 1 206 ? -6.339 9.770 8.915 1.00 89.50 206 TYR A CA 1
ATOM 1645 C C . TYR A 1 206 ? -5.269 9.861 7.810 1.00 89.50 206 TYR A C 1
ATOM 1647 O O . TYR A 1 206 ? -5.556 10.281 6.694 1.00 89.50 206 TYR A O 1
ATOM 1655 N N . GLN A 1 207 ? -4.029 9.469 8.106 1.00 89.88 207 GLN A N 1
ATOM 1656 C CA . GLN A 1 207 ? -2.863 9.543 7.218 1.00 89.88 207 GLN A CA 1
ATOM 1657 C C . GLN A 1 207 ? -2.532 8.211 6.528 1.00 89.88 207 GLN A C 1
ATOM 1659 O O . GLN A 1 207 ? -1.730 8.176 5.593 1.00 89.88 207 GLN A O 1
ATOM 1664 N N . ILE A 1 208 ? -3.146 7.113 6.971 1.00 91.06 208 ILE A N 1
ATOM 1665 C CA . ILE A 1 208 ? -2.920 5.776 6.413 1.00 91.06 208 ILE A CA 1
ATOM 1666 C C . ILE A 1 208 ? -3.650 5.638 5.066 1.00 91.06 208 ILE A C 1
ATOM 1668 O O . ILE A 1 208 ? -4.851 5.909 4.998 1.00 91.06 208 ILE A O 1
ATOM 1672 N N . PRO A 1 209 ? -2.964 5.206 3.988 1.00 90.50 209 PRO A N 1
ATOM 1673 C CA . PRO A 1 209 ? -3.526 5.187 2.643 1.00 90.50 209 PRO A CA 1
ATOM 1674 C C . PRO A 1 209 ? -4.518 4.032 2.483 1.00 90.50 209 PRO A C 1
ATOM 1676 O O . PRO A 1 209 ? -4.130 2.893 2.225 1.00 90.50 209 PRO A O 1
ATOM 1679 N N . MET A 1 210 ? -5.808 4.325 2.636 1.00 90.94 210 MET A N 1
ATOM 1680 C CA . MET A 1 210 ? -6.874 3.318 2.583 1.00 90.94 210 MET A CA 1
ATOM 1681 C C . MET A 1 210 ? -7.844 3.519 1.417 1.00 90.94 210 MET A C 1
ATOM 1683 O O . MET A 1 210 ? -8.873 2.852 1.373 1.00 90.94 210 MET A O 1
ATOM 1687 N N . MET A 1 211 ? -7.543 4.389 0.450 1.00 89.75 211 MET A N 1
ATOM 1688 C CA . MET A 1 211 ? -8.358 4.460 -0.766 1.00 89.75 211 MET A CA 1
ATOM 1689 C C . MET A 1 211 ? -8.292 3.127 -1.531 1.00 89.75 211 MET A C 1
ATOM 1691 O O . MET A 1 211 ? -7.199 2.655 -1.859 1.00 89.75 211 MET A O 1
ATOM 1695 N N . ASN A 1 212 ? -9.456 2.527 -1.794 1.00 87.81 212 ASN A N 1
ATOM 1696 C CA . ASN A 1 212 ? -9.581 1.297 -2.571 1.00 87.81 212 ASN A CA 1
ATOM 1697 C C . ASN A 1 212 ? -9.886 1.633 -4.039 1.00 87.81 212 ASN A C 1
ATOM 1699 O O . ASN A 1 212 ? -10.833 2.365 -4.322 1.00 87.81 212 ASN A O 1
ATOM 1703 N N . SER A 1 213 ? -9.084 1.110 -4.967 1.00 85.19 213 SER A N 1
ATOM 1704 C CA . SER A 1 213 ? -9.275 1.294 -6.411 1.00 85.19 213 SER A CA 1
ATOM 1705 C C . SER A 1 213 ? -10.025 0.108 -7.023 1.00 85.19 213 SER A C 1
ATOM 1707 O O . SER A 1 213 ? -9.764 -1.039 -6.670 1.00 85.19 213 SER A O 1
ATOM 1709 N N . THR A 1 214 ? -10.886 0.367 -8.012 1.00 79.19 214 THR A N 1
ATOM 1710 C CA . THR A 1 214 ? -11.551 -0.672 -8.829 1.00 79.19 214 THR A CA 1
ATOM 1711 C C . THR A 1 214 ? -10.586 -1.435 -9.742 1.00 79.19 214 THR A C 1
ATOM 1713 O O . THR A 1 214 ? -10.925 -2.494 -10.271 1.00 79.19 214 THR A O 1
ATOM 1716 N N . ILE A 1 215 ? -9.381 -0.898 -9.948 1.00 80.88 215 ILE A N 1
ATOM 1717 C CA . ILE A 1 215 ? -8.313 -1.522 -10.730 1.00 80.88 215 ILE A CA 1
ATOM 1718 C C . ILE A 1 215 ? -7.313 -2.183 -9.789 1.00 80.88 215 ILE A C 1
ATOM 1720 O O . ILE A 1 215 ? -7.067 -3.380 -9.869 1.00 80.88 215 ILE A O 1
ATOM 1724 N N . GLY A 1 216 ? -6.718 -1.378 -8.906 1.00 79.38 216 GLY A N 1
ATOM 1725 C CA . GLY A 1 216 ? -5.571 -1.788 -8.103 1.00 79.38 216 GLY A CA 1
ATOM 1726 C C . GLY A 1 216 ? -5.923 -2.443 -6.768 1.00 79.38 216 GLY A C 1
ATOM 1727 O O . GLY A 1 216 ? -5.036 -3.009 -6.127 1.00 79.38 216 GLY A O 1
ATOM 1728 N N . GLY A 1 217 ? -7.179 -2.352 -6.327 1.00 86.19 217 GLY A N 1
ATOM 1729 C CA . GLY A 1 217 ? -7.557 -2.634 -4.948 1.00 86.19 217 GLY A CA 1
ATOM 1730 C C . GLY A 1 217 ? -6.914 -1.644 -3.965 1.00 86.19 217 GLY A C 1
ATOM 1731 O O . GLY A 1 217 ? -6.590 -0.502 -4.310 1.00 86.19 217 GLY A O 1
ATOM 1732 N N . PHE A 1 218 ? -6.688 -2.090 -2.726 1.00 88.12 218 PHE A N 1
ATOM 1733 C CA . PHE A 1 218 ? -5.894 -1.341 -1.755 1.00 88.12 218 PHE A CA 1
ATOM 1734 C C . PHE A 1 218 ? -4.432 -1.294 -2.194 1.00 88.12 218 PHE A C 1
ATOM 1736 O O . PHE A 1 218 ? -3.806 -2.326 -2.437 1.00 88.12 218 PHE A O 1
ATOM 1743 N N . GLY A 1 219 ? -3.844 -0.098 -2.193 1.00 86.38 219 GLY A N 1
ATOM 1744 C CA . GLY A 1 219 ? -2.461 0.077 -2.626 1.00 86.38 219 GLY A CA 1
ATOM 1745 C C . GLY A 1 219 ? -1.437 -0.751 -1.840 1.00 86.38 219 GLY A C 1
ATOM 1746 O O . GLY A 1 219 ? -0.513 -1.282 -2.448 1.00 86.38 219 GLY A O 1
ATOM 1747 N N . ASN A 1 220 ? -1.601 -0.892 -0.521 1.00 88.81 220 ASN A N 1
ATOM 1748 C CA . ASN A 1 220 ? -0.843 -1.840 0.300 1.00 88.81 220 ASN A CA 1
ATOM 1749 C C . ASN A 1 220 ? -1.686 -2.302 1.497 1.00 88.81 220 ASN A C 1
ATOM 1751 O O . ASN A 1 220 ? -1.592 -1.761 2.598 1.00 88.81 220 ASN A O 1
ATOM 1755 N N . PHE A 1 221 ? -2.529 -3.312 1.278 1.00 90.69 221 PHE A N 1
ATOM 1756 C CA . PHE A 1 221 ? -3.421 -3.829 2.319 1.00 90.69 221 PHE A CA 1
ATOM 1757 C C . PHE A 1 221 ? -2.669 -4.372 3.545 1.00 90.69 221 PHE A C 1
ATOM 1759 O O . PHE A 1 221 ? -3.119 -4.207 4.677 1.00 90.69 221 PHE A O 1
ATOM 1766 N N . TYR A 1 222 ? -1.502 -4.986 3.330 1.00 93.38 222 TYR A N 1
ATOM 1767 C CA . TYR A 1 222 ? -0.690 -5.543 4.410 1.00 93.38 222 TYR A CA 1
ATOM 1768 C C . TYR A 1 222 ? -0.191 -4.453 5.365 1.00 93.38 222 TYR A C 1
ATOM 1770 O O . TYR A 1 222 ? -0.316 -4.602 6.578 1.00 93.38 222 TYR A O 1
ATOM 1778 N N . GLU A 1 223 ? 0.304 -3.332 4.837 1.00 93.06 223 GLU A N 1
ATOM 1779 C CA . GLU A 1 223 ? 0.719 -2.180 5.645 1.00 93.06 223 GLU A CA 1
ATOM 1780 C C . GLU A 1 223 ? -0.432 -1.631 6.498 1.00 93.06 223 GLU A C 1
ATOM 1782 O O . GLU A 1 223 ? -0.249 -1.395 7.695 1.00 93.06 223 GLU A O 1
ATOM 1787 N N . VAL A 1 224 ? -1.621 -1.488 5.901 1.00 94.31 224 VAL A N 1
ATOM 1788 C CA . VAL A 1 224 ? -2.829 -1.048 6.613 1.00 94.31 224 VAL A CA 1
ATOM 1789 C C . VAL A 1 224 ? -3.136 -2.008 7.761 1.00 94.31 224 VAL A C 1
ATOM 1791 O O . VAL A 1 224 ? -3.284 -1.571 8.900 1.00 94.31 224 VAL A O 1
ATOM 1794 N N . LEU A 1 225 ? -3.168 -3.319 7.504 1.00 96.06 225 LEU A N 1
ATOM 1795 C CA . LEU A 1 225 ? -3.419 -4.316 8.546 1.00 96.06 225 LEU A CA 1
ATOM 1796 C C . LEU A 1 225 ? -2.385 -4.265 9.672 1.00 96.06 225 LEU A C 1
ATOM 1798 O O . LEU A 1 225 ? -2.769 -4.375 10.836 1.00 96.06 225 LEU A O 1
ATOM 1802 N N . MET A 1 226 ? -1.099 -4.082 9.351 1.00 97.19 226 MET A N 1
ATOM 1803 C CA . MET A 1 226 ? -0.066 -3.969 10.380 1.00 97.19 226 MET A CA 1
ATOM 1804 C C . MET A 1 226 ? -0.333 -2.763 11.277 1.00 97.19 226 MET A C 1
ATOM 1806 O O . MET A 1 226 ? -0.384 -2.916 12.493 1.00 97.19 226 MET A O 1
ATOM 1810 N N . HIS A 1 227 ? -0.582 -1.588 10.695 1.00 97.00 227 HIS A N 1
ATOM 1811 C CA . HIS A 1 227 ? -0.852 -0.368 11.456 1.00 97.00 227 HIS A CA 1
ATOM 1812 C C . HIS A 1 227 ? -2.111 -0.481 12.322 1.00 97.00 227 HIS A C 1
ATOM 1814 O O . HIS A 1 227 ? -2.088 -0.203 13.522 1.00 97.00 227 HIS A O 1
ATOM 1820 N N . ARG A 1 228 ? -3.211 -0.965 11.740 1.00 97.00 228 ARG A N 1
ATOM 1821 C CA . ARG A 1 228 ? -4.485 -1.128 12.452 1.00 97.00 228 ARG A CA 1
ATOM 1822 C C . ARG A 1 228 ? -4.414 -2.214 13.526 1.00 97.00 228 ARG A C 1
ATOM 1824 O O . ARG A 1 228 ? -5.035 -2.071 14.581 1.00 97.00 228 ARG A O 1
ATOM 1831 N N . GLY A 1 229 ? -3.591 -3.241 13.313 1.00 98.00 229 GLY A N 1
ATOM 1832 C CA . GLY A 1 229 ? -3.262 -4.259 14.308 1.00 98.00 229 GLY A CA 1
ATOM 1833 C C . GLY A 1 229 ? -2.637 -3.673 15.576 1.00 98.00 229 GLY A C 1
ATOM 1834 O O . GLY A 1 229 ? -3.018 -4.084 16.671 1.00 98.00 229 GLY A O 1
ATOM 1835 N N . ILE A 1 230 ? -1.763 -2.663 15.459 1.00 98.25 230 ILE A N 1
ATOM 1836 C CA . ILE A 1 230 ? -1.141 -1.987 16.615 1.00 98.25 230 ILE A CA 1
ATOM 1837 C C . ILE A 1 230 ? -2.222 -1.515 17.585 1.00 98.25 230 ILE A C 1
ATOM 1839 O O . ILE A 1 230 ? -2.228 -1.897 18.753 1.00 98.25 230 ILE A O 1
ATOM 1843 N N . TYR A 1 231 ? -3.164 -0.718 17.087 1.00 97.94 231 TYR A N 1
ATOM 1844 C CA . TYR A 1 231 ? -4.185 -0.083 17.914 1.00 97.94 231 TYR A CA 1
ATOM 1845 C C . TYR A 1 231 ? -5.230 -1.061 18.431 1.00 97.94 231 TYR A C 1
ATOM 1847 O O . TYR A 1 231 ? -5.631 -0.964 19.592 1.00 97.94 231 TYR A O 1
ATOM 1855 N N . LEU A 1 232 ? -5.611 -2.047 17.616 1.00 98.44 232 LEU A N 1
ATOM 1856 C CA . LEU A 1 232 ? -6.524 -3.098 18.045 1.00 98.44 232 LEU A CA 1
ATOM 1857 C C . LEU A 1 232 ? -5.953 -3.867 19.244 1.00 98.44 232 LEU A C 1
ATOM 1859 O O . LEU A 1 232 ? -6.590 -3.940 20.295 1.00 98.44 232 LEU A O 1
ATOM 1863 N N . PHE A 1 233 ? -4.741 -4.414 19.112 1.00 98.56 233 PHE A N 1
ATOM 1864 C CA . PHE A 1 233 ? -4.135 -5.227 20.166 1.00 98.56 233 PHE A CA 1
ATOM 1865 C C . PHE A 1 233 ? -3.674 -4.392 21.359 1.00 98.56 233 PHE A C 1
ATOM 1867 O O . PHE A 1 233 ? -3.783 -4.847 22.499 1.00 98.56 233 PHE A O 1
ATOM 1874 N N . PHE A 1 234 ? -3.243 -3.148 21.138 1.00 98.50 234 PHE A N 1
ATOM 1875 C CA . PHE A 1 234 ? -2.909 -2.250 22.236 1.00 98.50 234 PHE A CA 1
ATOM 1876 C C . PHE A 1 234 ? -4.155 -1.916 23.066 1.00 98.50 234 PHE A C 1
ATOM 1878 O O . PHE A 1 234 ? -4.139 -2.068 24.287 1.00 98.50 234 PHE A O 1
ATOM 1885 N N . GLY A 1 235 ? -5.274 -1.588 22.411 1.00 97.75 235 GLY A N 1
ATOM 1886 C CA . GLY A 1 235 ? -6.567 -1.387 23.065 1.00 97.75 235 GLY A CA 1
ATOM 1887 C C . GLY A 1 235 ? -7.051 -2.608 23.842 1.00 97.75 235 GLY A C 1
ATOM 1888 O O . GLY A 1 235 ? -7.401 -2.489 25.016 1.00 97.75 235 GLY A O 1
ATOM 1889 N N . LEU A 1 236 ? -7.007 -3.798 23.232 1.00 97.88 236 LEU A N 1
ATOM 1890 C CA . LEU A 1 236 ? -7.363 -5.054 23.906 1.00 97.88 236 LEU A CA 1
ATOM 1891 C C . LEU A 1 236 ? -6.495 -5.308 25.144 1.00 97.88 236 LEU A C 1
ATOM 1893 O O . LEU A 1 236 ? -7.021 -5.673 26.195 1.00 97.88 236 LEU A O 1
ATOM 1897 N N . GLY A 1 237 ? -5.185 -5.061 25.051 1.00 97.75 237 GLY A N 1
ATOM 1898 C CA . GLY A 1 237 ? -4.266 -5.186 26.181 1.00 97.75 237 GLY A CA 1
ATOM 1899 C C . GLY A 1 237 ? -4.672 -4.308 27.366 1.00 97.75 237 GLY A C 1
ATOM 1900 O O . GLY A 1 237 ? -4.708 -4.791 28.503 1.00 97.75 237 GLY A O 1
ATOM 1901 N N . LEU A 1 238 ? -5.050 -3.055 27.093 1.00 96.50 238 LEU A N 1
ATOM 1902 C CA . LEU A 1 238 ? -5.532 -2.102 28.096 1.00 96.50 238 LEU A CA 1
ATOM 1903 C C . LEU A 1 238 ? -6.884 -2.524 28.699 1.00 96.50 238 LEU A C 1
ATOM 1905 O O . LEU A 1 238 ? -7.047 -2.460 29.917 1.00 96.50 238 LEU A O 1
ATOM 1909 N N . ILE A 1 239 ? -7.815 -3.049 27.892 1.00 94.56 239 ILE A N 1
ATOM 1910 C CA . ILE A 1 239 ? -9.091 -3.603 28.385 1.00 94.56 239 ILE A CA 1
ATOM 1911 C C . ILE A 1 239 ? -8.840 -4.779 29.340 1.00 94.56 239 ILE A C 1
ATOM 1913 O O . ILE A 1 239 ? -9.405 -4.820 30.435 1.00 94.56 239 ILE A O 1
ATOM 1917 N N . PHE A 1 240 ? -7.979 -5.731 28.966 1.00 94.62 240 PHE A N 1
ATOM 1918 C CA . PHE A 1 240 ? -7.650 -6.870 29.830 1.00 94.62 240 PHE A CA 1
ATOM 1919 C C . PHE A 1 240 ? -6.910 -6.447 31.104 1.00 94.62 240 PHE A C 1
ATOM 1921 O O . PHE A 1 240 ? -7.129 -7.035 32.167 1.00 94.62 240 PHE A O 1
ATOM 1928 N N . PHE A 1 241 ? -6.113 -5.378 31.039 1.00 93.00 241 PHE A N 1
ATOM 1929 C CA . PHE A 1 241 ? -5.468 -4.824 32.224 1.00 93.00 241 PHE A CA 1
ATOM 1930 C C . PHE A 1 241 ? -6.509 -4.255 33.194 1.00 93.00 241 PHE A C 1
ATOM 1932 O O . PHE A 1 241 ? -6.443 -4.512 34.397 1.00 93.00 241 PHE A O 1
ATOM 1939 N N . THR A 1 242 ? -7.519 -3.546 32.681 1.00 90.25 242 THR A N 1
ATOM 1940 C CA . THR A 1 242 ? -8.657 -3.091 33.490 1.00 90.25 242 THR A CA 1
ATOM 1941 C C . THR A 1 242 ? -9.388 -4.264 34.142 1.00 90.25 242 THR A C 1
ATOM 1943 O O . THR A 1 242 ? -9.693 -4.193 35.330 1.00 90.25 242 THR A O 1
ATOM 1946 N N . VAL A 1 243 ? -9.621 -5.366 33.416 1.00 88.81 243 VAL A N 1
ATOM 1947 C CA 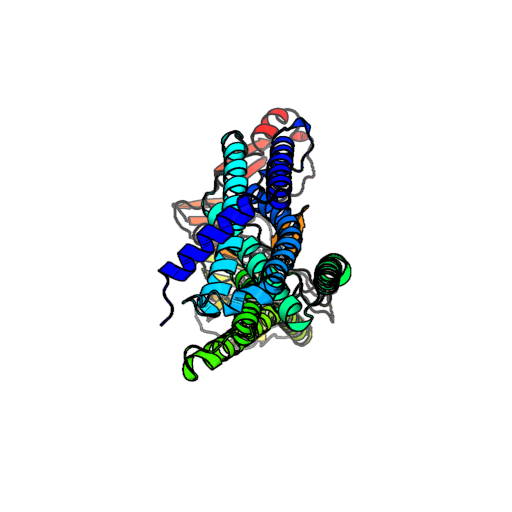. VAL A 1 243 ? -10.241 -6.583 33.981 1.00 88.81 243 VAL A CA 1
ATOM 1948 C C . VAL A 1 243 ? -9.456 -7.104 35.186 1.00 88.81 243 VAL A C 1
ATOM 1950 O O . VAL A 1 243 ? -10.060 -7.475 36.194 1.00 88.81 243 VAL A O 1
ATOM 1953 N N . PHE A 1 244 ? -8.125 -7.138 35.081 1.00 87.00 244 PHE A N 1
ATOM 1954 C CA . PHE A 1 244 ? -7.253 -7.569 36.171 1.00 87.00 244 PHE A CA 1
ATOM 1955 C C . PHE A 1 244 ? -7.328 -6.630 37.378 1.00 87.00 244 PHE A C 1
ATOM 1957 O O . PHE A 1 244 ? -7.432 -7.090 38.513 1.00 87.00 244 PHE A O 1
ATOM 1964 N N . LYS A 1 245 ? -7.253 -5.316 37.142 1.00 85.50 245 LYS A N 1
ATOM 1965 C CA . LYS A 1 245 ? -7.087 -4.333 38.216 1.00 85.50 245 LYS A CA 1
ATOM 1966 C C . LYS A 1 245 ? -8.386 -3.992 38.953 1.00 85.50 245 LYS A C 1
ATOM 1968 O O . LYS A 1 245 ? -8.325 -3.373 40.012 1.00 85.50 245 LYS A O 1
ATOM 1973 N N . LEU A 1 246 ? -9.539 -4.398 38.426 1.00 78.69 246 LEU A N 1
ATOM 1974 C CA . LEU A 1 246 ? -10.836 -4.151 39.046 1.00 78.69 246 LEU A CA 1
ATOM 1975 C C . LEU A 1 246 ? -10.941 -4.892 40.394 1.00 78.69 246 LEU A C 1
ATOM 1977 O O . LEU A 1 246 ? -10.941 -6.123 40.451 1.00 78.69 246 LEU A O 1
ATOM 1981 N N . GLU A 1 247 ? -11.003 -4.123 41.481 1.00 66.56 247 GLU A N 1
ATOM 1982 C CA . GLU A 1 247 ? -10.970 -4.594 42.871 1.00 66.56 247 GLU A CA 1
ATOM 1983 C C . GLU A 1 247 ? -12.306 -5.279 43.240 1.00 66.56 247 GLU A C 1
ATOM 1985 O O . GLU A 1 247 ? -13.196 -4.676 43.824 1.00 66.56 247 GLU A O 1
ATOM 1990 N N . ARG A 1 248 ? -12.471 -6.555 42.865 1.00 67.88 248 ARG A N 1
ATOM 1991 C CA . ARG A 1 248 ? -13.598 -7.422 43.263 1.00 67.88 248 ARG A CA 1
ATOM 1992 C C . ARG A 1 248 ? -13.089 -8.768 43.765 1.00 67.88 248 ARG A C 1
ATOM 1994 O O . ARG A 1 248 ? -12.031 -9.232 43.339 1.00 67.88 248 ARG A O 1
ATOM 2001 N N . LEU A 1 249 ? -13.853 -9.407 44.655 1.00 57.12 249 LEU A N 1
ATOM 2002 C CA . LEU A 1 249 ? -13.505 -10.709 45.230 1.00 57.12 249 LEU A CA 1
ATOM 2003 C C . LEU A 1 249 ? -13.279 -11.749 44.114 1.00 57.12 249 LEU A C 1
ATOM 2005 O O . LEU A 1 249 ? -14.204 -12.044 43.350 1.00 57.12 249 LEU A O 1
ATOM 2009 N N . PRO A 1 250 ? -12.062 -12.311 43.984 1.00 54.84 250 PRO A N 1
ATOM 2010 C CA . PRO A 1 250 ? -11.755 -13.230 42.902 1.00 54.84 250 PRO A CA 1
ATOM 2011 C C . PRO A 1 250 ? -12.506 -14.548 43.099 1.00 54.84 250 PRO A C 1
ATOM 2013 O O . PRO A 1 250 ? -12.303 -15.256 44.081 1.00 54.84 250 PRO A O 1
ATOM 2016 N N . GLN A 1 251 ? -13.321 -14.924 42.112 1.00 57.22 251 GLN A N 1
ATOM 2017 C CA . GLN A 1 251 ? -14.075 -16.185 42.114 1.00 57.22 251 GLN A CA 1
ATOM 2018 C C . GLN A 1 251 ? -13.158 -17.432 42.069 1.00 57.22 251 GLN A C 1
ATOM 2020 O O . GLN A 1 251 ? -13.596 -18.538 42.370 1.00 57.22 251 GLN A O 1
ATOM 2025 N N . SER A 1 252 ? -11.882 -17.273 41.680 1.00 65.06 252 SER A N 1
ATOM 2026 C CA . SER A 1 252 ? -10.839 -18.313 41.701 1.00 65.06 252 SER A CA 1
ATOM 2027 C C . SER A 1 252 ? -9.435 -17.702 41.573 1.00 65.06 252 SER A C 1
ATOM 2029 O O . SER A 1 252 ? -9.216 -16.838 40.722 1.00 65.06 252 SER A O 1
ATOM 2031 N N . ARG A 1 253 ? -8.450 -18.205 42.341 1.00 61.56 253 ARG A N 1
ATOM 2032 C CA . ARG A 1 253 ? -7.037 -17.759 42.280 1.00 61.56 253 ARG A CA 1
ATOM 2033 C C . ARG A 1 253 ? -6.397 -17.955 40.897 1.00 61.56 253 ARG A C 1
ATOM 2035 O O . ARG A 1 253 ? -5.634 -17.101 40.467 1.00 61.56 253 ARG A O 1
ATOM 2042 N N . LYS A 1 254 ? -6.728 -19.033 40.171 1.00 60.97 254 LYS A N 1
ATOM 2043 C CA . LYS A 1 254 ? -6.178 -19.297 38.821 1.00 60.97 254 LYS A CA 1
ATOM 2044 C C . LYS A 1 254 ? -6.784 -18.387 37.744 1.00 60.97 254 LYS A C 1
ATOM 2046 O O . LYS A 1 254 ? -6.107 -18.045 36.783 1.00 60.97 254 LYS A O 1
ATOM 2051 N N . MET A 1 255 ? -8.042 -17.965 37.909 1.00 66.25 255 MET A N 1
ATOM 2052 C CA . MET A 1 255 ? -8.694 -17.036 36.972 1.00 66.25 255 MET A CA 1
ATOM 2053 C C . MET A 1 255 ? -8.314 -15.569 37.221 1.00 66.25 255 MET A C 1
ATOM 2055 O O . MET A 1 255 ? -8.576 -14.733 36.363 1.00 66.25 255 MET A O 1
ATOM 2059 N N . ALA A 1 256 ? -7.671 -15.255 38.352 1.00 69.81 256 ALA A N 1
ATOM 2060 C CA . ALA A 1 256 ? -7.217 -13.902 38.669 1.00 69.81 256 ALA A CA 1
ATOM 2061 C C . ALA A 1 256 ? -6.020 -13.453 37.806 1.00 69.81 256 ALA A C 1
ATOM 2063 O O . ALA A 1 256 ? -5.937 -12.285 37.443 1.00 69.81 256 ALA A O 1
ATOM 2064 N N . SER A 1 257 ? -5.118 -14.369 37.434 1.00 78.88 257 SER A N 1
ATOM 2065 C CA . SER A 1 257 ? -3.913 -14.048 36.644 1.00 78.88 257 SER A CA 1
ATOM 2066 C C . SER A 1 257 ? -4.110 -14.161 35.128 1.00 78.88 257 SER A C 1
ATOM 2068 O O . SER A 1 257 ? -3.301 -13.641 34.364 1.00 78.88 257 SER A O 1
ATOM 2070 N N . PHE A 1 258 ? -5.180 -14.817 34.668 1.00 86.12 258 PHE A N 1
ATOM 2071 C CA . PHE A 1 258 ? -5.446 -15.011 33.237 1.00 86.12 258 PHE A CA 1
ATOM 2072 C C . PHE A 1 258 ? -5.605 -13.696 32.443 1.00 86.12 258 PHE A C 1
ATOM 2074 O O . PHE A 1 258 ? -5.024 -13.596 31.362 1.00 86.12 258 PHE A O 1
ATOM 2081 N N . PRO A 1 259 ? -6.289 -12.650 32.953 1.00 89.69 259 PRO A N 1
ATOM 2082 C CA . PRO A 1 259 ? -6.350 -11.362 32.262 1.00 89.69 259 PRO A CA 1
ATOM 2083 C C . PRO A 1 259 ? -4.974 -10.701 32.088 1.00 89.69 259 PRO A C 1
ATOM 2085 O O . PRO A 1 259 ? -4.730 -10.101 31.050 1.00 89.69 259 PRO A O 1
ATOM 2088 N N . ILE A 1 260 ? -4.044 -10.876 33.038 1.00 91.38 260 ILE A N 1
ATOM 2089 C CA . ILE A 1 260 ? -2.663 -10.370 32.912 1.00 91.38 260 ILE A CA 1
ATOM 2090 C C . ILE A 1 260 ? -1.948 -11.064 31.751 1.00 91.38 260 ILE A C 1
ATOM 2092 O O . ILE A 1 260 ? -1.296 -10.397 30.952 1.00 91.38 260 ILE A O 1
ATOM 2096 N N . LEU A 1 261 ? -2.085 -12.390 31.628 1.00 93.50 261 LEU A N 1
ATOM 2097 C CA . LEU A 1 261 ? -1.512 -13.129 30.501 1.00 93.50 261 LEU A CA 1
ATOM 2098 C C . LEU A 1 261 ? -2.037 -12.579 29.168 1.00 93.50 261 LEU A C 1
ATOM 2100 O O . LEU A 1 261 ? -1.247 -12.321 28.264 1.00 93.50 261 LEU A O 1
ATOM 2104 N N . LEU A 1 262 ? -3.348 -12.340 29.062 1.00 94.75 262 LEU A N 1
ATOM 2105 C CA . LEU A 1 262 ? -3.948 -11.749 27.863 1.00 94.75 262 LEU A CA 1
ATOM 2106 C C . LEU A 1 262 ? -3.467 -10.319 27.605 1.00 94.75 262 LEU A C 1
ATOM 2108 O O . LEU A 1 262 ? -3.239 -9.967 26.448 1.00 94.75 262 LEU A O 1
ATOM 2112 N N . THR A 1 263 ? -3.264 -9.512 28.649 1.00 96.44 263 THR A N 1
ATOM 2113 C CA . THR A 1 263 ? -2.629 -8.196 28.525 1.00 96.44 263 THR A CA 1
ATOM 2114 C C . THR A 1 263 ? -1.233 -8.327 27.933 1.00 96.44 263 THR A C 1
ATOM 2116 O O . THR A 1 263 ? -0.959 -7.691 26.922 1.00 96.44 263 THR A O 1
ATOM 2119 N N . ILE A 1 264 ? -0.372 -9.176 28.503 1.00 97.56 264 ILE A N 1
ATOM 2120 C CA . ILE A 1 264 ? 1.007 -9.360 28.029 1.00 97.56 264 ILE A CA 1
ATOM 2121 C C . ILE A 1 264 ? 1.009 -9.817 26.569 1.00 97.56 264 ILE A C 1
ATOM 2123 O O . ILE A 1 264 ? 1.664 -9.190 25.743 1.00 97.56 264 ILE A O 1
ATOM 2127 N N . VAL A 1 265 ? 0.225 -10.844 26.227 1.00 98.06 265 VAL A N 1
ATOM 2128 C CA . VAL A 1 265 ? 0.124 -11.349 24.849 1.00 98.06 265 VAL A CA 1
ATOM 2129 C C . VAL A 1 265 ? -0.351 -10.254 23.891 1.00 98.06 265 VAL A C 1
ATOM 2131 O O . VAL A 1 265 ? 0.251 -10.066 22.837 1.00 98.06 265 VAL A O 1
ATOM 2134 N N . SER A 1 266 ? -1.383 -9.489 24.258 1.00 98.12 266 SER A N 1
ATOM 2135 C CA . SER A 1 266 ? -1.913 -8.415 23.407 1.00 98.12 266 SER A CA 1
ATOM 2136 C C . SER A 1 266 ? -0.904 -7.275 23.224 1.00 98.12 266 SER A C 1
ATOM 2138 O O . SER A 1 266 ? -0.734 -6.779 22.115 1.00 98.12 266 SER A O 1
ATOM 2140 N N . LEU A 1 267 ? -0.173 -6.890 24.276 1.00 98.25 267 LEU A N 1
ATOM 2141 C CA . LEU A 1 267 ? 0.878 -5.873 24.184 1.00 98.25 267 LEU A CA 1
ATOM 2142 C C . LEU A 1 267 ? 2.076 -6.356 23.351 1.00 98.25 267 LEU A C 1
ATOM 2144 O O . LEU A 1 267 ? 2.605 -5.588 22.548 1.00 98.25 267 LEU A O 1
ATOM 2148 N N . CYS A 1 268 ? 2.472 -7.627 23.478 1.00 98.38 268 CYS A N 1
ATOM 2149 C CA . CYS A 1 268 ? 3.496 -8.234 22.626 1.00 98.38 268 CYS A CA 1
ATOM 2150 C C . CYS A 1 268 ? 3.066 -8.253 21.154 1.00 98.38 268 CYS A C 1
ATOM 2152 O O . CYS A 1 268 ? 3.870 -7.915 20.287 1.00 98.38 268 CYS A O 1
ATOM 2154 N N . LEU A 1 269 ? 1.803 -8.589 20.866 1.00 98.44 269 LEU A N 1
ATOM 2155 C CA . LEU A 1 269 ? 1.258 -8.520 19.510 1.00 98.44 269 LEU A CA 1
ATOM 2156 C C . LEU A 1 269 ? 1.273 -7.083 18.981 1.00 98.44 269 LEU A C 1
ATOM 2158 O O . LEU A 1 269 ? 1.760 -6.863 17.878 1.00 98.44 269 LEU A O 1
ATOM 2162 N N . ALA A 1 270 ? 0.829 -6.095 19.762 1.00 98.50 270 ALA A N 1
ATOM 2163 C CA . ALA A 1 270 ? 0.886 -4.688 19.361 1.00 98.50 270 ALA A CA 1
ATOM 2164 C C . ALA A 1 270 ? 2.322 -4.231 19.040 1.00 98.50 270 ALA A C 1
ATOM 2166 O O . ALA A 1 270 ? 2.547 -3.575 18.023 1.00 98.50 270 ALA A O 1
ATOM 2167 N N . GLY A 1 271 ? 3.302 -4.631 19.861 1.00 98.31 271 GLY A N 1
ATOM 2168 C CA . GLY A 1 271 ? 4.723 -4.377 19.613 1.00 98.31 271 GLY A CA 1
ATOM 2169 C C . GLY A 1 271 ? 5.247 -5.065 18.348 1.00 98.31 271 GLY A C 1
ATOM 2170 O O . GLY A 1 271 ? 5.971 -4.445 17.574 1.00 98.31 271 GLY A O 1
ATOM 2171 N N . PHE A 1 272 ? 4.836 -6.311 18.093 1.00 98.31 272 PHE A N 1
ATOM 2172 C CA . PHE A 1 272 ? 5.153 -7.031 16.858 1.00 98.31 272 PHE A CA 1
ATOM 2173 C C . PHE A 1 272 ? 4.579 -6.324 15.622 1.00 98.31 272 PHE A C 1
ATOM 2175 O O . PHE A 1 272 ? 5.302 -6.096 14.656 1.00 98.31 272 PHE A O 1
ATOM 2182 N N . PHE A 1 273 ? 3.308 -5.914 15.661 1.00 98.25 273 PHE A N 1
ATOM 2183 C CA . PHE A 1 273 ? 2.684 -5.155 14.576 1.00 98.25 273 PHE A CA 1
ATOM 2184 C C . PHE A 1 273 ? 3.381 -3.808 14.340 1.00 98.25 273 PHE A C 1
ATOM 2186 O O . PHE A 1 273 ? 3.595 -3.427 13.189 1.00 98.25 273 PHE A O 1
ATOM 2193 N N . ALA A 1 274 ? 3.800 -3.121 15.408 1.00 97.88 274 ALA A N 1
ATOM 2194 C CA . ALA A 1 274 ? 4.546 -1.870 15.308 1.00 97.88 274 ALA A CA 1
ATOM 2195 C C . ALA A 1 274 ? 5.928 -2.077 14.672 1.00 97.88 274 ALA A C 1
ATOM 2197 O O . ALA A 1 274 ? 6.301 -1.324 13.772 1.00 97.88 274 ALA A O 1
ATOM 2198 N N . GLU A 1 275 ? 6.662 -3.120 15.076 1.00 97.44 275 GLU A N 1
ATOM 2199 C CA . GLU A 1 275 ? 7.935 -3.502 14.450 1.00 97.44 275 GLU A CA 1
ATOM 2200 C C . GLU A 1 275 ? 7.748 -3.774 12.961 1.00 97.44 275 GLU A C 1
ATOM 2202 O O . GLU A 1 275 ? 8.458 -3.185 12.148 1.00 97.44 275 GLU A O 1
ATOM 2207 N N . LYS A 1 276 ? 6.748 -4.584 12.588 1.00 97.50 276 LYS A N 1
ATOM 2208 C CA . LYS A 1 276 ? 6.462 -4.893 11.183 1.00 97.50 276 LYS A CA 1
ATOM 2209 C C . LYS A 1 276 ? 6.102 -3.660 10.377 1.00 97.50 276 LYS A C 1
ATOM 2211 O O . LYS A 1 276 ? 6.661 -3.472 9.300 1.00 97.50 276 LYS A O 1
ATOM 2216 N N . TYR A 1 277 ? 5.234 -2.800 10.897 1.00 95.81 277 TYR A N 1
ATOM 2217 C CA . TYR A 1 277 ? 4.862 -1.556 10.232 1.00 95.81 277 TYR A CA 1
ATOM 2218 C C . TYR A 1 277 ? 6.081 -0.648 9.984 1.00 95.81 277 TYR A C 1
ATOM 2220 O O . TYR A 1 277 ? 6.312 -0.198 8.861 1.00 95.81 277 TYR A O 1
ATOM 2228 N N . ILE A 1 278 ? 6.919 -0.439 11.006 1.00 94.81 278 ILE A N 1
ATOM 2229 C CA . ILE A 1 278 ? 8.136 0.380 10.891 1.00 94.81 278 ILE A CA 1
ATOM 2230 C C . ILE A 1 278 ? 9.148 -0.270 9.940 1.00 94.81 278 ILE A C 1
ATOM 2232 O O . ILE A 1 278 ? 9.801 0.426 9.163 1.00 94.81 278 ILE A O 1
ATOM 2236 N N . SER A 1 279 ? 9.283 -1.595 9.992 1.00 94.69 279 SER A N 1
ATOM 2237 C CA . SER A 1 279 ? 10.192 -2.368 9.147 1.00 94.69 279 SER A CA 1
ATOM 2238 C C . SER A 1 279 ? 9.821 -2.259 7.667 1.00 94.69 279 SER A C 1
ATOM 2240 O O . SER A 1 279 ? 10.706 -2.048 6.845 1.00 94.69 279 SER A O 1
ATOM 2242 N N . ILE A 1 280 ? 8.526 -2.270 7.322 1.00 91.88 280 ILE A N 1
ATOM 2243 C CA . ILE A 1 280 ? 8.050 -2.022 5.948 1.00 91.88 280 ILE A CA 1
ATOM 2244 C C . ILE A 1 280 ? 8.502 -0.637 5.463 1.00 91.88 280 ILE A C 1
ATOM 2246 O O . ILE A 1 280 ? 9.120 -0.521 4.405 1.00 91.88 280 ILE A O 1
ATOM 2250 N N . LYS A 1 281 ? 8.247 0.412 6.258 1.00 90.12 281 LYS A N 1
ATOM 2251 C CA . LYS A 1 281 ? 8.574 1.804 5.896 1.00 90.12 281 LYS A CA 1
ATOM 2252 C C . LYS A 1 281 ? 10.080 2.039 5.774 1.00 90.12 281 LYS A C 1
ATOM 2254 O O . LYS A 1 281 ? 10.546 2.640 4.810 1.00 90.12 281 LYS A O 1
ATOM 2259 N N . LYS A 1 282 ? 10.864 1.533 6.730 1.00 91.69 282 LYS A N 1
ATOM 2260 C CA . LYS A 1 282 ? 12.333 1.600 6.674 1.00 91.69 282 LYS A CA 1
ATOM 2261 C C . LYS A 1 282 ? 12.901 0.742 5.550 1.00 91.69 282 LYS A C 1
ATOM 2263 O O . LYS A 1 282 ? 13.887 1.145 4.942 1.00 91.69 282 LYS A O 1
ATOM 2268 N N . GLY A 1 283 ? 12.293 -0.411 5.284 1.00 92.06 283 GLY A N 1
ATOM 2269 C CA . GLY A 1 283 ? 12.691 -1.354 4.248 1.00 92.06 283 GLY A CA 1
ATOM 2270 C C . GLY A 1 283 ? 12.740 -0.690 2.879 1.00 92.06 283 GLY A C 1
ATOM 2271 O O . GLY A 1 283 ? 13.790 -0.720 2.243 1.00 92.06 283 GLY A O 1
ATOM 2272 N N . ASP A 1 284 ? 11.670 0.003 2.486 1.00 89.44 284 ASP A N 1
ATOM 2273 C CA . ASP A 1 284 ? 11.596 0.729 1.210 1.00 89.44 284 ASP A CA 1
ATOM 2274 C C . ASP A 1 284 ? 12.691 1.803 1.071 1.00 89.44 284 ASP A C 1
ATOM 2276 O O . ASP A 1 284 ? 13.450 1.816 0.100 1.00 89.44 284 ASP A O 1
ATOM 2280 N N . ILE A 1 285 ? 12.862 2.647 2.094 1.00 92.12 285 ILE A N 1
ATOM 2281 C CA . ILE A 1 285 ? 13.904 3.688 2.107 1.00 92.12 285 ILE A CA 1
ATOM 2282 C C . ILE A 1 285 ? 15.302 3.059 2.056 1.00 92.12 285 ILE A C 1
ATOM 2284 O O . ILE A 1 285 ? 16.170 3.511 1.308 1.00 92.12 285 ILE A O 1
ATOM 2288 N N . SER A 1 286 ? 15.536 2.010 2.846 1.00 93.81 286 SER A N 1
ATOM 2289 C CA . SER A 1 286 ? 16.824 1.314 2.892 1.00 93.81 286 SER A CA 1
ATOM 2290 C C . SER A 1 286 ? 17.158 0.657 1.555 1.00 93.81 286 SER A C 1
ATOM 2292 O O . SER A 1 286 ? 18.301 0.729 1.109 1.00 93.81 286 SER A O 1
ATOM 2294 N N . PHE A 1 287 ? 16.156 0.090 0.884 1.00 95.00 287 PHE A N 1
ATOM 2295 C CA . PHE A 1 287 ? 16.286 -0.509 -0.431 1.00 95.00 287 PHE A CA 1
ATOM 2296 C C . PHE A 1 287 ? 16.670 0.544 -1.474 1.00 95.00 287 PHE A C 1
ATOM 2298 O O . PHE A 1 287 ? 17.633 0.344 -2.214 1.00 95.00 287 PHE A O 1
ATOM 2305 N N . LYS A 1 288 ? 15.996 1.702 -1.482 1.00 94.50 288 LYS A N 1
ATOM 2306 C CA . LYS A 1 288 ? 16.348 2.834 -2.356 1.00 94.50 288 LYS A CA 1
ATOM 2307 C C . LYS A 1 288 ? 17.779 3.319 -2.100 1.00 94.50 288 LYS A C 1
ATOM 2309 O O . LYS A 1 288 ? 18.540 3.482 -3.050 1.00 94.50 288 LYS A O 1
ATOM 2314 N N . LYS A 1 289 ? 18.183 3.474 -0.830 1.00 95.38 289 LYS A N 1
ATOM 2315 C CA . LYS A 1 289 ? 19.560 3.859 -0.452 1.00 95.38 289 LYS A CA 1
ATOM 2316 C C . LYS A 1 289 ? 20.594 2.843 -0.958 1.00 95.38 289 LYS A C 1
ATOM 2318 O O . LYS A 1 289 ? 21.603 3.246 -1.529 1.00 95.38 289 LYS A O 1
ATOM 2323 N N . GLN A 1 290 ? 20.329 1.542 -0.818 1.00 96.69 290 GLN A N 1
ATOM 2324 C CA . GLN A 1 290 ? 21.201 0.482 -1.345 1.00 96.69 290 GLN A CA 1
ATOM 2325 C C . GLN A 1 290 ? 21.286 0.508 -2.876 1.00 96.69 290 GLN A C 1
ATOM 2327 O O . GLN A 1 290 ? 22.370 0.360 -3.432 1.00 96.69 290 GLN A O 1
ATOM 2332 N N . MET A 1 291 ? 20.164 0.744 -3.558 1.00 96.38 291 MET A N 1
ATOM 2333 C CA . MET A 1 291 ? 20.109 0.833 -5.017 1.00 96.38 291 MET A CA 1
ATOM 2334 C C . MET A 1 291 ? 20.929 2.020 -5.546 1.00 96.38 291 MET A C 1
ATOM 2336 O O . MET A 1 291 ? 21.694 1.859 -6.495 1.00 96.38 291 MET A O 1
ATOM 2340 N N . ILE A 1 292 ? 20.821 3.187 -4.899 1.00 96.06 292 ILE A N 1
ATOM 2341 C CA . ILE A 1 292 ? 21.617 4.382 -5.222 1.00 96.06 292 ILE A CA 1
ATOM 2342 C C . ILE A 1 292 ? 23.101 4.130 -4.959 1.00 96.06 292 ILE A C 1
ATOM 2344 O O . ILE A 1 292 ? 23.926 4.462 -5.805 1.00 96.06 292 ILE A O 1
ATOM 2348 N N . GLN A 1 293 ? 23.450 3.515 -3.824 1.00 97.06 293 GLN A N 1
ATOM 2349 C CA . GLN A 1 293 ? 24.843 3.182 -3.523 1.00 97.06 293 GLN A CA 1
ATOM 2350 C C . GLN A 1 293 ? 25.426 2.245 -4.582 1.00 97.06 293 GLN A C 1
ATOM 2352 O O . GLN A 1 293 ? 26.504 2.501 -5.105 1.00 97.06 293 GLN A O 1
ATOM 2357 N N . LEU A 1 294 ? 24.681 1.207 -4.962 1.00 97.50 294 LEU A N 1
ATOM 2358 C CA . LEU A 1 294 ? 25.113 0.283 -5.999 1.00 97.50 294 LEU A CA 1
ATOM 2359 C C . LEU A 1 294 ? 25.262 0.982 -7.360 1.00 97.50 294 LEU A C 1
ATOM 2361 O O . LEU A 1 294 ? 26.207 0.698 -8.089 1.00 97.50 294 LEU A O 1
ATOM 2365 N N . ASN A 1 295 ? 24.378 1.923 -7.702 1.00 96.25 295 ASN A N 1
ATOM 2366 C CA . ASN A 1 295 ? 24.558 2.748 -8.898 1.00 96.25 295 ASN A CA 1
ATOM 2367 C C . ASN A 1 295 ? 25.830 3.601 -8.806 1.00 96.25 295 ASN A C 1
ATOM 2369 O O . ASN A 1 295 ? 26.581 3.652 -9.773 1.00 96.25 295 ASN A O 1
ATOM 2373 N N . ASN A 1 296 ? 26.110 4.217 -7.654 1.00 96.56 296 ASN A N 1
ATOM 2374 C CA . ASN A 1 296 ? 27.320 5.016 -7.440 1.00 96.56 296 ASN A CA 1
ATOM 2375 C C . ASN A 1 296 ? 28.604 4.193 -7.603 1.00 96.56 296 ASN A C 1
ATOM 2377 O O . ASN A 1 296 ? 29.564 4.691 -8.188 1.00 96.56 296 ASN A O 1
ATOM 2381 N N . ASP A 1 297 ? 28.612 2.944 -7.134 1.00 96.75 297 ASP A N 1
ATOM 2382 C CA . ASP A 1 297 ? 29.770 2.049 -7.239 1.00 96.75 297 ASP A CA 1
ATOM 2383 C C . ASP A 1 297 ? 30.103 1.704 -8.704 1.00 96.75 297 ASP A C 1
ATOM 2385 O O . ASP A 1 297 ? 31.267 1.499 -9.048 1.00 96.75 297 ASP A O 1
ATOM 2389 N N . PHE A 1 298 ? 29.089 1.652 -9.575 1.00 95.25 298 PHE A N 1
ATOM 2390 C CA . PHE A 1 298 ? 29.216 1.207 -10.968 1.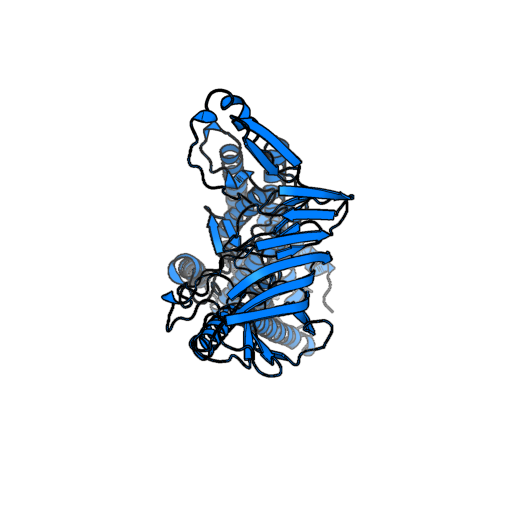00 95.25 298 PHE A CA 1
ATOM 2391 C C . PHE A 1 298 ? 29.015 2.316 -12.012 1.00 95.25 298 PHE A C 1
ATOM 2393 O O . PHE A 1 298 ? 29.135 2.046 -13.203 1.00 95.25 298 PHE A O 1
ATOM 2400 N N . VAL A 1 299 ? 28.771 3.568 -11.611 1.00 94.81 299 VAL A N 1
ATOM 2401 C CA . VAL A 1 299 ? 28.472 4.675 -12.545 1.00 94.81 299 VAL A CA 1
ATOM 2402 C C . VAL A 1 299 ? 29.610 4.991 -13.521 1.00 94.81 299 VAL A C 1
ATOM 2404 O O . VAL A 1 299 ? 29.370 5.533 -14.594 1.00 94.81 299 VAL A O 1
ATOM 2407 N N . ASN A 1 300 ? 30.850 4.656 -13.159 1.00 92.56 300 ASN A N 1
ATOM 2408 C CA . ASN A 1 300 ? 32.032 4.870 -13.999 1.00 92.56 300 ASN A CA 1
ATOM 2409 C C . ASN A 1 300 ? 32.402 3.649 -14.850 1.00 92.56 300 ASN A C 1
ATOM 2411 O O . ASN A 1 300 ? 33.370 3.718 -15.603 1.00 92.56 300 ASN A O 1
ATOM 2415 N N . ALA A 1 301 ? 31.691 2.529 -14.700 1.00 92.75 301 ALA A N 1
ATOM 2416 C CA . ALA A 1 301 ? 31.930 1.369 -15.541 1.00 92.75 301 ALA A CA 1
ATOM 2417 C C . ALA A 1 301 ? 31.549 1.702 -16.995 1.00 92.75 301 ALA A C 1
ATOM 2419 O O . ALA A 1 301 ? 30.563 2.416 -17.214 1.00 92.75 301 ALA A O 1
ATOM 2420 N N . PRO A 1 302 ? 32.298 1.198 -17.992 1.00 92.06 302 PRO A N 1
ATOM 2421 C CA . PRO A 1 302 ? 31.905 1.364 -19.383 1.00 92.06 302 PRO A CA 1
ATOM 2422 C C . PRO A 1 302 ? 30.518 0.776 -19.623 1.00 92.06 302 PRO A C 1
ATOM 2424 O O . PRO A 1 302 ? 30.192 -0.307 -19.130 1.00 92.06 302 PRO A O 1
ATOM 2427 N N . LYS A 1 303 ? 29.708 1.483 -20.410 1.00 92.12 303 LYS A N 1
ATOM 2428 C CA . LYS A 1 303 ? 28.405 0.997 -20.857 1.00 92.12 303 LYS A CA 1
ATOM 2429 C C . LYS A 1 303 ? 28.420 0.795 -22.364 1.00 92.12 303 LYS A C 1
ATOM 2431 O O . LYS A 1 303 ? 28.994 1.596 -23.097 1.00 92.12 303 LYS A O 1
ATOM 2436 N N . VAL A 1 304 ? 27.744 -0.252 -22.816 1.00 95.12 304 VAL A N 1
ATOM 2437 C CA . VAL A 1 304 ? 27.393 -0.402 -24.232 1.00 95.12 304 VAL A CA 1
ATOM 2438 C C . VAL A 1 304 ? 26.201 0.486 -24.565 1.00 95.12 304 VAL A C 1
ATOM 2440 O O . VAL A 1 304 ? 25.436 0.862 -23.678 1.00 95.12 304 VAL A O 1
ATOM 2443 N N . LYS A 1 305 ? 26.005 0.796 -25.839 1.00 95.69 305 LYS A N 1
ATOM 2444 C CA . LYS A 1 305 ? 24.773 1.407 -26.329 1.00 95.69 305 LYS A CA 1
ATOM 2445 C C . LYS A 1 305 ? 23.816 0.327 -26.801 1.00 95.69 305 LYS A C 1
ATOM 2447 O O . LYS A 1 305 ? 24.217 -0.545 -27.570 1.00 95.69 305 LYS A O 1
ATOM 2452 N N . VAL A 1 306 ? 22.555 0.402 -26.387 1.00 96.69 306 VAL A N 1
ATOM 2453 C CA . VAL A 1 306 ? 21.498 -0.468 -26.928 1.00 96.69 306 VAL A CA 1
ATOM 2454 C C . VAL A 1 306 ? 20.952 0.154 -28.212 1.00 96.69 306 VAL A C 1
ATOM 2456 O O . VAL A 1 306 ? 20.385 1.243 -28.196 1.00 96.69 306 VAL A O 1
ATOM 2459 N N . THR A 1 307 ? 21.151 -0.516 -29.345 1.00 97.12 307 THR A N 1
ATOM 2460 C CA . THR A 1 307 ? 20.705 -0.044 -30.666 1.00 97.12 307 THR A CA 1
ATOM 2461 C C . THR A 1 307 ? 19.323 -0.586 -31.027 1.00 97.12 307 THR A C 1
ATOM 2463 O O . THR A 1 307 ? 18.535 0.102 -31.686 1.00 97.12 307 THR A O 1
ATOM 2466 N N . SER A 1 308 ? 19.000 -1.796 -30.568 1.00 97.81 308 SER A N 1
ATOM 2467 C CA . SER A 1 308 ? 17.698 -2.442 -30.748 1.00 97.81 308 SER A CA 1
ATOM 2468 C C . SER A 1 308 ? 17.319 -3.287 -29.536 1.00 97.81 308 SER A C 1
ATOM 2470 O O . SER A 1 308 ? 18.190 -3.767 -28.810 1.00 97.81 308 SER A O 1
ATOM 2472 N N . CYS A 1 309 ? 16.016 -3.417 -29.297 1.00 97.81 309 CYS A N 1
ATOM 2473 C CA . CYS A 1 309 ? 15.459 -4.211 -28.212 1.00 97.81 309 CYS A CA 1
ATOM 2474 C C . CYS A 1 309 ? 14.138 -4.843 -28.668 1.00 97.81 309 CYS A C 1
ATOM 2476 O O . CYS A 1 309 ? 13.119 -4.159 -28.796 1.00 97.81 309 CYS A O 1
ATOM 2478 N N . ASP A 1 310 ? 14.179 -6.143 -28.933 1.00 98.25 310 ASP A N 1
ATOM 2479 C CA . ASP A 1 310 ? 13.036 -6.968 -29.299 1.00 98.25 310 ASP A CA 1
ATOM 2480 C C . ASP A 1 310 ? 12.534 -7.689 -28.046 1.00 98.25 310 ASP A C 1
ATOM 2482 O O . ASP A 1 310 ? 13.248 -8.481 -27.437 1.00 98.25 310 ASP A O 1
ATOM 2486 N N . ILE A 1 311 ? 11.313 -7.384 -27.623 1.00 98.56 311 ILE A N 1
ATOM 2487 C CA . ILE A 1 311 ? 10.732 -7.858 -26.369 1.00 98.56 311 ILE A CA 1
ATOM 2488 C C . ILE A 1 311 ? 9.542 -8.746 -26.698 1.00 98.56 311 ILE A C 1
ATOM 2490 O O . ILE A 1 311 ? 8.565 -8.279 -27.280 1.00 98.56 311 ILE A O 1
ATOM 2494 N N . GLU A 1 312 ? 9.592 -10.002 -26.273 1.00 98.50 312 GLU A N 1
ATOM 2495 C CA . GLU A 1 312 ? 8.445 -10.907 -26.271 1.00 98.50 312 GLU A CA 1
ATOM 2496 C C . GLU A 1 312 ? 7.994 -11.107 -24.825 1.00 98.50 312 GLU A C 1
ATOM 2498 O O . GLU A 1 312 ? 8.689 -11.743 -24.035 1.00 98.50 312 GLU A O 1
ATOM 2503 N N . LEU A 1 313 ? 6.864 -10.499 -24.464 1.00 98.62 313 LEU A N 1
ATOM 2504 C CA . LEU A 1 313 ? 6.309 -10.496 -23.115 1.00 98.62 313 LEU A CA 1
ATOM 2505 C C . LEU A 1 313 ? 5.037 -11.337 -23.062 1.00 98.62 313 LEU A C 1
ATOM 2507 O O . LEU A 1 313 ? 4.096 -11.094 -23.811 1.00 98.62 313 LEU A O 1
ATOM 2511 N N . GLU A 1 314 ? 4.978 -12.261 -22.114 1.00 98.50 314 GLU A N 1
ATOM 2512 C CA . GLU A 1 314 ? 3.774 -12.988 -21.729 1.00 98.50 314 GLU A CA 1
ATOM 2513 C C . GLU A 1 314 ? 3.318 -12.525 -20.340 1.00 98.50 314 GLU A C 1
ATOM 2515 O O . GLU A 1 314 ? 4.080 -12.538 -19.369 1.00 98.50 314 GLU A O 1
ATOM 2520 N N . HIS A 1 315 ? 2.067 -12.082 -20.256 1.00 98.19 315 HIS A N 1
ATOM 2521 C CA . HIS A 1 315 ? 1.414 -11.709 -19.012 1.00 98.19 315 HIS A CA 1
ATOM 2522 C C . HIS A 1 315 ? 0.867 -12.963 -18.315 1.00 98.19 315 HIS A C 1
ATOM 2524 O O . HIS A 1 315 ? 0.056 -13.689 -18.880 1.00 98.19 315 HIS A O 1
ATOM 2530 N N . LEU A 1 316 ? 1.319 -13.206 -17.081 1.00 96.75 316 LEU A N 1
ATOM 2531 C CA . LEU A 1 316 ? 1.015 -14.390 -16.272 1.00 96.75 316 LEU A CA 1
ATOM 2532 C C . LEU A 1 316 ? 0.393 -13.968 -14.930 1.00 96.75 316 LEU A C 1
ATOM 2534 O O . LEU A 1 316 ? 0.914 -14.250 -13.847 1.00 96.75 316 LEU A O 1
ATOM 2538 N N . GLY A 1 317 ? -0.707 -13.221 -14.999 1.00 94.12 317 GLY A N 1
ATOM 2539 C CA . GLY A 1 317 ? -1.429 -12.710 -13.838 1.00 94.12 317 GLY A CA 1
ATOM 2540 C C . GLY A 1 317 ? -0.637 -11.695 -13.009 1.00 94.12 317 GLY A C 1
ATOM 2541 O O . GLY A 1 317 ? -0.537 -10.518 -13.337 1.00 94.12 317 GLY A O 1
ATOM 2542 N N . LYS A 1 318 ? -0.041 -12.124 -11.892 1.00 95.69 318 LYS A N 1
ATOM 2543 C CA . LYS A 1 318 ? 0.784 -11.242 -11.032 1.00 95.69 318 LYS A CA 1
ATOM 2544 C C . LYS A 1 318 ? 2.264 -11.207 -11.423 1.00 95.69 318 LYS A C 1
ATOM 2546 O O . LYS A 1 318 ? 3.071 -10.553 -10.751 1.00 95.69 318 LYS A O 1
ATOM 2551 N N . GLU A 1 319 ? 2.615 -11.903 -12.498 1.00 98.00 319 GLU A N 1
ATOM 2552 C CA . GLU A 1 319 ? 3.962 -11.991 -13.048 1.00 98.00 319 GLU A CA 1
ATOM 2553 C C . GLU A 1 319 ? 3.975 -11.711 -14.555 1.00 98.00 319 GLU A C 1
ATOM 2555 O O . GLU A 1 319 ? 2.954 -11.766 -15.238 1.00 98.00 319 GLU A O 1
ATOM 2560 N N . ILE A 1 320 ? 5.164 -11.422 -15.073 1.00 98.56 320 ILE A N 1
ATOM 2561 C CA . ILE A 1 320 ? 5.470 -11.410 -16.503 1.00 98.56 320 ILE A CA 1
ATOM 2562 C C . ILE A 1 320 ? 6.602 -12.395 -16.776 1.00 98.56 320 ILE A C 1
ATOM 2564 O O . ILE A 1 320 ? 7.529 -12.511 -15.971 1.00 98.56 320 ILE A O 1
ATOM 2568 N N . ALA A 1 321 ? 6.545 -13.070 -17.919 1.00 98.69 321 ALA A N 1
ATOM 2569 C CA . ALA A 1 321 ? 7.669 -13.787 -18.506 1.00 98.69 321 ALA A CA 1
ATOM 2570 C C . ALA A 1 321 ? 8.110 -13.039 -19.762 1.00 98.69 321 ALA A C 1
ATOM 2572 O O . ALA A 1 321 ? 7.276 -12.625 -20.561 1.00 98.69 321 ALA A O 1
ATOM 2573 N N . VAL A 1 322 ? 9.412 -12.815 -19.917 1.00 98.69 322 VAL A N 1
ATOM 2574 C CA . VAL A 1 322 ? 9.937 -11.996 -21.008 1.00 98.69 322 VAL A CA 1
ATOM 2575 C C . VAL A 1 322 ? 11.180 -12.628 -21.614 1.00 98.69 322 VAL A C 1
ATOM 2577 O O . VAL A 1 322 ? 12.096 -13.035 -20.895 1.00 98.69 322 VAL A O 1
ATOM 2580 N N . MET A 1 323 ? 11.223 -12.646 -22.942 1.00 98.50 323 MET A N 1
ATOM 2581 C CA . MET A 1 323 ? 12.428 -12.850 -23.736 1.00 98.50 323 MET A CA 1
ATOM 2582 C C . MET A 1 323 ? 12.809 -11.517 -24.379 1.00 98.50 323 MET A C 1
ATOM 2584 O O . MET A 1 323 ? 12.057 -10.976 -25.186 1.00 98.50 323 MET A O 1
ATOM 2588 N N . ALA A 1 324 ? 13.964 -10.974 -23.997 1.00 98.12 324 ALA A N 1
ATOM 2589 C CA . ALA A 1 324 ? 14.497 -9.735 -24.552 1.00 98.12 324 ALA A CA 1
ATOM 2590 C C . ALA A 1 324 ? 15.720 -10.030 -25.428 1.00 98.12 324 ALA A C 1
ATOM 2592 O O . ALA A 1 324 ? 16.747 -10.488 -24.922 1.00 98.12 324 ALA A O 1
ATOM 2593 N N . GLY A 1 325 ? 15.612 -9.746 -26.723 1.00 98.06 325 GLY A N 1
ATOM 2594 C CA . GLY A 1 325 ? 16.722 -9.670 -27.667 1.00 98.06 325 GLY A CA 1
ATOM 2595 C C . GLY A 1 325 ? 17.274 -8.248 -27.714 1.00 98.06 325 GLY A C 1
ATOM 2596 O O . GLY A 1 325 ? 16.515 -7.299 -27.877 1.00 98.06 325 GLY A O 1
ATOM 2597 N N . LEU A 1 326 ? 18.581 -8.075 -27.548 1.00 97.88 326 LEU A N 1
ATOM 2598 C CA . LEU A 1 326 ? 19.249 -6.776 -27.541 1.00 97.88 326 LEU A CA 1
ATOM 2599 C C . LEU A 1 326 ? 20.316 -6.743 -28.629 1.00 97.88 326 LEU A C 1
ATOM 2601 O O . LEU A 1 326 ? 21.242 -7.552 -28.599 1.00 97.88 326 LEU A O 1
ATOM 2605 N N . GLY A 1 327 ? 20.244 -5.756 -29.517 1.00 97.81 327 GLY A N 1
ATOM 2606 C CA . GLY A 1 327 ? 21.392 -5.341 -30.316 1.00 97.81 327 GLY A CA 1
ATOM 2607 C C . GLY A 1 327 ? 22.191 -4.303 -29.540 1.00 97.81 327 GLY A C 1
ATOM 2608 O O . GLY A 1 327 ? 21.644 -3.277 -29.126 1.00 97.81 327 GLY A O 1
ATOM 2609 N N . ILE A 1 328 ? 23.478 -4.562 -29.331 1.00 97.00 328 ILE A N 1
ATOM 2610 C CA . ILE A 1 328 ? 24.372 -3.689 -28.568 1.00 97.00 328 ILE A CA 1
ATOM 2611 C C . ILE A 1 328 ? 25.595 -3.296 -29.386 1.00 97.00 328 ILE A C 1
ATOM 2613 O O . ILE A 1 328 ? 26.041 -4.051 -30.243 1.00 97.00 328 ILE A O 1
ATOM 2617 N N . CYS A 1 329 ? 26.141 -2.118 -29.097 1.00 96.69 329 CYS A N 1
ATOM 2618 C CA . CYS A 1 329 ? 27.366 -1.606 -29.704 1.00 96.69 329 CYS A CA 1
ATOM 2619 C C . CYS A 1 329 ? 28.279 -1.013 -28.626 1.00 96.69 329 CYS A C 1
ATOM 2621 O O . CYS A 1 329 ? 27.807 -0.320 -27.716 1.00 96.69 329 CYS A O 1
ATOM 2623 N N . ASN A 1 330 ? 29.582 -1.271 -28.720 1.00 96.50 330 ASN A N 1
ATOM 2624 C CA . ASN A 1 330 ? 30.572 -0.596 -27.892 1.00 96.50 330 ASN A CA 1
ATOM 2625 C C . ASN A 1 330 ? 31.016 0.716 -28.558 1.00 96.50 330 ASN A C 1
ATOM 2627 O O . ASN A 1 330 ? 31.878 0.719 -29.427 1.00 96.50 330 ASN A O 1
ATOM 2631 N N . GLU A 1 331 ? 30.454 1.843 -28.122 1.00 94.00 331 GLU A N 1
ATOM 2632 C CA . GLU A 1 331 ? 30.876 3.183 -28.571 1.00 94.00 331 GLU A CA 1
ATOM 2633 C C . GLU A 1 331 ? 31.997 3.783 -27.695 1.00 94.00 331 GLU A C 1
ATOM 2635 O O . GLU A 1 331 ? 32.271 4.977 -27.786 1.00 94.00 331 GLU A O 1
ATOM 2640 N N . THR A 1 332 ? 32.623 2.995 -26.813 1.00 92.56 332 THR A N 1
ATOM 2641 C CA . THR A 1 332 ? 33.748 3.457 -25.984 1.00 92.56 332 THR A CA 1
ATOM 2642 C C . THR A 1 332 ? 35.092 3.178 -26.654 1.00 92.56 332 THR A C 1
ATOM 2644 O O . THR A 1 332 ? 35.192 2.326 -27.533 1.00 92.56 332 THR A O 1
ATOM 2647 N N . ASP A 1 333 ? 36.145 3.860 -26.199 1.00 93.19 333 ASP A N 1
ATOM 2648 C CA . ASP A 1 333 ? 37.505 3.719 -26.744 1.00 93.19 333 ASP A CA 1
ATOM 2649 C C . ASP A 1 333 ? 38.249 2.463 -26.246 1.00 93.19 333 ASP A C 1
ATOM 2651 O O . ASP A 1 333 ? 39.412 2.245 -2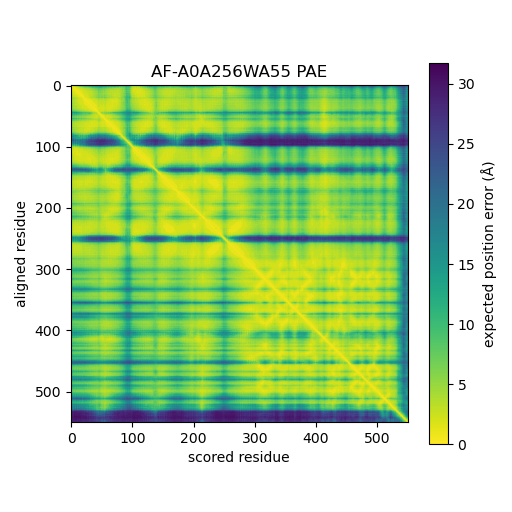6.586 1.00 93.19 333 ASP A O 1
ATOM 2655 N N . PHE A 1 334 ? 37.617 1.633 -25.411 1.00 93.06 334 PHE A N 1
ATOM 2656 C CA . PHE A 1 334 ? 38.240 0.450 -24.819 1.00 93.06 334 PHE A CA 1
ATOM 2657 C C . PHE A 1 334 ? 37.321 -0.774 -24.856 1.00 93.06 334 PHE A C 1
ATOM 2659 O O . PHE A 1 334 ? 36.102 -0.670 -24.966 1.00 93.06 334 PHE A O 1
ATOM 2666 N N . GLY A 1 335 ? 37.920 -1.965 -24.803 1.00 94.06 335 GLY A N 1
ATOM 2667 C CA . GLY A 1 335 ? 37.167 -3.217 -24.795 1.00 94.06 335 GLY A CA 1
ATOM 26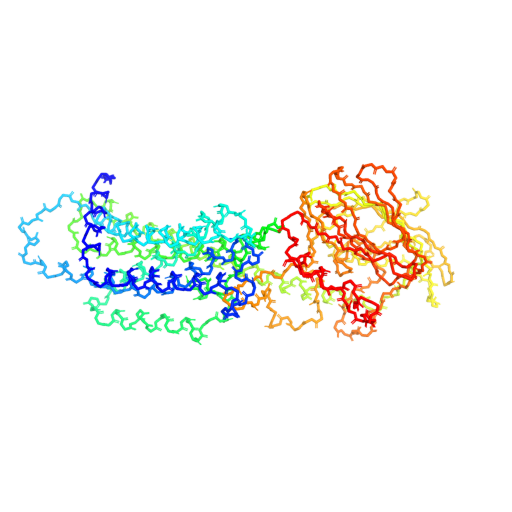68 C C . GLY A 1 335 ? 36.353 -3.390 -23.510 1.00 94.06 335 GLY A C 1
ATOM 2669 O O . GLY A 1 335 ? 36.836 -3.075 -22.421 1.00 94.06 335 GLY A O 1
ATOM 2670 N N . ILE A 1 336 ? 35.133 -3.917 -23.635 1.00 95.88 336 ILE A N 1
ATOM 2671 C CA . ILE A 1 336 ? 34.231 -4.178 -22.505 1.00 95.88 336 ILE A CA 1
ATOM 2672 C C . ILE A 1 336 ? 34.096 -5.687 -22.303 1.00 95.88 336 ILE A C 1
ATOM 2674 O O . ILE A 1 336 ? 33.476 -6.383 -23.103 1.00 95.88 336 ILE A O 1
ATOM 2678 N N . ASP A 1 337 ? 34.653 -6.201 -21.211 1.00 94.12 337 ASP A N 1
ATOM 2679 C CA . ASP A 1 337 ? 34.593 -7.620 -20.839 1.00 94.12 337 ASP A CA 1
ATOM 2680 C C . ASP A 1 337 ? 33.312 -7.982 -20.065 1.00 94.12 337 ASP A C 1
ATOM 2682 O O . ASP A 1 337 ? 32.818 -9.109 -20.136 1.00 94.12 337 ASP A O 1
ATOM 2686 N N . THR A 1 338 ? 32.764 -7.020 -19.322 1.00 96.00 338 THR A N 1
ATOM 2687 C CA . THR A 1 338 ? 31.580 -7.185 -18.482 1.00 96.00 338 THR A CA 1
ATOM 2688 C C . THR A 1 338 ? 30.517 -6.166 -18.863 1.00 96.00 338 THR A C 1
ATOM 2690 O O . THR A 1 338 ? 30.643 -4.973 -18.599 1.00 96.00 338 THR A O 1
ATOM 2693 N N . LEU A 1 339 ? 29.426 -6.657 -19.436 1.00 96.56 339 LEU A N 1
ATOM 2694 C CA . LEU A 1 339 ? 28.276 -5.861 -19.841 1.00 96.56 339 LEU A CA 1
ATOM 2695 C C . LEU A 1 339 ? 27.344 -5.670 -18.645 1.00 96.56 339 LEU A C 1
ATOM 2697 O O . LEU A 1 339 ? 26.905 -6.646 -18.032 1.00 96.56 339 LEU A O 1
ATOM 2701 N N . ILE A 1 340 ? 27.039 -4.419 -18.304 1.00 96.81 340 ILE A N 1
ATOM 2702 C CA . ILE A 1 340 ? 26.177 -4.080 -17.167 1.00 96.81 340 ILE A CA 1
ATOM 2703 C C . ILE A 1 340 ? 24.820 -3.615 -17.684 1.00 96.81 340 ILE A C 1
ATOM 2705 O O . ILE A 1 340 ? 24.744 -2.668 -18.461 1.00 96.81 340 ILE A O 1
ATOM 2709 N N . PHE A 1 341 ? 23.754 -4.246 -17.200 1.00 96.94 341 PHE A N 1
ATOM 2710 C CA . PHE A 1 341 ? 22.373 -3.857 -17.466 1.00 96.94 341 PHE A CA 1
ATOM 2711 C C . PHE A 1 341 ? 21.600 -3.654 -16.165 1.00 96.94 341 PHE A C 1
ATOM 2713 O O . PHE A 1 341 ? 21.741 -4.424 -15.215 1.00 96.94 341 PHE A O 1
ATOM 2720 N N . SER A 1 342 ? 20.722 -2.660 -16.139 1.00 96.56 342 SER A N 1
ATOM 2721 C CA . SER A 1 342 ? 19.703 -2.490 -15.109 1.00 96.56 342 SER A CA 1
ATOM 2722 C C . SER A 1 342 ? 18.416 -3.211 -15.519 1.00 96.56 342 SER A C 1
ATOM 2724 O O . SER A 1 342 ? 17.927 -3.044 -16.629 1.00 96.56 342 SER A O 1
ATOM 2726 N N . LEU A 1 343 ? 17.867 -4.015 -14.612 1.00 97.69 343 LEU A N 1
ATOM 2727 C CA . LEU A 1 343 ? 16.598 -4.739 -14.751 1.00 97.69 343 LEU A CA 1
ATOM 2728 C C . LEU A 1 343 ? 15.933 -4.797 -13.372 1.00 97.69 343 LEU A C 1
ATOM 2730 O O . LEU A 1 343 ? 16.641 -4.835 -12.366 1.00 97.69 343 LEU A O 1
ATOM 2734 N N . ASN A 1 344 ? 14.606 -4.847 -13.283 1.00 98.06 344 ASN A N 1
ATOM 2735 C CA . ASN A 1 344 ? 13.902 -4.876 -12.005 1.00 98.06 344 ASN A CA 1
ATOM 2736 C C . ASN A 1 344 ? 14.390 -6.050 -11.123 1.00 98.06 344 ASN A C 1
ATOM 2738 O O . ASN A 1 344 ? 14.516 -7.178 -11.605 1.00 98.06 344 ASN A O 1
ATOM 2742 N N . PRO A 1 345 ? 14.707 -5.824 -9.838 1.00 97.31 345 PRO A N 1
ATOM 2743 C CA . PRO A 1 345 ? 15.269 -6.858 -8.970 1.00 97.31 345 PRO A CA 1
AT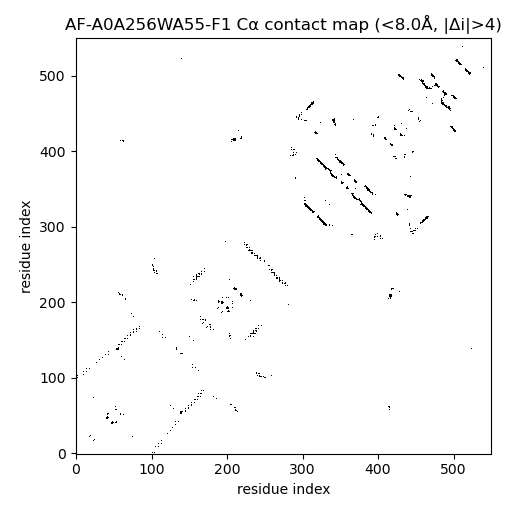OM 2744 C C . PRO A 1 345 ? 14.309 -8.014 -8.673 1.00 97.31 345 PRO A C 1
ATOM 2746 O O . PRO A 1 345 ? 14.779 -9.096 -8.330 1.00 97.31 345 PRO A O 1
ATOM 2749 N N . SER A 1 346 ? 12.998 -7.809 -8.820 1.00 97.56 346 SER A N 1
ATOM 2750 C CA . SER A 1 346 ? 11.995 -8.869 -8.666 1.00 97.56 346 SER A CA 1
ATOM 2751 C C . SER A 1 346 ? 11.782 -9.707 -9.933 1.00 97.56 346 SER A C 1
ATOM 2753 O O . SER A 1 346 ? 11.033 -10.682 -9.889 1.00 97.56 346 SER A O 1
ATOM 2755 N N . LEU A 1 347 ? 12.488 -9.390 -11.025 1.00 98.31 347 LEU A N 1
ATOM 2756 C CA . LEU A 1 347 ? 12.575 -10.225 -12.221 1.00 98.31 347 LEU A CA 1
ATOM 2757 C C . LEU A 1 347 ? 13.788 -11.155 -12.107 1.00 98.31 347 LEU A C 1
ATOM 2759 O O . LEU A 1 347 ? 14.947 -10.725 -12.087 1.00 98.31 347 LEU A O 1
ATOM 2763 N N . ARG A 1 348 ? 13.516 -12.457 -12.024 1.00 97.81 348 ARG A N 1
ATOM 2764 C CA . ARG A 1 348 ? 14.521 -13.516 -11.949 1.00 97.81 348 ARG A CA 1
ATOM 2765 C C . ARG A 1 348 ? 15.013 -13.859 -13.351 1.00 97.81 348 ARG A C 1
ATOM 2767 O O . ARG A 1 348 ? 14.223 -14.243 -14.207 1.00 97.81 348 ARG A O 1
ATOM 2774 N N . ILE A 1 349 ? 16.327 -13.797 -13.553 1.00 98.25 349 ILE A N 1
ATOM 2775 C CA . ILE A 1 349 ? 16.969 -14.245 -14.795 1.00 98.25 349 ILE A CA 1
ATOM 2776 C C . ILE A 1 349 ? 16.879 -15.770 -14.898 1.00 98.25 349 ILE A C 1
ATOM 2778 O O . ILE A 1 349 ? 17.287 -16.475 -13.975 1.00 98.25 349 ILE A O 1
ATOM 2782 N N . ILE A 1 350 ? 16.358 -16.254 -16.021 1.00 97.50 350 ILE A N 1
ATOM 2783 C CA . ILE A 1 350 ? 16.298 -17.671 -16.396 1.00 97.50 350 ILE A CA 1
ATOM 2784 C C . ILE A 1 350 ? 17.548 -18.034 -17.203 1.00 97.50 350 ILE A C 1
ATOM 2786 O O . ILE A 1 350 ? 18.203 -19.038 -16.928 1.00 97.50 350 ILE A O 1
ATOM 2790 N N . SER A 1 351 ? 17.906 -17.198 -18.180 1.00 96.88 351 SER A N 1
ATOM 2791 C CA . SER A 1 351 ? 19.106 -17.377 -18.997 1.00 96.88 351 SER A CA 1
ATOM 2792 C C . SER A 1 351 ? 19.567 -16.062 -19.612 1.00 96.88 351 SER A C 1
ATOM 2794 O O . SER A 1 351 ? 18.755 -15.189 -19.904 1.00 96.88 351 SER A O 1
ATOM 2796 N N . ALA A 1 352 ? 20.870 -15.954 -19.851 1.00 97.12 352 ALA A N 1
ATOM 2797 C CA . ALA A 1 352 ? 21.466 -14.929 -20.694 1.00 97.12 352 ALA A CA 1
ATOM 2798 C C . ALA A 1 352 ? 22.384 -15.616 -21.710 1.00 97.12 352 ALA A C 1
ATOM 2800 O O . ALA A 1 352 ? 23.058 -16.593 -21.369 1.00 97.12 352 ALA A O 1
ATOM 2801 N N . GLY A 1 353 ? 22.397 -15.137 -22.946 1.00 95.25 353 GLY A N 1
ATOM 2802 C CA . GLY A 1 353 ? 23.164 -15.754 -24.018 1.00 95.25 353 GLY A CA 1
ATOM 2803 C C . GLY A 1 353 ? 23.446 -14.815 -25.181 1.00 95.25 353 GLY A C 1
ATOM 2804 O O . GLY A 1 353 ? 22.905 -13.714 -25.238 1.00 95.25 353 GLY A O 1
ATOM 2805 N N . SER A 1 354 ? 24.284 -15.274 -26.102 1.00 92.88 354 SER A N 1
ATOM 2806 C CA . SER A 1 354 ? 24.596 -14.616 -27.373 1.00 92.88 354 SER A CA 1
ATOM 2807 C C . SER A 1 354 ? 24.754 -15.690 -28.444 1.00 92.88 354 SER A C 1
ATOM 2809 O O . SER A 1 354 ? 25.362 -16.722 -28.174 1.00 92.88 354 SER A O 1
ATOM 2811 N N . HIS A 1 355 ? 24.148 -15.498 -29.619 1.00 84.69 355 HIS A N 1
ATOM 2812 C CA . HIS A 1 355 ? 24.203 -16.443 -30.747 1.00 84.69 355 HIS A CA 1
ATOM 2813 C C . HIS A 1 355 ? 23.939 -17.923 -30.375 1.00 84.69 355 HIS A C 1
ATOM 2815 O O . HIS A 1 355 ? 24.540 -18.839 -30.927 1.00 84.69 355 HIS A O 1
ATOM 2821 N N . GLY A 1 356 ? 23.032 -18.166 -29.420 1.00 78.69 356 GLY A N 1
ATOM 2822 C CA . GLY A 1 356 ? 22.684 -19.510 -28.938 1.00 78.69 356 GLY A CA 1
ATOM 2823 C C . GLY A 1 356 ? 23.603 -20.074 -27.844 1.00 78.69 356 GLY A C 1
ATOM 2824 O O . GLY A 1 356 ? 23.248 -21.070 -27.212 1.00 78.69 356 GLY A O 1
ATOM 2825 N N . GLU A 1 357 ? 24.731 -19.427 -27.548 1.00 89.44 357 GLU A N 1
ATOM 2826 C CA . GLU A 1 357 ? 25.615 -19.799 -26.444 1.00 89.44 357 GLU A CA 1
ATOM 2827 C C . GLU A 1 357 ? 25.185 -19.153 -25.124 1.00 89.44 357 GLU A C 1
ATOM 2829 O O . GLU A 1 357 ? 24.765 -17.995 -25.070 1.00 89.44 357 GLU A O 1
ATOM 2834 N N . LYS A 1 358 ? 25.306 -19.899 -24.021 1.00 94.12 358 LYS A N 1
ATOM 2835 C CA . LYS A 1 358 ? 24.989 -19.394 -22.679 1.00 94.12 358 LYS A CA 1
ATOM 2836 C C . LYS A 1 358 ? 26.144 -18.563 -22.135 1.00 94.12 358 LYS A C 1
ATOM 2838 O O . LYS A 1 358 ? 27.266 -19.049 -22.025 1.00 94.12 358 LYS A O 1
ATOM 2843 N N . LEU A 1 359 ? 25.837 -17.349 -21.689 1.00 95.38 359 LEU A N 1
ATOM 2844 C CA . LEU A 1 359 ? 26.800 -16.456 -21.058 1.00 95.38 359 LEU A CA 1
ATOM 2845 C C . LEU A 1 359 ? 26.709 -16.533 -19.534 1.00 95.38 359 LEU A C 1
ATOM 2847 O O . LEU A 1 359 ? 25.628 -16.624 -18.947 1.00 95.38 359 LEU A O 1
ATOM 2851 N N . GLN A 1 360 ? 27.865 -16.467 -18.873 1.00 95.25 360 GLN A N 1
ATOM 2852 C CA . GLN A 1 360 ? 27.914 -16.368 -17.418 1.00 95.25 360 GLN A CA 1
ATOM 2853 C C . GLN A 1 360 ? 27.499 -14.967 -16.977 1.00 95.25 360 GLN A C 1
ATOM 2855 O O . GLN A 1 360 ? 27.982 -13.965 -17.505 1.00 95.25 360 GLN A O 1
ATOM 2860 N N . TYR A 1 361 ? 26.659 -14.896 -15.948 1.00 96.75 361 TYR A N 1
ATOM 2861 C CA . TYR A 1 361 ? 26.226 -13.630 -15.379 1.00 96.75 361 TYR A CA 1
ATOM 2862 C C . TYR A 1 361 ? 26.286 -13.634 -13.854 1.00 96.75 361 TYR A C 1
ATOM 2864 O O . TYR A 1 361 ? 26.225 -14.671 -13.194 1.00 96.75 361 TYR A O 1
ATOM 2872 N N . LYS A 1 362 ? 26.374 -12.434 -13.284 1.00 97.44 362 LYS A N 1
ATOM 2873 C CA . LYS A 1 362 ? 26.235 -12.168 -11.856 1.00 97.44 362 LYS A CA 1
ATOM 2874 C C . LYS A 1 362 ? 25.143 -11.127 -11.656 1.00 97.44 362 LYS A C 1
ATOM 2876 O O . LYS A 1 362 ? 25.127 -10.094 -12.317 1.00 97.44 362 LYS A O 1
ATOM 2881 N N . ARG A 1 363 ? 24.242 -11.381 -10.711 1.00 97.25 363 ARG A N 1
ATOM 2882 C CA . ARG A 1 363 ? 23.169 -10.455 -10.335 1.00 97.25 363 ARG A CA 1
ATOM 2883 C C . ARG A 1 363 ? 23.503 -9.778 -9.006 1.00 97.25 363 ARG A C 1
ATOM 2885 O O . ARG A 1 363 ? 23.887 -10.455 -8.055 1.00 97.25 363 ARG A O 1
ATOM 2892 N N . LYS A 1 364 ? 23.349 -8.456 -8.933 1.00 97.12 364 LYS A N 1
ATOM 2893 C CA . LYS A 1 364 ? 23.390 -7.661 -7.695 1.00 97.12 364 LYS A CA 1
ATOM 2894 C C . LYS A 1 364 ? 22.188 -6.721 -7.691 1.00 97.12 364 LYS A C 1
ATOM 2896 O O . LYS A 1 364 ? 22.196 -5.741 -8.422 1.00 97.12 364 LYS A O 1
ATOM 2901 N N . MET A 1 365 ? 21.162 -7.020 -6.892 1.00 96.31 365 MET A N 1
ATOM 2902 C CA . MET A 1 365 ? 19.893 -6.273 -6.889 1.00 96.31 365 MET A CA 1
ATOM 2903 C C . MET A 1 365 ? 19.353 -6.069 -8.317 1.00 96.31 365 MET A C 1
ATOM 2905 O O . MET A 1 365 ? 18.982 -7.044 -8.967 1.00 96.31 365 MET A O 1
ATOM 2909 N N . HIS A 1 366 ? 19.318 -4.828 -8.808 1.00 97.12 366 HIS A N 1
ATOM 2910 C CA . HIS A 1 366 ? 18.844 -4.468 -10.140 1.00 97.12 366 HIS A CA 1
ATOM 2911 C C . HIS A 1 366 ? 19.927 -4.527 -11.224 1.00 97.12 366 HIS A C 1
ATOM 2913 O O . HIS A 1 366 ? 19.583 -4.474 -12.401 1.00 97.12 366 HIS A O 1
ATOM 2919 N N . LEU A 1 367 ? 21.209 -4.680 -10.873 1.00 97.81 367 LEU A N 1
ATOM 2920 C CA . LEU A 1 367 ? 22.304 -4.787 -11.839 1.00 97.81 367 LEU A CA 1
ATOM 2921 C C . LEU A 1 367 ? 22.553 -6.242 -12.246 1.00 97.81 367 LEU A C 1
ATOM 2923 O O . LEU A 1 367 ? 22.800 -7.123 -11.417 1.00 97.81 367 LEU A O 1
ATOM 2927 N N . LEU A 1 368 ? 22.492 -6.491 -13.547 1.00 98.06 368 LEU A N 1
ATOM 2928 C CA . LEU A 1 368 ? 22.883 -7.719 -14.219 1.00 98.06 368 LEU A CA 1
ATOM 2929 C C . LEU A 1 368 ? 24.236 -7.491 -14.899 1.00 98.06 368 LEU A C 1
ATOM 2931 O O . LEU A 1 368 ? 24.345 -6.653 -15.784 1.00 98.06 368 LEU A O 1
ATOM 2935 N N . MET A 1 369 ? 25.256 -8.231 -14.475 1.00 97.94 369 MET A N 1
ATOM 2936 C CA . MET A 1 369 ? 26.606 -8.180 -15.038 1.00 97.94 369 MET A CA 1
ATOM 2937 C C . MET A 1 369 ? 26.839 -9.453 -15.849 1.00 97.94 369 MET A C 1
ATOM 2939 O O . MET A 1 369 ? 26.918 -10.532 -15.260 1.00 97.94 369 MET A O 1
ATOM 2943 N N . ILE A 1 370 ? 26.926 -9.348 -17.170 1.00 97.25 370 ILE A N 1
ATOM 2944 C CA . ILE A 1 370 ? 27.142 -10.474 -18.086 1.00 97.25 370 ILE A CA 1
ATOM 2945 C C . ILE A 1 370 ? 28.593 -10.432 -18.552 1.00 97.25 370 ILE A C 1
ATOM 2947 O O . ILE A 1 370 ? 29.042 -9.414 -19.071 1.00 97.25 370 ILE A O 1
ATOM 2951 N N . LYS A 1 371 ? 29.329 -11.530 -18.379 1.00 95.19 371 LYS A N 1
ATOM 2952 C CA . LYS A 1 371 ? 30.678 -11.653 -18.939 1.00 95.19 371 LYS A CA 1
ATOM 2953 C C . LYS A 1 371 ? 30.570 -11.972 -20.423 1.00 95.19 371 LYS A C 1
ATOM 2955 O O . LYS A 1 371 ? 29.936 -12.966 -20.776 1.00 95.19 371 LYS A O 1
ATOM 2960 N N . TYR A 1 372 ? 31.198 -11.157 -21.260 1.00 92.94 372 TYR A N 1
ATOM 2961 C CA . TYR A 1 372 ? 31.235 -11.352 -22.702 1.00 92.94 372 TYR A CA 1
ATOM 2962 C C . TYR A 1 372 ? 32.588 -11.962 -23.111 1.00 92.94 372 TYR A C 1
ATOM 2964 O O . TYR A 1 372 ? 33.625 -11.321 -22.917 1.00 92.94 372 TYR A O 1
ATOM 2972 N N . PRO A 1 373 ? 32.623 -13.213 -23.610 1.00 87.62 373 PRO A N 1
ATOM 2973 C CA . PRO A 1 373 ? 33.859 -13.886 -23.998 1.00 87.62 373 PRO A CA 1
ATOM 2974 C C . PRO A 1 373 ? 34.650 -13.071 -25.024 1.00 87.62 373 PRO A C 1
ATOM 2976 O O . PRO A 1 373 ? 34.083 -12.562 -25.982 1.00 87.62 373 PRO A O 1
ATOM 2979 N N . GLY A 1 374 ? 35.960 -12.928 -24.809 1.00 83.44 374 GLY A N 1
ATOM 2980 C CA . GLY A 1 374 ? 36.839 -12.141 -25.686 1.00 83.44 374 GLY A CA 1
ATOM 2981 C C . GLY A 1 374 ? 36.741 -10.619 -25.516 1.00 83.44 374 GLY A C 1
ATOM 2982 O O . GLY A 1 374 ? 37.626 -9.916 -25.993 1.00 83.44 374 GLY A O 1
ATOM 2983 N N . GLY A 1 375 ? 35.742 -10.124 -24.776 1.00 89.62 375 GLY A N 1
ATOM 2984 C CA . GLY A 1 375 ? 35.445 -8.700 -24.648 1.00 89.62 375 GLY A CA 1
ATOM 2985 C C . GLY A 1 375 ? 34.862 -8.107 -25.933 1.00 89.62 375 GLY A C 1
ATOM 2986 O O . GLY A 1 375 ? 35.236 -8.478 -27.040 1.00 89.62 375 GLY A O 1
ATOM 2987 N N . LEU A 1 376 ? 33.922 -7.175 -25.791 1.00 94.69 376 LEU A N 1
ATOM 2988 C CA . LEU A 1 376 ? 33.379 -6.433 -26.924 1.00 94.69 376 LEU A CA 1
ATOM 2989 C C . LEU A 1 376 ? 34.335 -5.282 -27.257 1.00 94.69 376 LEU A C 1
ATOM 2991 O O . LEU A 1 376 ? 34.485 -4.367 -26.443 1.00 94.69 376 LEU A O 1
ATOM 2995 N N . LEU A 1 377 ? 35.017 -5.334 -28.403 1.00 96.12 377 LEU A N 1
ATOM 2996 C CA . LEU A 1 377 ? 36.018 -4.330 -28.783 1.00 96.12 377 LEU A CA 1
ATOM 2997 C C . LEU A 1 377 ? 35.363 -2.990 -29.168 1.00 96.12 377 LEU A C 1
ATOM 2999 O O . LEU A 1 377 ? 34.168 -2.954 -29.462 1.00 96.12 377 LEU A O 1
ATOM 3003 N N . PRO A 1 378 ? 36.111 -1.872 -29.148 1.00 96.00 378 PRO A N 1
ATOM 3004 C CA . PRO A 1 378 ? 35.617 -0.576 -29.612 1.00 96.00 378 PRO A CA 1
ATOM 3005 C C . PRO A 1 378 ? 35.043 -0.645 -31.030 1.00 96.00 378 PRO A C 1
ATOM 3007 O O . PRO A 1 378 ? 35.702 -1.127 -31.947 1.00 96.00 378 PRO A O 1
ATOM 3010 N N . GLY A 1 379 ? 33.822 -0.146 -31.212 1.00 94.00 379 GLY A N 1
ATOM 3011 C CA . GLY A 1 379 ? 33.090 -0.156 -32.479 1.00 94.00 379 GLY A CA 1
ATOM 3012 C C . GLY A 1 379 ? 32.381 -1.473 -32.813 1.00 94.00 379 GLY A C 1
ATOM 3013 O O . GLY A 1 379 ? 31.527 -1.476 -33.703 1.00 94.00 379 GLY A O 1
ATOM 3014 N N . ASP A 1 380 ? 32.668 -2.567 -32.101 1.00 95.19 380 ASP A N 1
ATOM 3015 C CA . ASP A 1 380 ? 32.019 -3.853 -32.350 1.00 95.19 380 ASP A CA 1
ATOM 3016 C C . ASP A 1 380 ? 30.566 -3.854 -31.871 1.00 95.19 380 ASP A C 1
ATOM 3018 O O . ASP A 1 380 ? 30.178 -3.199 -30.895 1.00 95.19 380 ASP A O 1
ATOM 3022 N N . SER A 1 381 ? 29.755 -4.650 -32.567 1.00 95.38 381 SER A N 1
ATOM 3023 C CA . SER A 1 381 ? 28.358 -4.899 -32.230 1.00 95.38 381 SER A CA 1
ATOM 3024 C C . SER A 1 381 ? 28.125 -6.371 -31.923 1.00 95.38 381 SER A C 1
ATOM 3026 O O . SER A 1 381 ? 28.785 -7.246 -32.480 1.00 95.38 381 SER A O 1
ATOM 3028 N N . ALA A 1 382 ? 27.167 -6.638 -31.044 1.00 94.94 382 ALA A N 1
ATOM 3029 C CA . ALA A 1 382 ? 26.788 -7.985 -30.646 1.00 94.94 382 ALA A CA 1
ATOM 3030 C C . ALA A 1 382 ? 25.280 -8.091 -30.416 1.00 94.94 382 ALA A C 1
ATOM 3032 O O . ALA A 1 382 ? 24.599 -7.091 -30.170 1.00 94.94 382 ALA A O 1
ATOM 3033 N N . GLU A 1 383 ? 24.778 -9.322 -30.446 1.00 96.31 383 GLU A N 1
ATOM 3034 C CA . GLU A 1 383 ? 23.404 -9.644 -30.073 1.00 96.31 383 GLU A CA 1
ATOM 3035 C C . GLU A 1 383 ? 23.374 -10.420 -28.757 1.00 96.31 383 GLU A C 1
ATOM 3037 O O . GLU A 1 383 ? 24.139 -11.366 -28.549 1.00 96.31 383 GLU A O 1
ATOM 3042 N N . LEU A 1 384 ? 22.468 -10.033 -27.864 1.00 97.12 384 LEU A N 1
ATOM 3043 C CA . LEU A 1 384 ? 22.223 -10.713 -26.597 1.00 97.12 384 LEU A CA 1
ATOM 3044 C C . LEU A 1 384 ? 20.770 -11.153 -26.499 1.00 97.12 384 LEU A C 1
ATOM 3046 O O . LEU A 1 384 ? 19.869 -10.430 -26.898 1.00 97.12 384 LEU A O 1
ATOM 3050 N N . SER A 1 385 ? 20.539 -12.296 -25.866 1.00 97.62 385 SER A N 1
ATOM 3051 C CA . SER A 1 385 ? 19.214 -12.753 -25.455 1.00 97.62 385 SER A CA 1
ATOM 3052 C C . SER A 1 385 ? 19.186 -12.888 -23.940 1.00 97.62 385 SER A C 1
ATOM 3054 O O . SER A 1 385 ? 20.047 -13.550 -23.358 1.00 97.62 385 SER A O 1
ATOM 3056 N N . ILE A 1 386 ? 18.190 -12.289 -23.290 1.00 98.25 386 ILE A N 1
ATOM 3057 C CA . ILE A 1 386 ? 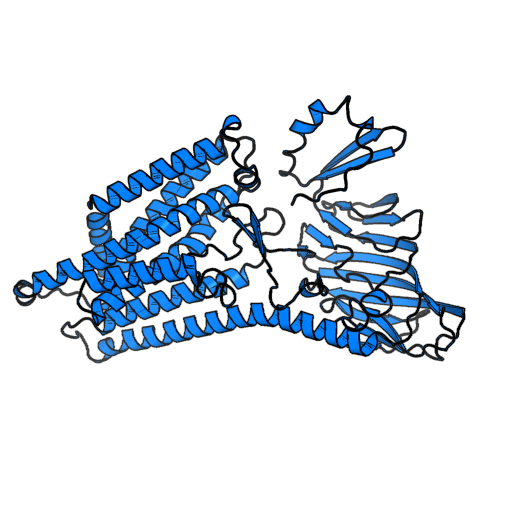17.992 -12.363 -21.841 1.00 98.25 386 ILE A CA 1
ATOM 3058 C C . ILE A 1 386 ? 16.553 -12.788 -21.569 1.00 98.25 386 ILE A C 1
ATOM 3060 O O . ILE A 1 386 ? 15.614 -12.069 -21.898 1.00 98.25 386 ILE A O 1
ATOM 3064 N N . ASN A 1 387 ? 16.395 -13.938 -20.916 1.00 98.31 387 ASN A N 1
ATOM 3065 C CA . ASN A 1 387 ? 15.095 -14.483 -20.541 1.00 98.31 387 ASN A CA 1
ATOM 3066 C C . ASN A 1 387 ? 14.915 -14.324 -19.039 1.00 98.31 387 ASN A C 1
ATOM 3068 O O . ASN A 1 387 ? 15.801 -14.696 -18.261 1.00 98.31 387 ASN A O 1
ATOM 3072 N N . TYR A 1 388 ? 13.780 -13.784 -18.618 1.00 98.56 388 TYR A N 1
ATOM 3073 C CA . TYR A 1 388 ? 13.506 -13.509 -17.214 1.00 98.56 388 TYR A CA 1
ATOM 3074 C C . TYR A 1 388 ? 12.014 -13.564 -16.907 1.00 98.56 388 TYR A C 1
ATOM 3076 O O . TYR A 1 388 ? 11.173 -13.403 -17.783 1.00 98.56 388 TYR A O 1
ATOM 3084 N N . GLN A 1 389 ? 11.690 -13.804 -15.640 1.00 98.62 389 GLN A N 1
ATOM 3085 C CA . GLN A 1 389 ? 10.313 -13.893 -15.171 1.00 98.62 389 GLN A CA 1
ATOM 3086 C C . GLN A 1 389 ? 10.190 -13.366 -13.744 1.00 98.62 389 GLN A C 1
ATOM 3088 O O . GLN A 1 389 ? 11.107 -13.532 -12.936 1.00 98.62 389 GLN A O 1
ATOM 3093 N N . GLY A 1 390 ? 9.050 -12.773 -13.416 1.00 98.25 390 GLY A N 1
ATOM 3094 C CA . GLY A 1 390 ? 8.676 -12.462 -12.042 1.00 98.25 390 GLY A CA 1
ATOM 3095 C C . GLY A 1 390 ? 7.735 -11.273 -11.962 1.00 98.25 390 GLY A C 1
ATOM 3096 O O . GLY A 1 390 ? 7.015 -10.968 -12.910 1.00 98.25 390 GLY A O 1
ATOM 3097 N N . THR A 1 391 ? 7.767 -10.584 -10.826 1.00 97.38 391 THR A N 1
ATOM 3098 C CA . THR A 1 391 ? 6.945 -9.396 -10.573 1.00 97.38 391 THR A CA 1
ATOM 3099 C C . THR A 1 391 ? 7.775 -8.110 -10.608 1.00 97.38 391 THR A C 1
ATOM 3101 O O . THR A 1 391 ? 8.989 -8.137 -10.821 1.00 97.38 391 THR A O 1
ATOM 3104 N N . ILE A 1 392 ? 7.129 -6.967 -10.382 1.00 96.62 392 ILE A N 1
ATOM 3105 C CA . ILE A 1 392 ? 7.770 -5.652 -10.358 1.00 96.62 392 ILE A CA 1
ATOM 3106 C C . ILE A 1 392 ? 7.924 -5.164 -8.923 1.00 96.62 392 ILE A C 1
ATOM 3108 O O . ILE A 1 392 ? 6.955 -5.026 -8.181 1.00 96.62 392 ILE A O 1
ATOM 3112 N N . ASN A 1 393 ? 9.159 -4.843 -8.547 1.00 95.25 393 ASN A N 1
ATOM 3113 C CA . ASN A 1 393 ? 9.428 -4.073 -7.346 1.00 95.25 393 ASN A CA 1
ATOM 3114 C C . ASN A 1 393 ? 9.245 -2.578 -7.641 1.00 95.25 393 ASN A C 1
ATOM 3116 O O . ASN A 1 393 ? 10.053 -1.987 -8.356 1.00 95.25 393 ASN A O 1
ATOM 3120 N N . GLU A 1 394 ? 8.206 -1.963 -7.080 1.00 92.94 394 GLU A N 1
ATOM 3121 C CA . GLU A 1 394 ? 7.901 -0.539 -7.273 1.00 92.94 394 GLU A CA 1
ATOM 3122 C C . GLU A 1 394 ? 8.917 0.399 -6.618 1.00 92.94 394 GLU A C 1
ATOM 3124 O O . GLU A 1 394 ? 9.078 1.540 -7.064 1.00 92.94 394 GLU A O 1
ATOM 3129 N N . SER A 1 395 ? 9.668 -0.084 -5.626 1.00 91.50 395 SER A N 1
ATOM 3130 C CA . SER A 1 395 ? 10.690 0.680 -4.910 1.00 91.50 395 SER A CA 1
ATOM 3131 C C . SER A 1 395 ? 11.827 1.169 -5.814 1.00 91.50 395 SER A C 1
ATOM 3133 O O . SER A 1 395 ? 12.579 2.051 -5.403 1.00 91.50 395 SER A O 1
ATOM 3135 N N . THR A 1 396 ? 11.938 0.670 -7.052 1.00 92.25 396 THR A N 1
ATOM 3136 C CA . THR A 1 396 ? 12.919 1.132 -8.050 1.00 92.25 396 THR A CA 1
ATOM 3137 C C . THR A 1 396 ? 12.647 2.535 -8.600 1.00 92.25 396 THR A C 1
ATOM 3139 O O . THR A 1 396 ? 13.526 3.109 -9.236 1.00 92.25 396 THR A O 1
ATOM 3142 N N . HIS A 1 397 ? 11.451 3.094 -8.390 1.00 90.56 397 HIS A N 1
ATOM 3143 C CA . HIS A 1 397 ? 11.074 4.405 -8.927 1.00 90.56 397 HIS A CA 1
ATOM 3144 C C . HIS A 1 397 ? 11.535 5.564 -8.033 1.00 90.56 397 HIS A C 1
ATOM 3146 O O . HIS A 1 397 ? 11.652 5.412 -6.814 1.00 90.56 397 HIS A O 1
ATOM 3152 N N . PHE A 1 398 ? 11.707 6.745 -8.637 1.00 88.06 398 PHE A N 1
ATOM 3153 C CA . PHE A 1 398 ? 11.952 8.020 -7.945 1.00 88.06 398 PHE A CA 1
ATOM 3154 C C . PHE A 1 398 ? 13.147 7.993 -6.979 1.00 88.06 398 PHE A C 1
ATOM 3156 O O . PHE A 1 398 ? 13.064 8.458 -5.843 1.00 88.06 398 PHE A O 1
ATOM 3163 N N . LEU A 1 399 ? 14.261 7.401 -7.417 1.00 90.56 399 LEU A N 1
ATOM 3164 C CA . LEU A 1 399 ? 15.507 7.347 -6.638 1.00 90.56 399 LEU A CA 1
ATOM 3165 C C . LEU A 1 399 ? 16.181 8.722 -6.486 1.00 90.56 399 LEU A C 1
ATOM 3167 O O . LEU A 1 399 ? 17.051 8.890 -5.640 1.00 90.56 399 LEU A O 1
ATOM 3171 N N . ASP A 1 400 ? 15.789 9.685 -7.314 1.00 87.81 400 ASP A N 1
ATOM 3172 C CA . ASP A 1 400 ? 16.258 11.069 -7.349 1.00 87.81 400 ASP A CA 1
ATOM 3173 C C . ASP A 1 400 ? 15.584 11.980 -6.312 1.00 87.81 400 ASP A C 1
ATOM 3175 O O . ASP A 1 400 ? 16.044 13.096 -6.074 1.00 87.81 400 ASP A O 1
ATOM 3179 N N . GLN A 1 401 ? 14.520 11.509 -5.657 1.00 86.56 401 GLN A N 1
ATOM 3180 C CA . GLN A 1 401 ? 13.835 12.257 -4.605 1.00 86.56 401 GLN A CA 1
ATOM 3181 C C . GLN A 1 401 ? 14.614 12.259 -3.283 1.00 86.56 401 GLN A C 1
ATOM 3183 O O . GLN A 1 401 ? 15.397 11.357 -2.980 1.00 86.56 401 GLN A O 1
ATOM 3188 N N . ASN A 1 402 ? 14.338 13.260 -2.441 1.00 86.31 402 ASN A N 1
ATOM 3189 C CA . ASN A 1 402 ? 14.851 13.286 -1.076 1.00 86.31 402 ASN A CA 1
ATOM 3190 C C . ASN A 1 402 ? 14.229 12.148 -0.249 1.00 86.31 402 ASN A C 1
ATOM 3192 O O . ASN A 1 402 ? 13.058 12.201 0.127 1.00 86.31 402 ASN A O 1
ATOM 3196 N N . LEU A 1 403 ? 15.039 11.134 0.060 1.00 86.44 403 LEU A N 1
ATOM 3197 C CA . LEU A 1 403 ? 14.593 9.935 0.766 1.00 86.44 403 LEU A CA 1
ATOM 3198 C C . LEU A 1 403 ? 14.265 10.166 2.248 1.00 86.44 403 LEU A C 1
ATOM 3200 O O . LEU A 1 403 ? 13.513 9.381 2.822 1.00 86.44 403 LEU A O 1
ATOM 3204 N N . ASP A 1 404 ? 14.803 11.214 2.877 1.00 77.94 404 ASP A N 1
ATOM 3205 C CA . ASP A 1 404 ? 14.568 11.479 4.303 1.00 77.94 404 ASP A CA 1
ATOM 3206 C C . ASP A 1 404 ? 13.183 12.110 4.559 1.00 77.94 404 ASP A C 1
ATOM 3208 O O . ASP A 1 404 ? 12.668 12.043 5.674 1.00 77.94 404 ASP A O 1
ATOM 3212 N N . GLY A 1 405 ? 12.555 12.658 3.512 1.00 74.75 405 GLY A N 1
ATOM 3213 C CA . GLY A 1 405 ? 11.172 13.147 3.498 1.00 74.75 405 GLY A CA 1
ATOM 3214 C C . GLY A 1 405 ? 10.274 12.377 2.528 1.00 74.75 405 GLY A C 1
ATOM 3215 O O . GLY A 1 405 ? 9.308 12.940 2.022 1.00 74.75 405 GLY A O 1
ATOM 3216 N N . TYR A 1 406 ? 10.619 11.127 2.206 1.00 81.62 406 TYR A N 1
ATOM 3217 C CA . TYR A 1 406 ? 9.868 10.339 1.234 1.00 81.62 406 TYR A CA 1
ATOM 3218 C C . TYR A 1 406 ? 8.443 10.057 1.722 1.00 81.62 406 TYR A C 1
ATOM 3220 O O . TYR A 1 406 ? 8.238 9.386 2.735 1.00 81.62 406 TYR A O 1
ATOM 3228 N N . GLU A 1 407 ? 7.465 10.539 0.959 1.00 80.94 407 GLU A N 1
ATOM 3229 C CA . GLU A 1 407 ? 6.049 10.260 1.173 1.00 80.94 407 GLU A CA 1
ATOM 3230 C C . GLU A 1 407 ? 5.546 9.268 0.127 1.00 80.94 407 GLU A C 1
ATOM 3232 O O . GLU A 1 407 ? 5.529 9.550 -1.079 1.00 80.94 407 GLU A O 1
ATOM 3237 N N . ASP A 1 408 ? 5.069 8.120 0.596 1.00 81.00 408 ASP A N 1
ATOM 3238 C CA . ASP A 1 408 ? 4.521 7.062 -0.246 1.00 81.00 408 ASP A CA 1
ATOM 3239 C C . ASP A 1 408 ? 3.024 7.228 -0.546 1.00 81.00 408 ASP A C 1
ATOM 3241 O O . ASP A 1 408 ? 2.441 6.385 -1.232 1.00 81.00 408 ASP A O 1
ATOM 3245 N N . ASN A 1 409 ? 2.420 8.345 -0.121 1.00 86.62 409 ASN A N 1
ATOM 3246 C CA . ASN A 1 409 ? 0.996 8.641 -0.287 1.00 86.62 409 ASN A CA 1
ATOM 3247 C C . ASN A 1 409 ? 0.757 9.953 -1.046 1.00 86.62 409 ASN A C 1
ATOM 3249 O O . ASN A 1 409 ? 1.479 10.931 -0.864 1.00 86.62 409 ASN A O 1
ATOM 3253 N N . PHE A 1 410 ? -0.278 9.986 -1.882 1.00 84.94 410 PHE A N 1
ATOM 3254 C CA . PHE A 1 410 ? -0.904 11.213 -2.363 1.00 84.94 410 PHE A CA 1
ATOM 3255 C C . PHE A 1 410 ? -1.993 11.657 -1.383 1.00 84.94 410 PHE A C 1
ATOM 3257 O O . PHE A 1 410 ? -2.776 10.842 -0.886 1.00 84.94 410 PHE A O 1
ATOM 3264 N N . SER A 1 411 ? -2.049 12.964 -1.136 1.00 86.31 411 SER A N 1
ATOM 3265 C CA . SER A 1 411 ? -3.124 13.615 -0.393 1.00 86.31 411 SER A CA 1
ATOM 3266 C C . SER A 1 411 ? -4.099 14.241 -1.385 1.00 86.31 411 SER A C 1
ATOM 3268 O O . SER A 1 411 ? -3.713 15.133 -2.135 1.00 86.31 411 SER A O 1
ATOM 3270 N N . LEU A 1 412 ? -5.351 13.784 -1.377 1.00 85.94 412 LEU A N 1
ATOM 3271 C CA . LEU A 1 412 ? -6.442 14.342 -2.177 1.00 85.94 412 LEU A CA 1
ATOM 3272 C C . LEU A 1 412 ? -7.601 14.647 -1.230 1.00 85.94 412 LEU A C 1
ATOM 3274 O O . LEU A 1 412 ? -8.283 13.725 -0.794 1.00 85.94 412 LEU A O 1
ATOM 3278 N N . GLU A 1 413 ? -7.804 15.915 -0.870 1.00 87.81 413 GLU A N 1
ATOM 3279 C CA . GLU A 1 413 ? -8.768 16.299 0.173 1.00 87.81 413 GLU A CA 1
ATOM 3280 C C . GLU A 1 413 ? -8.521 15.514 1.488 1.00 87.81 413 GLU A C 1
ATOM 3282 O O . GLU A 1 413 ? -7.400 15.475 2.017 1.00 87.81 413 GLU A O 1
ATOM 3287 N N . ILE A 1 414 ? -9.556 14.843 2.003 1.00 88.44 414 ILE A N 1
ATOM 3288 C CA . ILE A 1 414 ? -9.493 13.956 3.173 1.00 88.44 414 ILE A CA 1
ATOM 3289 C C . ILE A 1 414 ? -8.931 12.565 2.851 1.00 88.44 414 ILE A C 1
ATOM 3291 O O . ILE A 1 414 ? -8.700 11.769 3.758 1.00 88.44 414 ILE A O 1
ATOM 3295 N N . PHE A 1 415 ? -8.722 12.246 1.574 1.00 90.75 415 PHE A N 1
ATOM 3296 C CA . PHE A 1 415 ? -8.282 10.930 1.145 1.00 90.75 415 PHE A CA 1
ATOM 3297 C C . PHE A 1 415 ? -6.765 10.808 1.146 1.00 90.75 415 PHE A C 1
ATOM 3299 O O . PHE A 1 415 ? -6.021 11.729 0.783 1.00 90.75 415 PHE A O 1
ATOM 3306 N N . ARG A 1 416 ? -6.305 9.614 1.514 1.00 90.50 416 ARG A N 1
ATOM 3307 C CA . ARG A 1 416 ? -4.916 9.191 1.369 1.00 90.50 416 ARG A CA 1
ATOM 3308 C C . ARG A 1 416 ? -4.860 8.017 0.412 1.00 90.50 416 ARG A C 1
ATOM 3310 O O . ARG A 1 416 ? -5.470 6.973 0.648 1.00 90.50 416 ARG A O 1
ATOM 3317 N N . VAL A 1 417 ? -4.141 8.214 -0.686 1.00 90.12 417 VAL A N 1
ATOM 3318 C CA . VAL A 1 417 ? -4.016 7.242 -1.773 1.00 90.12 417 VAL A CA 1
ATOM 3319 C C . VAL A 1 417 ? -2.572 6.786 -1.845 1.00 90.12 417 VAL A C 1
ATOM 3321 O O . VAL A 1 417 ? -1.661 7.608 -1.848 1.00 90.12 417 VAL A O 1
ATOM 3324 N N . ARG A 1 418 ? -2.334 5.478 -1.912 1.00 90.44 418 ARG A N 1
ATOM 3325 C CA . ARG A 1 418 ? -0.978 4.950 -2.084 1.00 90.44 418 ARG A CA 1
ATOM 3326 C C . ARG A 1 418 ? -0.449 5.331 -3.466 1.00 90.44 418 ARG A C 1
ATOM 3328 O O . ARG A 1 418 ? -1.130 5.090 -4.460 1.00 90.44 418 ARG A O 1
ATOM 3335 N N . LYS A 1 419 ? 0.786 5.829 -3.551 1.00 89.38 419 LYS A N 1
ATOM 3336 C CA . LYS A 1 419 ? 1.454 6.003 -4.846 1.00 89.38 419 LYS A CA 1
ATOM 3337 C C . LYS A 1 419 ? 1.802 4.623 -5.416 1.00 89.38 419 LYS A C 1
ATOM 3339 O O . LYS A 1 419 ? 2.558 3.874 -4.796 1.00 89.38 419 LYS A O 1
ATOM 3344 N N . ARG A 1 420 ? 1.226 4.279 -6.569 1.00 90.12 420 ARG A N 1
ATOM 3345 C CA . ARG A 1 420 ? 1.523 3.062 -7.341 1.00 90.12 420 ARG A CA 1
ATOM 3346 C C . ARG A 1 420 ? 2.011 3.488 -8.721 1.00 90.12 420 ARG A C 1
ATOM 3348 O O . ARG A 1 420 ? 1.384 4.337 -9.348 1.00 90.12 420 ARG A O 1
ATOM 3355 N N . TYR A 1 421 ? 3.127 2.932 -9.173 1.00 89.44 421 TYR A N 1
ATOM 3356 C CA . TYR A 1 421 ? 3.813 3.387 -10.392 1.00 89.44 421 TYR A CA 1
ATOM 3357 C C . TYR A 1 421 ? 4.025 2.286 -11.419 1.00 89.44 421 TYR A C 1
ATOM 3359 O O . TYR A 1 421 ? 4.202 2.586 -12.599 1.00 89.44 421 TYR A O 1
ATOM 3367 N N . ALA A 1 422 ? 4.040 1.029 -10.979 1.00 93.56 422 ALA A N 1
ATOM 3368 C CA . ALA A 1 422 ? 4.068 -0.114 -11.873 1.00 93.56 422 ALA A CA 1
ATOM 3369 C C . ALA A 1 422 ? 3.665 -1.385 -11.130 1.00 93.56 422 ALA A C 1
ATOM 3371 O O . ALA A 1 422 ? 4.289 -1.737 -10.138 1.00 93.56 422 ALA A O 1
ATOM 3372 N N . TYR A 1 423 ? 2.649 -2.100 -11.591 1.00 93.69 423 TYR A N 1
ATOM 3373 C CA . TYR A 1 423 ? 2.203 -3.315 -10.917 1.00 93.69 423 TYR A CA 1
ATOM 3374 C C . TYR A 1 423 ? 1.457 -4.246 -11.863 1.00 93.69 423 TYR A C 1
ATOM 3376 O O . TYR A 1 423 ? 1.019 -3.838 -12.939 1.00 93.69 423 TYR A O 1
ATOM 3384 N N . LEU A 1 424 ? 1.354 -5.505 -11.441 1.00 95.38 424 LEU A N 1
ATOM 3385 C CA . LEU A 1 424 ? 0.804 -6.610 -12.217 1.00 95.38 424 LEU A CA 1
ATOM 3386 C C . LEU A 1 424 ? -0.351 -7.250 -11.449 1.00 95.38 424 LEU A C 1
ATOM 3388 O O . LEU A 1 424 ? -0.224 -7.527 -10.251 1.00 95.38 424 LEU A O 1
ATOM 3392 N N . GLN A 1 425 ? -1.464 -7.467 -12.136 1.00 93.50 425 GLN A N 1
ATOM 3393 C CA . GLN A 1 425 ? -2.642 -8.187 -11.673 1.00 93.50 425 GLN A CA 1
ATOM 3394 C C . GLN A 1 425 ? -3.282 -8.926 -12.843 1.00 93.50 425 GLN A C 1
ATOM 3396 O O . GLN A 1 425 ? -3.144 -8.512 -13.988 1.00 93.50 425 GLN A O 1
ATOM 3401 N N . ASP A 1 426 ? -4.097 -9.928 -12.522 1.00 92.25 426 ASP A N 1
ATOM 3402 C CA . ASP A 1 426 ? -4.769 -10.800 -13.491 1.00 92.25 426 ASP A CA 1
ATOM 3403 C C . ASP A 1 426 ? -5.476 -10.041 -14.626 1.00 92.25 426 ASP A C 1
ATOM 3405 O O . ASP A 1 426 ? -5.354 -10.413 -15.785 1.00 92.25 426 ASP A O 1
ATOM 3409 N N . GLY A 1 427 ? -6.150 -8.929 -14.319 1.00 91.69 427 GLY A N 1
ATOM 3410 C CA . GLY A 1 427 ? -6.827 -8.090 -15.316 1.00 91.69 427 GLY A CA 1
ATOM 3411 C C . GLY A 1 427 ? -6.149 -6.753 -15.615 1.00 91.69 427 GLY A C 1
ATOM 3412 O O . GLY A 1 427 ? -6.761 -5.914 -16.274 1.00 91.69 427 GLY A O 1
ATOM 3413 N N . PHE A 1 428 ? -4.952 -6.489 -15.078 1.00 93.44 428 PHE A N 1
ATOM 3414 C CA . PHE A 1 428 ? -4.319 -5.178 -15.214 1.00 93.44 428 PHE A CA 1
ATOM 3415 C C . PHE A 1 428 ? -2.791 -5.216 -15.134 1.00 93.44 428 PHE A C 1
ATOM 3417 O O . PHE A 1 428 ? -2.211 -5.645 -14.138 1.00 93.44 428 PHE A O 1
ATOM 3424 N N . VAL A 1 429 ? -2.136 -4.634 -16.135 1.00 96.75 429 VAL A N 1
ATOM 3425 C CA . VAL A 1 429 ? -0.688 -4.411 -16.160 1.00 96.75 429 VAL A CA 1
ATOM 3426 C C . VAL A 1 429 ? -0.419 -2.926 -16.305 1.00 96.75 429 VAL A C 1
ATOM 3428 O O . VAL A 1 429 ? -0.889 -2.291 -17.246 1.00 96.75 429 VAL A O 1
ATOM 3431 N N . CYS A 1 430 ? 0.394 -2.385 -15.402 1.00 96.25 430 CYS A N 1
ATOM 3432 C CA . CYS A 1 430 ? 0.985 -1.065 -15.546 1.00 96.25 430 CYS A CA 1
ATOM 3433 C C . CYS A 1 430 ? 2.503 -1.183 -15.476 1.00 96.25 430 CYS A C 1
ATOM 3435 O O . CYS A 1 430 ? 3.072 -1.406 -14.411 1.00 96.25 430 CYS A O 1
ATOM 3437 N N . LEU A 1 431 ? 3.166 -1.037 -16.620 1.00 97.69 431 LEU A N 1
ATOM 3438 C CA . LEU A 1 431 ? 4.618 -1.023 -16.740 1.00 97.69 431 LEU A CA 1
ATOM 3439 C C . LEU A 1 431 ? 5.049 0.324 -17.303 1.00 97.69 431 LEU A C 1
ATOM 3441 O O . LEU A 1 431 ? 5.141 0.528 -18.514 1.00 97.69 431 LEU A O 1
ATOM 3445 N N . THR A 1 432 ? 5.319 1.268 -16.408 1.00 95.25 432 THR A N 1
ATOM 3446 C CA . THR A 1 432 ? 5.900 2.552 -16.800 1.00 95.25 432 THR A CA 1
ATOM 3447 C C . THR A 1 432 ? 7.356 2.378 -17.222 1.00 95.25 432 THR A C 1
ATOM 3449 O O . THR A 1 432 ? 8.049 1.443 -16.826 1.00 95.25 432 THR A O 1
ATOM 3452 N N . SER A 1 433 ? 7.873 3.330 -17.994 1.00 87.88 433 SER A N 1
ATOM 3453 C CA . SER A 1 433 ? 9.267 3.319 -18.448 1.00 87.88 433 SER A CA 1
ATOM 3454 C C . SER A 1 433 ? 10.307 3.370 -17.316 1.00 87.88 433 SER A C 1
ATOM 3456 O O . SER A 1 433 ? 11.496 3.182 -17.558 1.00 87.88 433 SER A O 1
ATOM 3458 N N . GLY A 1 434 ? 9.889 3.706 -16.091 1.00 86.56 434 GLY A N 1
ATOM 3459 C CA . GLY A 1 434 ? 10.747 3.770 -14.904 1.00 86.56 434 GLY A CA 1
ATOM 3460 C C . GLY A 1 434 ? 10.833 2.461 -14.116 1.00 86.56 434 GLY A C 1
ATOM 3461 O O . GLY A 1 434 ? 11.616 2.380 -13.172 1.00 86.56 434 GLY A O 1
ATOM 3462 N N . SER A 1 435 ? 10.064 1.434 -14.487 1.00 92.81 435 SER A N 1
ATOM 3463 C CA . SER A 1 435 ? 9.932 0.214 -13.683 1.00 92.81 435 SER A CA 1
ATOM 3464 C C . SER A 1 435 ? 11.034 -0.818 -13.904 1.00 92.81 435 SER A C 1
ATOM 3466 O O . SER A 1 435 ? 11.050 -1.845 -13.224 1.00 92.81 435 SER A O 1
ATOM 3468 N N . LEU A 1 436 ? 11.975 -0.539 -14.815 1.00 95.44 436 LEU A N 1
ATOM 3469 C CA . LEU A 1 436 ? 13.058 -1.448 -15.208 1.00 95.44 436 LEU A CA 1
ATOM 3470 C C . LEU A 1 436 ? 12.528 -2.822 -15.662 1.00 95.44 436 LEU A C 1
ATOM 3472 O O . LEU A 1 436 ? 13.140 -3.850 -15.388 1.00 95.44 436 LEU A O 1
ATOM 3476 N N . TRP A 1 437 ? 11.368 -2.855 -16.322 1.00 97.06 437 TRP A N 1
ATOM 3477 C CA . TRP A 1 437 ? 10.721 -4.097 -16.768 1.00 97.06 437 TRP A CA 1
ATOM 3478 C C . TRP A 1 437 ? 11.396 -4.755 -17.985 1.00 97.06 437 TRP A C 1
ATOM 3480 O O . TRP A 1 437 ? 11.102 -5.905 -18.312 1.00 97.06 437 TRP A O 1
ATOM 3490 N N . TYR A 1 438 ? 12.340 -4.051 -18.611 1.00 97.25 438 TYR A N 1
ATOM 3491 C CA . TYR A 1 438 ? 13.259 -4.572 -19.619 1.00 97.25 438 TYR A CA 1
ATOM 3492 C C . TYR A 1 438 ? 14.701 -4.121 -19.345 1.00 97.25 438 TYR A C 1
ATOM 3494 O O . TYR A 1 438 ? 14.895 -3.129 -18.633 1.00 97.25 438 TYR A O 1
ATOM 3502 N N . PRO A 1 439 ? 15.719 -4.839 -19.866 1.00 96.06 439 PRO A N 1
ATOM 3503 C CA . PRO A 1 439 ? 17.115 -4.499 -19.632 1.00 96.06 439 PRO A CA 1
ATOM 3504 C C . PRO A 1 439 ? 17.470 -3.147 -20.255 1.00 96.06 439 PRO A C 1
ATOM 3506 O O . PRO A 1 439 ? 17.258 -2.920 -21.444 1.00 96.06 439 PRO A O 1
ATOM 3509 N N . THR A 1 440 ? 18.067 -2.261 -19.465 1.00 94.44 440 THR A N 1
ATOM 3510 C CA . THR A 1 440 ? 18.641 -0.996 -19.943 1.00 94.44 440 THR A CA 1
ATOM 3511 C C . THR A 1 440 ? 20.139 -0.992 -19.687 1.00 94.44 440 THR A C 1
ATOM 3513 O O . THR A 1 440 ? 20.560 -1.393 -18.604 1.00 94.44 440 THR A O 1
ATOM 3516 N N . SER A 1 441 ? 20.951 -0.546 -20.644 1.00 94.62 441 SER A N 1
ATOM 3517 C CA . SER A 1 441 ? 22.408 -0.534 -20.466 1.00 94.62 441 SER A CA 1
ATOM 3518 C C . SER A 1 441 ? 22.852 0.416 -19.349 1.00 94.62 441 SER A C 1
ATOM 3520 O O . SER A 1 441 ? 22.308 1.509 -19.180 1.00 94.62 441 SER A O 1
ATOM 3522 N N . GLY A 1 442 ? 23.861 -0.012 -18.593 1.00 93.25 442 GLY A N 1
ATOM 3523 C CA . GLY A 1 442 ? 24.454 0.729 -17.490 1.00 93.25 442 GLY A CA 1
ATOM 3524 C C . GLY A 1 442 ? 23.608 0.741 -16.217 1.00 93.25 442 GLY A C 1
ATOM 3525 O O . GLY A 1 442 ? 22.771 -0.133 -15.958 1.00 93.25 442 GLY A O 1
ATOM 3526 N N . VAL A 1 443 ? 23.880 1.744 -15.384 1.00 93.38 443 VAL A N 1
ATOM 3527 C CA . VAL A 1 443 ? 23.213 1.970 -14.099 1.00 93.38 443 VAL A CA 1
ATOM 3528 C C . VAL A 1 443 ? 22.070 2.980 -14.231 1.00 93.38 443 VAL A C 1
ATOM 3530 O O . VAL A 1 443 ? 22.045 3.801 -15.147 1.00 93.38 443 VAL A O 1
ATOM 3533 N N . GLY A 1 444 ? 21.128 2.929 -13.287 1.00 90.06 444 GLY A N 1
ATOM 3534 C CA . GLY A 1 444 ? 20.090 3.950 -13.136 1.00 90.06 444 GLY A CA 1
ATOM 3535 C C . GLY A 1 444 ? 20.624 5.239 -12.494 1.00 90.06 444 GLY A C 1
ATOM 3536 O O . GLY A 1 444 ? 21.803 5.569 -12.588 1.00 90.06 444 GLY A O 1
ATOM 3537 N N . TYR A 1 445 ? 19.754 5.963 -11.790 1.00 92.44 445 TYR A N 1
ATOM 3538 C CA . TYR A 1 445 ? 20.137 7.175 -11.061 1.00 92.44 445 TYR A CA 1
ATOM 3539 C C . TYR A 1 445 ? 21.270 6.925 -10.043 1.00 92.44 445 TYR A C 1
ATOM 3541 O O . TYR A 1 445 ? 21.118 6.120 -9.119 1.00 92.44 445 TYR A O 1
ATOM 3549 N N . ALA A 1 446 ? 22.379 7.651 -10.197 1.00 93.50 446 ALA A N 1
ATOM 3550 C CA . ALA A 1 446 ? 23.525 7.677 -9.291 1.00 93.50 446 ALA A CA 1
ATOM 3551 C C . ALA A 1 446 ? 23.675 9.089 -8.707 1.00 93.50 446 ALA A C 1
ATOM 3553 O O . ALA A 1 446 ? 23.789 10.061 -9.455 1.00 93.50 446 ALA A O 1
ATOM 3554 N N . SER A 1 447 ? 23.704 9.218 -7.379 1.00 92.69 447 SER A N 1
ATOM 3555 C CA . SER A 1 447 ? 23.792 10.523 -6.714 1.00 92.69 447 SER A CA 1
ATOM 3556 C C . SER A 1 447 ? 25.145 11.213 -6.907 1.00 92.69 447 SER A C 1
ATOM 3558 O O . SER A 1 447 ? 25.213 12.436 -6.835 1.00 92.69 447 SER A O 1
ATOM 3560 N N . THR A 1 448 ? 26.218 10.463 -7.182 1.00 92.94 448 THR A N 1
ATOM 3561 C CA . THR A 1 448 ? 27.556 11.032 -7.433 1.00 92.94 448 THR A CA 1
ATOM 3562 C C . THR A 1 448 ? 27.692 11.644 -8.826 1.00 92.94 448 THR A C 1
ATOM 3564 O O . THR A 1 448 ? 28.489 12.563 -9.008 1.00 92.94 448 THR A O 1
ATOM 3567 N N . LYS A 1 449 ? 26.923 11.156 -9.810 1.00 89.88 449 LYS A N 1
ATOM 3568 C CA . LYS A 1 449 ? 26.898 11.675 -11.188 1.00 89.88 449 LYS A CA 1
ATOM 3569 C C . LYS A 1 449 ? 25.482 11.631 -11.793 1.00 89.88 449 LYS A C 1
ATOM 3571 O O . LYS A 1 449 ? 25.256 10.884 -12.748 1.00 89.88 449 LYS A O 1
ATOM 3576 N N . PRO A 1 450 ? 24.535 12.457 -11.306 1.00 84.38 450 PRO A N 1
ATOM 3577 C CA . PRO A 1 450 ? 23.144 12.433 -11.775 1.00 84.38 450 PRO A CA 1
ATOM 3578 C C . PRO A 1 450 ? 23.001 12.676 -13.283 1.00 84.38 450 PRO A C 1
ATOM 3580 O O . PRO A 1 450 ? 22.136 12.097 -13.934 1.00 84.38 450 PRO A O 1
ATOM 3583 N N . ALA A 1 451 ? 23.895 13.494 -13.846 1.00 80.19 451 ALA A N 1
ATOM 3584 C CA . ALA A 1 451 ? 23.900 13.862 -15.257 1.00 80.19 451 ALA A CA 1
ATOM 3585 C C . ALA A 1 451 ? 24.283 12.717 -16.212 1.00 80.19 451 ALA A C 1
ATOM 3587 O O . ALA A 1 451 ? 24.143 12.886 -17.411 1.00 80.19 451 ALA A O 1
ATOM 3588 N N . LEU A 1 452 ? 24.770 11.564 -15.738 1.00 75.81 452 LEU A N 1
ATOM 3589 C CA . LEU A 1 452 ? 25.109 10.437 -16.625 1.00 75.81 452 LEU A CA 1
ATOM 3590 C C . LEU A 1 452 ? 23.923 9.507 -16.914 1.00 75.81 452 LEU A C 1
ATOM 3592 O O . LEU A 1 452 ? 24.036 8.580 -17.716 1.00 75.81 452 LEU A O 1
ATOM 3596 N N . HIS A 1 453 ? 22.773 9.761 -16.293 1.00 74.50 453 HIS A N 1
ATOM 3597 C CA . HIS A 1 453 ? 21.572 8.966 -16.489 1.00 74.50 453 HIS A CA 1
ATOM 3598 C C . HIS A 1 453 ? 20.779 9.444 -17.718 1.00 74.50 453 HIS A C 1
ATOM 3600 O O . HIS A 1 453 ? 19.768 10.138 -17.598 1.00 74.50 453 HIS A O 1
ATOM 3606 N N . PHE A 1 454 ? 21.227 9.035 -18.909 1.00 73.62 454 PHE A N 1
ATOM 3607 C CA . PHE A 1 454 ? 20.494 9.227 -20.163 1.00 73.62 454 PHE A CA 1
ATOM 3608 C C . PHE A 1 454 ? 20.176 7.884 -20.835 1.00 73.62 454 PHE A C 1
ATOM 3610 O O . PHE A 1 454 ? 21.088 7.071 -21.020 1.00 73.62 454 PHE A O 1
ATOM 3617 N N . PRO A 1 455 ? 18.903 7.636 -21.198 1.00 78.38 455 PRO A N 1
ATOM 3618 C CA . PRO A 1 455 ? 18.522 6.452 -21.958 1.00 78.38 455 PRO A CA 1
ATOM 3619 C C . PRO A 1 455 ? 19.051 6.519 -23.396 1.00 78.38 455 PRO A C 1
ATOM 3621 O O . PRO A 1 455 ? 19.055 7.588 -24.010 1.00 78.38 455 PRO A O 1
ATOM 3624 N N . ASP A 1 456 ? 19.441 5.372 -23.945 1.00 87.19 456 ASP A N 1
ATOM 3625 C CA . ASP A 1 456 ? 19.843 5.262 -25.347 1.00 87.19 456 ASP A CA 1
ATOM 3626 C C . ASP A 1 456 ? 18.609 5.316 -26.267 1.00 87.19 456 ASP A C 1
ATOM 3628 O O . ASP A 1 456 ? 17.548 4.778 -25.940 1.00 87.19 456 ASP A O 1
ATOM 3632 N N . PHE A 1 457 ? 18.743 5.919 -27.450 1.00 94.56 457 PHE A N 1
ATOM 3633 C CA . PHE A 1 457 ? 17.711 5.827 -28.485 1.00 94.56 457 PHE A CA 1
ATOM 3634 C C . PHE A 1 457 ? 17.734 4.434 -29.118 1.00 94.56 457 PHE A C 1
ATOM 3636 O O . PHE A 1 457 ? 18.617 4.117 -29.914 1.00 94.56 457 PHE A O 1
ATOM 3643 N N . THR A 1 458 ? 16.733 3.625 -28.778 1.00 96.25 458 THR A N 1
ATOM 3644 C CA . THR A 1 458 ? 16.656 2.200 -29.111 1.00 96.25 458 THR A CA 1
ATOM 3645 C C . THR A 1 458 ? 15.532 1.932 -30.112 1.00 96.25 458 THR A C 1
ATOM 3647 O O . THR A 1 458 ? 14.429 2.474 -29.988 1.00 96.25 458 THR A O 1
ATOM 3650 N N . LYS A 1 459 ? 15.783 1.083 -31.116 1.00 97.88 459 LYS A N 1
ATOM 3651 C CA . LYS A 1 459 ? 14.730 0.548 -31.994 1.00 97.88 459 LYS A CA 1
ATOM 3652 C C . LYS A 1 459 ? 13.999 -0.584 -31.274 1.00 97.88 459 LYS A C 1
ATOM 3654 O O . LYS A 1 459 ? 14.572 -1.653 -31.091 1.00 97.88 459 LYS A O 1
ATOM 3659 N N . PHE A 1 460 ? 12.761 -0.340 -30.860 1.00 97.75 460 PHE A N 1
ATOM 3660 C CA . PHE A 1 460 ? 11.965 -1.333 -30.141 1.00 97.75 460 PHE A CA 1
ATOM 3661 C C . PHE A 1 460 ? 11.074 -2.153 -31.079 1.00 97.75 460 PHE A C 1
ATOM 3663 O O . PHE A 1 460 ? 10.466 -1.602 -31.997 1.00 97.75 460 PHE A O 1
ATOM 3670 N N . THR A 1 461 ? 10.930 -3.437 -30.767 1.00 98.06 461 THR A N 1
ATOM 3671 C CA . THR A 1 461 ? 9.799 -4.272 -31.191 1.00 98.06 461 THR A CA 1
ATOM 3672 C C . THR A 1 461 ? 9.214 -4.892 -29.931 1.00 98.06 461 THR A C 1
ATOM 3674 O O . THR A 1 461 ? 9.952 -5.480 -29.148 1.00 98.06 461 THR A O 1
ATOM 3677 N N . LEU A 1 462 ? 7.911 -4.762 -29.701 1.00 98.50 462 LEU A N 1
ATOM 3678 C CA . LEU A 1 462 ? 7.257 -5.334 -28.525 1.00 98.50 462 LEU A CA 1
ATOM 3679 C C . LEU A 1 462 ? 6.135 -6.268 -28.965 1.00 98.50 462 LEU A C 1
ATOM 3681 O O . LEU A 1 462 ? 5.132 -5.806 -29.499 1.00 98.50 462 LEU A O 1
ATOM 3685 N N . LYS A 1 463 ? 6.284 -7.562 -28.694 1.00 98.44 463 LYS A N 1
ATOM 3686 C CA . LYS A 1 463 ? 5.223 -8.561 -28.804 1.00 98.44 463 LYS A CA 1
ATOM 3687 C C . LYS A 1 463 ? 4.681 -8.856 -27.414 1.00 98.44 463 LYS A C 1
ATOM 3689 O O . LYS A 1 463 ? 5.444 -9.134 -26.493 1.00 98.44 463 LYS A O 1
ATOM 3694 N N . VAL A 1 464 ? 3.369 -8.783 -27.261 1.00 98.31 464 VAL A N 1
ATOM 3695 C CA . VAL A 1 464 ? 2.664 -8.987 -25.997 1.00 98.31 464 VAL A CA 1
ATOM 3696 C C . VAL A 1 464 ? 1.671 -10.114 -26.178 1.00 98.31 464 VAL A C 1
ATOM 3698 O O . VAL A 1 464 ? 0.836 -10.044 -27.074 1.00 98.31 464 VAL A O 1
ATOM 3701 N N . LYS A 1 465 ? 1.731 -11.102 -25.292 1.00 98.31 465 LYS A N 1
ATOM 3702 C CA . LYS A 1 465 ? 0.735 -12.152 -25.131 1.00 98.31 465 LYS A CA 1
ATOM 3703 C C . LYS A 1 465 ? 0.054 -11.988 -23.775 1.00 98.31 465 LYS A C 1
ATOM 3705 O O . LYS A 1 465 ? 0.719 -11.858 -22.750 1.00 98.31 465 LYS A O 1
ATOM 3710 N N . THR A 1 466 ? -1.268 -11.962 -23.770 1.00 97.25 466 THR A N 1
ATOM 3711 C CA . THR A 1 466 ? -2.110 -11.801 -22.580 1.00 97.25 466 THR A CA 1
ATOM 3712 C C . THR A 1 466 ? -3.432 -12.541 -22.783 1.00 97.25 466 THR A C 1
ATOM 3714 O O . THR A 1 466 ? -3.702 -13.037 -23.878 1.00 97.25 466 THR A O 1
ATOM 3717 N N . ASP A 1 467 ? -4.272 -12.603 -21.751 1.00 94.88 467 ASP A N 1
ATOM 3718 C CA . ASP A 1 467 ? -5.619 -13.164 -21.868 1.00 94.88 467 ASP A CA 1
ATOM 3719 C C . ASP A 1 467 ? -6.431 -12.498 -22.990 1.00 94.88 467 ASP A C 1
ATOM 3721 O O . ASP A 1 467 ? -6.323 -11.299 -23.259 1.00 94.88 467 ASP A O 1
ATOM 3725 N N . THR A 1 468 ? -7.277 -13.287 -23.654 1.00 94.19 468 THR A N 1
ATOM 3726 C CA . THR A 1 468 ? -7.960 -12.896 -24.899 1.00 94.19 468 THR A CA 1
ATOM 3727 C C . THR A 1 468 ? -8.953 -11.743 -24.743 1.00 94.19 468 THR A C 1
ATOM 3729 O O . THR A 1 468 ? -9.320 -11.115 -25.736 1.00 94.19 468 THR A O 1
ATOM 3732 N N . ASN A 1 469 ? -9.419 -11.489 -23.518 1.00 91.81 469 ASN A N 1
ATOM 3733 C CA . ASN A 1 469 ? -10.311 -10.385 -23.157 1.00 91.81 469 ASN A CA 1
ATOM 3734 C C . ASN A 1 469 ? -9.563 -9.077 -22.848 1.00 91.81 469 ASN A C 1
ATOM 3736 O O . ASN A 1 469 ? -10.208 -8.044 -22.684 1.00 91.81 469 ASN A O 1
ATOM 3740 N N . LEU A 1 470 ? -8.232 -9.105 -22.760 1.00 94.19 470 LEU A N 1
ATOM 3741 C CA . LEU A 1 470 ? -7.418 -7.939 -22.444 1.00 94.19 470 LEU A CA 1
ATOM 3742 C C . LEU A 1 470 ? -6.823 -7.308 -23.707 1.00 94.19 470 LEU A C 1
ATOM 3744 O O . LEU A 1 470 ? -6.556 -7.964 -24.715 1.00 94.19 470 LEU A O 1
ATOM 3748 N N . VAL A 1 471 ? -6.597 -6.000 -23.635 1.00 94.69 471 VAL A N 1
ATOM 3749 C CA . VAL A 1 471 ? -6.036 -5.172 -24.700 1.00 94.69 471 VAL A CA 1
ATOM 3750 C C . VAL A 1 471 ? -4.743 -4.544 -24.208 1.00 94.69 471 VAL A C 1
ATOM 3752 O O . VAL A 1 471 ? -4.729 -3.844 -23.196 1.00 94.69 471 VAL A O 1
ATOM 3755 N N . ALA A 1 472 ? -3.658 -4.775 -24.944 1.00 96.12 472 ALA A N 1
ATOM 3756 C CA . ALA A 1 472 ? -2.387 -4.109 -24.707 1.00 96.12 472 ALA A CA 1
ATOM 3757 C C . ALA A 1 472 ? -2.348 -2.732 -25.388 1.00 96.12 472 ALA A C 1
ATOM 3759 O O . ALA A 1 472 ? -2.862 -2.551 -26.493 1.00 96.12 472 ALA A O 1
ATOM 3760 N N . VAL A 1 473 ? -1.688 -1.771 -24.746 1.00 95.75 473 VAL A N 1
ATOM 3761 C CA . VAL A 1 473 ? -1.428 -0.425 -25.261 1.00 95.75 473 VAL A CA 1
ATOM 3762 C C . VAL A 1 473 ? 0.030 -0.061 -24.980 1.00 95.75 473 VAL A C 1
ATOM 3764 O O . VAL A 1 473 ? 0.489 -0.094 -23.836 1.00 95.75 473 VAL A O 1
ATOM 3767 N N . SER A 1 474 ? 0.763 0.295 -26.033 1.00 96.50 474 SER A N 1
ATOM 3768 C CA . SER A 1 474 ? 2.164 0.722 -25.978 1.00 96.50 474 SER A CA 1
ATOM 3769 C C . SER A 1 474 ? 2.483 1.690 -27.127 1.00 96.50 474 SER A C 1
ATOM 3771 O O . SER A 1 474 ? 1.617 2.026 -27.935 1.00 96.50 474 SER A O 1
ATOM 3773 N N . GLN A 1 475 ? 3.720 2.182 -27.190 1.00 94.88 475 GLN A N 1
ATOM 3774 C CA . GLN A 1 475 ? 4.186 3.076 -28.246 1.00 94.88 475 GLN A CA 1
ATOM 3775 C C . GLN A 1 475 ? 4.449 2.312 -29.551 1.00 94.88 475 GLN A C 1
ATOM 3777 O O . GLN A 1 475 ? 5.120 1.285 -29.558 1.00 94.88 475 GLN A O 1
ATOM 3782 N N . GLY A 1 476 ? 4.018 2.883 -30.678 1.00 92.06 476 GLY A N 1
ATOM 3783 C CA . GLY A 1 476 ? 4.308 2.375 -32.021 1.00 92.06 476 GLY A CA 1
ATOM 3784 C C . GLY A 1 476 ? 3.064 1.998 -32.815 1.00 92.06 476 GLY A C 1
ATOM 3785 O O . GLY A 1 476 ? 1.941 2.140 -32.340 1.00 92.06 476 GLY A O 1
ATOM 3786 N N . GLY A 1 477 ? 3.263 1.555 -34.060 1.00 89.19 477 GLY A N 1
ATOM 3787 C CA . GLY A 1 477 ? 2.165 1.006 -34.854 1.00 89.19 477 GLY A CA 1
ATOM 3788 C C . GLY A 1 477 ? 1.694 -0.308 -34.237 1.00 89.19 477 GLY A C 1
ATOM 3789 O O . GLY A 1 477 ? 2.526 -1.180 -34.001 1.00 89.19 477 GLY A O 1
ATOM 3790 N N . LEU A 1 478 ? 0.391 -0.419 -33.973 1.00 90.69 478 LEU A N 1
ATOM 3791 C CA . LEU A 1 478 ? -0.241 -1.627 -33.453 1.00 90.69 478 LEU A CA 1
ATOM 3792 C C . LEU A 1 478 ? -0.570 -2.586 -34.602 1.00 90.69 478 LEU A C 1
ATOM 3794 O O . LEU A 1 478 ? -1.293 -2.220 -35.529 1.00 90.69 478 LEU A O 1
ATOM 3798 N N . ASN A 1 479 ? -0.106 -3.823 -34.488 1.00 90.69 479 ASN A N 1
ATOM 3799 C CA . ASN A 1 479 ? -0.522 -4.949 -35.306 1.00 90.69 479 ASN A CA 1
ATOM 3800 C C . ASN A 1 479 ? -1.113 -6.027 -34.387 1.00 90.69 479 ASN A C 1
ATOM 3802 O O . ASN A 1 479 ? -0.438 -6.522 -33.487 1.00 90.69 479 ASN A O 1
ATOM 3806 N N . LYS A 1 480 ? -2.392 -6.365 -34.571 1.00 88.56 480 LYS A N 1
ATOM 3807 C CA . LYS A 1 480 ? -3.052 -7.421 -33.794 1.00 88.56 480 LYS A CA 1
ATOM 3808 C C . LYS A 1 480 ? -2.944 -8.727 -34.573 1.00 88.56 480 LYS A C 1
ATOM 3810 O O . LYS A 1 480 ? -3.612 -8.877 -35.593 1.00 88.56 480 LYS A O 1
ATOM 3815 N N . THR A 1 481 ? -2.103 -9.644 -34.105 1.00 82.38 481 THR A N 1
ATOM 3816 C CA . THR A 1 481 ? -1.837 -10.916 -34.795 1.00 82.38 481 THR A CA 1
ATOM 3817 C C . THR A 1 481 ? -2.924 -11.946 -34.516 1.00 82.38 481 THR A C 1
ATOM 3819 O O . THR A 1 481 ? -3.400 -12.606 -35.437 1.00 82.38 481 THR A O 1
ATOM 3822 N N . SER A 1 482 ? -3.360 -12.058 -33.261 1.00 89.69 482 SER A N 1
ATOM 3823 C CA . SER A 1 482 ? -4.417 -12.974 -32.829 1.00 89.69 482 SER A CA 1
ATOM 3824 C C . SER A 1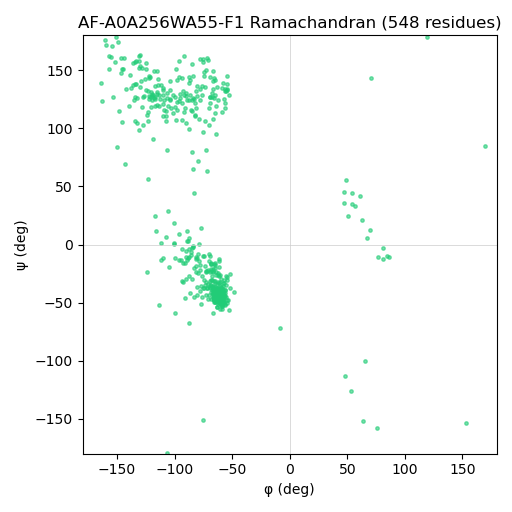 482 ? -5.108 -12.446 -31.552 1.00 89.69 482 SER A C 1
ATOM 3826 O O . SER A 1 482 ? -4.701 -11.417 -31.001 1.00 89.69 482 SER A O 1
ATOM 3828 N N . PRO A 1 483 ? -6.222 -13.041 -31.084 1.00 90.19 483 PRO A N 1
ATOM 3829 C CA . PRO A 1 483 ? -6.822 -12.663 -29.803 1.00 90.19 483 PRO A CA 1
ATOM 3830 C C . PRO A 1 483 ? -5.821 -12.811 -28.646 1.00 90.19 483 PRO A C 1
ATOM 3832 O O . PRO A 1 483 ? -5.271 -13.887 -28.449 1.00 90.19 483 PRO A O 1
ATOM 3835 N N . GLY A 1 484 ? -5.603 -11.741 -27.874 1.00 93.31 484 GLY A N 1
ATOM 3836 C CA . GLY A 1 484 ? -4.622 -11.725 -26.780 1.00 93.31 484 GLY A CA 1
ATOM 3837 C C . GLY A 1 484 ? -3.168 -11.500 -27.218 1.00 93.31 484 GLY A C 1
ATOM 3838 O O . GLY A 1 484 ? -2.306 -11.362 -26.355 1.00 93.31 484 GLY A O 1
ATOM 3839 N N . GLU A 1 485 ? -2.884 -11.402 -28.522 1.00 97.00 485 GLU A N 1
ATOM 3840 C CA . GLU A 1 485 ? -1.538 -11.161 -29.049 1.00 97.00 485 GLU A CA 1
ATOM 3841 C C . GLU A 1 485 ? -1.444 -9.837 -29.815 1.00 97.00 485 GLU A C 1
ATOM 3843 O O . GLU A 1 485 ? -2.210 -9.552 -30.744 1.00 97.00 485 GLU A O 1
ATOM 3848 N N . PHE A 1 486 ? -0.475 -9.018 -29.419 1.00 97.25 486 PHE A N 1
ATOM 3849 C CA . PHE A 1 486 ? -0.287 -7.664 -29.922 1.00 97.25 486 PHE A CA 1
ATOM 3850 C C . PHE A 1 486 ? 1.179 -7.431 -30.264 1.00 97.25 486 PHE A C 1
ATOM 3852 O O . PHE A 1 486 ? 2.062 -7.792 -29.493 1.00 97.25 486 PHE A O 1
ATOM 3859 N N . GLU A 1 487 ? 1.442 -6.775 -31.385 1.00 98.00 487 GLU A N 1
ATOM 3860 C CA . GLU A 1 487 ? 2.775 -6.341 -31.782 1.00 98.00 487 GLU A CA 1
ATOM 3861 C C . GLU A 1 487 ? 2.799 -4.817 -31.929 1.00 98.00 487 GLU A C 1
ATOM 3863 O O . GLU A 1 487 ? 1.956 -4.224 -32.606 1.00 98.00 487 GLU A O 1
ATOM 3868 N N . PHE A 1 488 ? 3.780 -4.179 -31.296 1.00 97.69 488 PHE A N 1
ATOM 3869 C CA . PHE A 1 488 ? 4.027 -2.747 -31.373 1.00 97.69 488 PHE A CA 1
ATOM 3870 C C . PHE A 1 488 ? 5.398 -2.489 -31.978 1.00 97.69 488 PHE A C 1
ATOM 3872 O O . PHE A 1 488 ? 6.419 -2.971 -31.480 1.00 97.69 488 PHE A O 1
ATOM 3879 N N . LYS A 1 489 ? 5.421 -1.675 -33.037 1.00 96.44 489 LYS A N 1
ATOM 3880 C CA . LYS A 1 489 ? 6.658 -1.275 -33.711 1.00 96.44 489 LYS A CA 1
ATOM 3881 C C . LYS A 1 489 ? 6.712 0.240 -33.914 1.00 96.44 489 LYS A C 1
ATOM 3883 O O . LYS A 1 489 ? 6.079 0.772 -34.835 1.00 96.44 489 LYS A O 1
ATOM 3888 N N . PRO A 1 490 ? 7.422 0.979 -33.045 1.00 95.06 490 PRO A N 1
ATOM 3889 C CA . PRO A 1 490 ? 7.743 2.380 -33.276 1.00 95.06 490 PRO A CA 1
ATOM 3890 C C . PRO A 1 490 ? 8.453 2.595 -34.616 1.00 95.06 490 PRO A C 1
ATOM 3892 O O . PRO A 1 490 ? 9.354 1.849 -34.991 1.00 95.06 490 PRO A O 1
ATOM 3895 N N . LYS A 1 491 ? 8.068 3.652 -35.340 1.00 92.88 491 LYS A N 1
ATOM 3896 C CA . LYS A 1 491 ? 8.714 4.026 -36.614 1.00 92.88 491 LYS A CA 1
ATOM 3897 C C . LYS A 1 491 ? 10.108 4.629 -36.419 1.00 92.88 491 LYS A C 1
ATOM 3899 O O . LYS A 1 491 ? 10.917 4.614 -37.340 1.00 92.88 491 LYS A O 1
ATOM 3904 N N . VAL A 1 492 ? 10.363 5.187 -35.239 1.00 95.25 492 VAL A N 1
ATOM 3905 C CA . VAL A 1 492 ? 11.614 5.854 -34.866 1.00 95.25 492 VAL A CA 1
ATOM 3906 C C . VAL A 1 492 ? 12.179 5.217 -33.604 1.00 95.25 492 VAL A C 1
ATOM 3908 O O . VAL A 1 492 ? 11.433 4.635 -32.816 1.00 95.25 492 VAL A O 1
ATOM 3911 N N . ALA A 1 493 ? 13.491 5.341 -33.410 1.00 96.44 493 ALA A N 1
ATOM 3912 C CA . ALA A 1 493 ? 14.119 4.936 -32.162 1.00 96.44 493 ALA A CA 1
ATOM 3913 C C . ALA A 1 493 ? 13.572 5.787 -31.006 1.00 96.44 493 ALA A C 1
ATOM 3915 O O . ALA A 1 493 ? 13.440 7.006 -31.135 1.00 96.44 493 ALA A O 1
ATOM 3916 N N . LEU A 1 494 ? 13.248 5.143 -29.888 1.00 96.50 494 LEU A N 1
ATOM 3917 C CA . LEU A 1 494 ? 12.702 5.795 -28.702 1.00 96.50 494 LEU A CA 1
ATOM 3918 C C . LEU A 1 494 ? 13.687 5.661 -27.540 1.00 96.50 494 LEU A C 1
ATOM 3920 O O . LEU A 1 494 ? 14.398 4.662 -27.458 1.00 96.50 494 LEU A O 1
ATOM 3924 N N . PRO A 1 495 ? 13.723 6.628 -26.611 1.00 94.44 495 PRO A N 1
ATOM 3925 C CA . PRO A 1 495 ? 14.531 6.491 -25.406 1.00 94.44 495 PRO A CA 1
ATOM 3926 C C . PRO A 1 495 ? 13.968 5.412 -24.471 1.00 94.44 495 PRO A C 1
ATOM 3928 O O . PRO A 1 495 ? 14.717 4.719 -23.788 1.00 94.44 495 PRO A O 1
ATOM 3931 N N . LYS A 1 496 ? 12.636 5.288 -24.392 1.00 94.50 496 LYS A N 1
ATOM 3932 C CA . LYS A 1 496 ? 11.940 4.345 -23.510 1.00 94.50 496 LYS A CA 1
ATOM 3933 C C . LYS A 1 496 ? 10.554 4.001 -24.052 1.00 94.50 496 LYS A C 1
ATOM 3935 O O . LYS A 1 496 ? 9.990 4.776 -24.824 1.00 94.50 496 LYS A O 1
ATOM 3940 N N . ILE A 1 497 ? 9.996 2.893 -23.572 1.00 96.44 497 ILE A N 1
ATOM 3941 C CA . ILE A 1 497 ? 8.612 2.476 -23.826 1.00 96.44 497 ILE A CA 1
ATOM 3942 C C . ILE A 1 497 ? 7.899 2.087 -22.522 1.00 96.44 497 ILE A C 1
ATOM 3944 O O . ILE A 1 497 ? 8.530 1.837 -21.491 1.00 96.44 497 ILE A O 1
ATOM 3948 N N . SER A 1 498 ? 6.571 2.054 -22.566 1.00 97.31 498 SER A N 1
ATOM 3949 C CA . SER A 1 498 ? 5.689 1.621 -21.480 1.00 97.31 498 SER A CA 1
ATOM 3950 C C . SER A 1 498 ? 4.659 0.630 -22.003 1.00 97.31 498 SER A C 1
ATOM 3952 O O . SER A 1 498 ? 4.333 0.647 -23.187 1.00 97.31 498 SER A O 1
ATOM 3954 N N . LEU A 1 499 ? 4.096 -0.184 -21.120 1.00 97.94 499 LEU A N 1
ATOM 3955 C CA . LEU A 1 499 ? 3.048 -1.133 -21.468 1.00 97.94 499 LEU A CA 1
ATOM 3956 C C . LEU A 1 499 ? 1.905 -1.038 -20.462 1.00 97.94 499 LEU A C 1
ATOM 3958 O O . LEU A 1 499 ? 2.118 -1.147 -19.254 1.00 97.94 499 LEU A O 1
ATOM 3962 N N . LEU A 1 500 ? 0.699 -0.833 -20.981 1.00 96.94 500 LEU A N 1
ATOM 3963 C CA . LEU A 1 500 ? -0.546 -0.952 -20.237 1.00 96.94 500 LEU A CA 1
ATOM 3964 C C . LEU A 1 500 ? -1.350 -2.118 -20.810 1.00 96.94 500 LEU A C 1
ATOM 3966 O O . LEU A 1 500 ? -1.425 -2.259 -22.028 1.00 96.94 500 LEU A O 1
ATOM 3970 N N . ILE A 1 501 ? -1.948 -2.944 -19.958 1.00 96.06 501 ILE A N 1
ATOM 3971 C CA . ILE A 1 501 ? -2.863 -4.012 -20.381 1.00 96.06 501 ILE A CA 1
ATOM 3972 C C . ILE A 1 501 ? -4.086 -3.965 -19.478 1.00 96.06 501 ILE A C 1
ATOM 3974 O O . ILE A 1 501 ? -3.932 -3.981 -18.260 1.00 96.06 501 ILE A O 1
ATOM 3978 N N . ALA A 1 502 ? -5.277 -3.906 -20.064 1.00 94.00 502 ALA A N 1
ATOM 3979 C CA . ALA A 1 502 ? -6.543 -4.017 -19.344 1.00 94.00 502 ALA A CA 1
ATOM 3980 C C . ALA A 1 502 ? -7.680 -4.389 -20.307 1.00 94.00 502 ALA A C 1
ATOM 3982 O O . ALA A 1 502 ? -7.500 -4.430 -21.523 1.00 94.00 502 ALA A O 1
ATOM 3983 N N . ASP A 1 503 ? -8.870 -4.596 -19.768 1.00 91.62 503 ASP A N 1
ATOM 3984 C CA . ASP A 1 503 ? -10.154 -4.685 -20.467 1.00 91.62 503 ASP A CA 1
ATOM 3985 C C . ASP A 1 503 ? -10.614 -3.305 -20.987 1.00 91.62 503 ASP A C 1
ATOM 3987 O O . ASP A 1 503 ? -11.610 -2.728 -20.550 1.00 91.62 503 ASP A O 1
ATOM 3991 N N . TYR A 1 504 ? -9.837 -2.723 -21.906 1.00 90.56 504 TYR A N 1
ATOM 3992 C CA . TYR A 1 504 ? -10.100 -1.387 -22.437 1.00 90.56 504 TYR A CA 1
ATOM 3993 C C . TYR A 1 504 ? -11.176 -1.361 -23.527 1.00 90.56 504 TYR A C 1
ATOM 3995 O O . TYR A 1 504 ? -11.094 -2.083 -24.521 1.00 90.56 504 TYR A O 1
ATOM 4003 N N . ASN A 1 505 ? -12.065 -0.372 -23.431 1.00 87.69 505 ASN A N 1
ATOM 4004 C CA . ASN A 1 505 ? -12.838 0.142 -24.556 1.00 87.69 505 ASN A CA 1
ATOM 4005 C C . ASN A 1 505 ? -12.030 1.234 -25.275 1.00 87.69 505 ASN A C 1
ATOM 4007 O O . ASN A 1 505 ? -11.529 2.165 -24.637 1.00 87.69 505 ASN A O 1
ATOM 4011 N N . LYS A 1 506 ? -11.893 1.110 -26.603 1.00 88.19 506 LYS A N 1
ATOM 4012 C CA . LYS A 1 506 ? -11.202 2.077 -27.472 1.00 88.19 506 LYS A CA 1
ATOM 4013 C C . LYS A 1 506 ? -12.217 3.068 -28.046 1.00 88.19 506 LYS A C 1
ATOM 4015 O O . LYS A 1 506 ? -13.130 2.667 -28.761 1.00 88.19 506 LYS A O 1
ATOM 4020 N N . TYR A 1 507 ? -12.001 4.352 -27.791 1.00 87.12 507 TYR A N 1
ATOM 4021 C CA . TYR A 1 507 ? -12.745 5.464 -28.380 1.00 87.12 507 TYR A CA 1
ATOM 4022 C C . TYR A 1 507 ? -11.806 6.250 -29.282 1.00 87.12 507 TYR A C 1
ATOM 4024 O O . TYR A 1 507 ? -10.745 6.671 -28.825 1.00 87.12 507 TYR A O 1
ATOM 4032 N N . SER A 1 508 ? -12.169 6.446 -30.548 1.00 86.56 508 SER A N 1
ATOM 4033 C CA . SER A 1 508 ? -11.253 7.045 -31.518 1.00 86.56 508 SER A CA 1
ATOM 4034 C C . SER A 1 508 ? -11.921 8.044 -32.433 1.00 86.56 508 SER A C 1
ATOM 4036 O O . SER A 1 508 ? -13.060 7.858 -32.853 1.00 86.56 508 SER A O 1
ATOM 4038 N N . ILE A 1 509 ? -11.157 9.072 -32.790 1.00 85.50 509 ILE A N 1
ATOM 4039 C CA . ILE A 1 509 ? -11.515 10.044 -33.817 1.00 85.50 509 ILE A CA 1
ATOM 4040 C C . ILE A 1 509 ? -10.343 10.195 -34.784 1.00 85.50 509 ILE A C 1
ATOM 4042 O O . ILE A 1 509 ? -9.183 10.019 -34.404 1.00 85.50 509 ILE A O 1
ATOM 4046 N N . LYS A 1 510 ? -10.630 10.571 -36.028 1.00 87.50 510 LYS A N 1
ATOM 4047 C CA . LYS A 1 510 ? -9.601 10.878 -37.022 1.00 87.50 510 LYS A CA 1
ATOM 4048 C C . LYS A 1 510 ? -9.663 12.359 -37.375 1.00 87.50 510 LYS A C 1
ATOM 4050 O O . LYS A 1 510 ? -10.677 12.813 -37.894 1.00 87.50 510 LYS A O 1
ATOM 4055 N N . VAL A 1 511 ? -8.579 13.086 -37.118 1.00 87.44 511 VAL A N 1
ATOM 4056 C CA . VAL A 1 511 ? -8.429 14.514 -37.444 1.00 87.44 511 VAL A CA 1
ATOM 4057 C C . VAL A 1 511 ? -7.139 14.673 -38.241 1.00 87.44 511 VAL A C 1
ATOM 4059 O O . VAL A 1 511 ? -6.101 14.167 -37.826 1.00 87.44 511 VAL A O 1
ATOM 4062 N N . ASP A 1 512 ? -7.207 15.302 -39.416 1.00 86.69 512 ASP A N 1
ATOM 4063 C CA . ASP A 1 512 ? -6.052 15.561 -40.294 1.00 86.69 512 ASP A CA 1
ATOM 4064 C C . ASP A 1 512 ? -5.137 14.340 -40.525 1.00 86.69 512 ASP A C 1
ATOM 4066 O O . ASP A 1 512 ? -3.912 14.413 -40.477 1.00 86.69 512 ASP A O 1
ATOM 4070 N N . SER A 1 513 ? -5.746 13.179 -40.795 1.00 85.00 513 SER A N 1
ATOM 4071 C CA . SER A 1 513 ? -5.065 11.885 -41.000 1.00 85.00 513 SER A CA 1
ATOM 4072 C C . SER A 1 513 ? -4.368 11.279 -39.773 1.00 85.00 513 SER A C 1
ATOM 4074 O O . SER A 1 513 ? -3.767 10.210 -39.898 1.00 85.00 513 SER A O 1
ATOM 4076 N N . ILE A 1 514 ? -4.506 11.884 -38.592 1.00 85.31 514 ILE A N 1
ATOM 4077 C CA . ILE A 1 514 ? -4.048 11.343 -37.308 1.00 85.31 514 ILE A CA 1
ATOM 4078 C C . ILE A 1 514 ? -5.246 10.721 -36.580 1.00 85.31 514 ILE A C 1
ATOM 4080 O O . ILE A 1 514 ? -6.284 11.359 -36.409 1.00 85.31 514 ILE A O 1
ATOM 4084 N N . GLU A 1 515 ? -5.119 9.456 -36.169 1.00 86.69 515 GLU A N 1
ATOM 4085 C CA . GLU A 1 515 ? -6.096 8.807 -35.287 1.00 86.69 515 GLU A CA 1
ATOM 4086 C C . GLU A 1 515 ? -5.740 9.122 -33.831 1.00 86.69 515 GLU A C 1
ATOM 4088 O O . GLU A 1 515 ? -4.698 8.701 -33.327 1.00 86.69 515 GLU A O 1
ATOM 4093 N N . TYR A 1 516 ? -6.624 9.839 -33.149 1.00 87.19 516 TYR A N 1
ATOM 4094 C CA . TYR A 1 516 ? -6.568 10.031 -31.707 1.00 87.19 516 TYR A CA 1
ATOM 4095 C C . TYR A 1 516 ? -7.405 8.937 -31.062 1.00 87.19 516 TYR A C 1
ATOM 4097 O O . TYR A 1 516 ? -8.547 8.723 -31.461 1.00 87.19 516 TYR A O 1
ATOM 4105 N N . SER A 1 517 ? -6.832 8.222 -30.096 1.00 87.19 517 SER A N 1
ATOM 4106 C CA . SER A 1 517 ? -7.503 7.115 -29.416 1.00 87.19 517 SER A CA 1
ATOM 4107 C C . SER A 1 517 ? -7.389 7.257 -27.908 1.00 87.19 517 SER A C 1
ATOM 4109 O O . SER A 1 517 ? -6.305 7.515 -27.387 1.00 87.19 517 SER A O 1
ATOM 4111 N N . LEU A 1 518 ? -8.501 7.034 -27.221 1.00 88.31 518 LEU A N 1
ATOM 4112 C CA . LEU A 1 518 ? -8.606 6.971 -25.775 1.00 88.31 518 LEU A CA 1
ATOM 4113 C C . LEU A 1 518 ? -9.008 5.553 -25.375 1.00 88.31 518 LEU A C 1
ATOM 4115 O O . LEU A 1 518 ? -9.965 4.994 -25.909 1.00 88.31 518 LEU A O 1
ATOM 4119 N N . PHE A 1 519 ? -8.262 4.976 -24.441 1.00 88.69 519 PHE A N 1
ATOM 4120 C CA . PHE A 1 519 ? -8.513 3.643 -23.907 1.00 88.69 519 PHE A CA 1
ATOM 4121 C C . PHE A 1 519 ? -8.995 3.785 -22.471 1.00 88.69 519 PHE A C 1
ATOM 4123 O O . PHE A 1 519 ? -8.287 4.349 -21.638 1.00 88.69 519 PHE A O 1
ATOM 4130 N N . ALA A 1 520 ? -10.195 3.289 -22.183 1.00 85.31 520 ALA A N 1
ATOM 4131 C CA . ALA A 1 520 ? -10.774 3.369 -20.850 1.00 85.31 520 ALA A CA 1
ATOM 4132 C C . ALA A 1 520 ? -11.423 2.054 -20.448 1.00 85.31 520 ALA A C 1
ATOM 4134 O O . ALA A 1 520 ? -12.116 1.421 -21.244 1.00 85.31 520 ALA A O 1
ATOM 4135 N N . LYS A 1 521 ? -11.195 1.664 -19.196 1.00 81.00 521 LYS A N 1
ATOM 4136 C CA . LYS A 1 521 ? -11.822 0.491 -18.598 1.00 81.00 521 LYS A CA 1
ATOM 4137 C C . LYS A 1 521 ? -13.328 0.713 -18.444 1.00 81.00 521 LYS A C 1
ATOM 4139 O O . LYS A 1 521 ? -13.780 1.845 -18.244 1.00 81.00 521 LYS A O 1
ATOM 4144 N N . GLU A 1 522 ? -14.093 -0.366 -18.536 1.00 72.25 522 GLU A N 1
ATOM 4145 C CA . GLU A 1 522 ? -15.527 -0.351 -18.261 1.00 72.25 522 GLU A CA 1
ATOM 4146 C C . GLU A 1 522 ? -15.843 0.221 -16.869 1.00 72.25 522 GLU A C 1
ATOM 4148 O O . GLU A 1 522 ? -15.170 -0.091 -15.887 1.00 72.25 522 GLU A O 1
ATOM 4153 N N . GLY A 1 523 ? -16.822 1.131 -16.798 1.00 69.38 523 GLY A N 1
ATOM 4154 C CA . GLY A 1 523 ? -17.193 1.842 -15.569 1.00 69.38 523 GLY A CA 1
ATOM 4155 C C . GLY A 1 523 ? -16.390 3.119 -15.286 1.00 69.38 523 GLY A C 1
ATOM 4156 O O . GLY A 1 523 ? -16.807 3.913 -14.450 1.00 69.38 523 GLY A O 1
ATOM 4157 N N . ASN A 1 524 ? -15.296 3.376 -16.014 1.00 73.69 524 ASN A N 1
ATOM 4158 C CA . ASN A 1 524 ? -14.462 4.576 -15.849 1.00 73.69 524 ASN A CA 1
ATOM 4159 C C . ASN A 1 524 ? -14.651 5.597 -16.990 1.00 73.69 524 ASN A C 1
ATOM 4161 O O . ASN A 1 524 ? -13.726 6.330 -17.330 1.00 73.69 524 ASN A O 1
ATOM 4165 N N . GLN A 1 525 ? -15.834 5.642 -17.609 1.00 72.31 525 GLN A N 1
ATOM 4166 C CA . GLN A 1 525 ? -16.101 6.443 -18.814 1.00 72.31 525 GLN A CA 1
ATOM 4167 C C . GLN A 1 525 ? -16.825 7.773 -18.560 1.00 72.31 525 GLN A C 1
ATOM 4169 O O . GLN A 1 525 ? -17.342 8.375 -19.495 1.00 72.31 525 GLN A O 1
ATOM 4174 N N . TYR A 1 526 ? -16.817 8.266 -17.321 1.00 70.50 526 TYR A N 1
ATOM 4175 C CA . TYR A 1 526 ? -17.442 9.536 -16.913 1.00 70.50 526 TYR A CA 1
ATOM 4176 C C . TYR A 1 526 ? -17.038 10.751 -17.777 1.00 70.50 526 TYR A C 1
ATOM 4178 O O . TYR A 1 526 ? -17.752 11.747 -17.863 1.00 70.50 526 TYR A O 1
ATOM 4186 N N . PHE A 1 527 ? -15.864 10.699 -18.411 1.00 73.44 527 PHE A N 1
ATOM 4187 C CA . PHE A 1 527 ? -15.379 11.765 -19.279 1.00 73.44 527 PHE A CA 1
ATOM 4188 C C . PHE A 1 527 ? -16.141 11.840 -20.613 1.00 73.44 527 PHE A C 1
ATOM 4190 O O . PHE A 1 527 ? -16.137 12.899 -21.230 1.00 73.44 527 PHE A O 1
ATOM 4197 N N . LEU A 1 528 ? -16.780 10.754 -21.076 1.00 73.00 528 LEU A N 1
ATOM 4198 C CA . LEU A 1 528 ? -17.425 10.699 -22.397 1.00 73.00 528 LEU A CA 1
ATOM 4199 C C . LEU A 1 528 ? -18.536 11.736 -22.543 1.00 73.00 528 LEU A C 1
ATOM 4201 O O . LEU A 1 528 ? -18.631 12.367 -23.593 1.00 73.00 528 LEU A O 1
ATOM 4205 N N . ASP A 1 529 ? -19.300 11.975 -21.480 1.00 68.12 529 ASP A N 1
ATOM 4206 C CA . ASP A 1 529 ? -20.394 12.950 -21.485 1.00 68.12 529 ASP A CA 1
ATOM 4207 C C . ASP A 1 529 ? -19.901 14.378 -21.738 1.00 68.12 529 ASP A C 1
ATOM 4209 O O . ASP A 1 529 ? -20.620 15.196 -22.306 1.00 68.12 529 ASP A O 1
ATOM 4213 N N . HIS A 1 530 ? -18.641 14.657 -21.395 1.00 69.25 530 HIS A N 1
ATOM 4214 C CA . HIS A 1 530 ? -18.013 15.953 -21.617 1.00 69.25 530 HIS A CA 1
ATOM 4215 C C . HIS A 1 530 ? -17.471 16.093 -23.043 1.00 69.25 530 HIS A C 1
ATOM 4217 O O . HIS A 1 530 ? -17.270 17.213 -23.489 1.00 69.25 530 HIS A O 1
ATOM 4223 N N . PHE A 1 531 ? -17.240 14.994 -23.777 1.00 67.56 531 PHE A N 1
ATOM 4224 C CA . PHE A 1 531 ? -16.692 15.032 -25.140 1.00 67.56 531 PHE A CA 1
ATOM 4225 C C . PHE A 1 531 ? -17.720 15.394 -26.220 1.00 67.56 531 PHE A C 1
ATOM 4227 O O . PHE A 1 531 ? -17.317 15.777 -27.320 1.00 67.56 531 PHE A O 1
ATOM 4234 N N . ASN A 1 532 ? -19.020 15.349 -25.910 1.00 57.03 532 ASN A N 1
ATOM 4235 C CA . ASN A 1 532 ? -20.080 15.775 -26.831 1.00 57.03 532 ASN A CA 1
ATOM 4236 C C . ASN A 1 532 ? -20.018 17.279 -27.159 1.00 57.03 532 ASN A C 1
ATOM 4238 O O . ASN A 1 532 ? -20.412 17.673 -28.252 1.00 57.03 532 ASN A O 1
ATOM 4242 N N . ASP A 1 533 ? -19.451 18.100 -26.269 1.00 54.00 533 ASP A N 1
ATOM 4243 C CA . ASP A 1 533 ? -19.323 19.553 -26.460 1.00 54.00 533 ASP A CA 1
ATOM 4244 C C . ASP A 1 533 ? -18.064 19.961 -27.261 1.00 54.00 533 ASP A C 1
ATOM 4246 O O . ASP A 1 533 ? -17.884 21.132 -27.599 1.00 54.00 533 ASP A O 1
ATOM 4250 N N . PHE A 1 534 ? -17.168 19.016 -27.587 1.00 48.94 534 PHE A N 1
ATOM 4251 C CA . PHE A 1 534 ? -15.860 19.309 -28.200 1.00 48.94 534 PHE A CA 1
ATOM 4252 C C . PHE A 1 534 ? -15.785 19.096 -29.715 1.00 48.94 534 PHE A C 1
ATOM 4254 O O . PHE A 1 534 ? -14.713 19.320 -30.290 1.00 48.94 534 PHE A O 1
ATOM 4261 N N . THR A 1 535 ? -16.876 18.705 -30.384 1.00 50.34 535 THR A N 1
ATOM 4262 C CA . THR A 1 535 ? -16.875 18.413 -31.832 1.00 50.34 535 THR A CA 1
ATOM 4263 C C . THR A 1 535 ? -16.328 19.556 -32.693 1.00 50.34 535 THR A C 1
ATOM 4265 O O . THR A 1 535 ? -15.672 19.275 -33.692 1.00 50.34 535 THR A O 1
ATOM 4268 N N . ASP A 1 536 ? -16.480 20.816 -32.267 1.00 47.09 536 ASP A N 1
ATOM 4269 C CA . ASP A 1 536 ? -15.957 21.992 -32.989 1.00 47.09 536 ASP A CA 1
ATOM 4270 C C . ASP A 1 536 ? -14.564 22.476 -32.526 1.00 47.09 536 ASP A C 1
ATOM 4272 O O . ASP A 1 536 ? -13.924 23.271 -33.213 1.00 47.09 536 ASP A O 1
ATOM 4276 N N . SER A 1 537 ? -14.053 22.018 -31.375 1.00 49.69 537 SER A N 1
ATOM 4277 C CA . SER A 1 537 ? -12.883 22.638 -30.709 1.00 49.69 537 SER A CA 1
ATOM 4278 C C . SER A 1 537 ? -11.609 21.784 -30.694 1.00 49.69 537 SER A C 1
ATOM 4280 O O . SER A 1 537 ? -10.524 22.293 -30.404 1.00 49.69 537 SER A O 1
ATOM 4282 N N . LEU A 1 538 ? -11.706 20.493 -31.016 1.00 47.12 538 LEU A N 1
ATOM 4283 C CA . LEU A 1 538 ? -10.572 19.558 -31.024 1.00 47.12 538 LEU A CA 1
ATOM 4284 C C . LEU A 1 538 ? -9.370 19.972 -31.903 1.00 47.12 538 LEU A C 1
ATOM 4286 O O . LEU A 1 538 ? -8.240 19.744 -31.460 1.00 47.12 538 LEU A O 1
ATOM 4290 N N . PRO A 1 539 ? -9.530 20.641 -33.067 1.00 48.22 539 PRO A N 1
ATOM 4291 C CA . PRO A 1 539 ? -8.386 21.114 -33.856 1.00 48.22 539 PRO A CA 1
ATOM 4292 C C . PRO A 1 539 ? -7.486 22.129 -33.123 1.00 48.22 539 PRO A C 1
ATOM 4294 O O . PRO A 1 539 ? -6.325 22.304 -33.501 1.00 48.22 539 PRO A O 1
ATOM 4297 N N . ASN A 1 540 ? -7.985 22.779 -32.062 1.00 40.81 540 ASN A N 1
ATOM 4298 C CA . ASN A 1 540 ? -7.262 23.822 -31.328 1.00 40.81 540 ASN A CA 1
ATOM 4299 C C . ASN A 1 540 ? -6.409 23.295 -30.156 1.00 40.81 540 ASN A C 1
ATOM 4301 O O . ASN A 1 540 ? -5.563 24.030 -29.646 1.00 40.81 540 ASN A O 1
ATOM 4305 N N . PHE A 1 541 ? -6.544 22.026 -29.749 1.00 41.44 541 PHE A N 1
ATOM 4306 C CA . PHE A 1 541 ? -5.731 21.432 -28.676 1.00 41.44 541 PHE A CA 1
ATOM 4307 C C . PHE A 1 541 ? -4.380 20.908 -29.195 1.00 41.44 541 PHE A C 1
ATOM 4309 O O . PHE A 1 541 ? -4.064 19.722 -29.133 1.00 41.44 541 PHE A O 1
ATOM 4316 N N . ARG A 1 542 ? -3.519 21.811 -29.677 1.00 32.38 542 ARG A N 1
ATOM 4317 C CA . ARG A 1 542 ? -2.115 21.510 -30.018 1.00 32.38 542 ARG A CA 1
ATOM 4318 C C . ARG A 1 542 ? -1.178 21.563 -28.801 1.00 32.38 542 ARG A C 1
ATOM 4320 O O . ARG A 1 542 ? -0.105 22.129 -28.908 1.00 32.38 542 ARG A O 1
ATOM 4327 N N . SER A 1 543 ? -1.563 20.998 -27.656 1.00 31.98 543 SER A N 1
ATOM 4328 C CA . SER A 1 543 ? -0.653 20.654 -26.541 1.00 31.98 543 SER A CA 1
ATOM 4329 C C . SER A 1 543 ? -1.459 20.274 -25.297 1.00 31.98 543 SER A C 1
ATOM 4331 O O . SER A 1 543 ? -1.694 21.107 -24.424 1.00 31.98 543 SER A O 1
ATOM 4333 N N . ALA A 1 544 ? -1.882 19.019 -25.183 1.00 26.11 544 ALA A N 1
ATOM 4334 C CA . ALA A 1 544 ? -2.321 18.481 -23.901 1.00 26.11 544 ALA A CA 1
ATOM 4335 C C . ALA A 1 544 ? -1.695 17.101 -23.712 1.00 26.11 544 ALA A C 1
ATOM 4337 O O . ALA A 1 544 ? -2.018 16.132 -24.395 1.00 26.11 544 ALA A O 1
ATOM 4338 N N . THR A 1 545 ? -0.714 17.064 -22.819 1.00 25.66 545 THR A N 1
ATOM 4339 C CA . THR A 1 545 ? -0.022 15.876 -22.333 1.00 25.66 545 THR A CA 1
ATOM 4340 C C . THR A 1 545 ? -1.046 14.892 -21.766 1.00 25.66 545 THR A C 1
ATOM 4342 O O . THR A 1 545 ? -1.910 15.284 -20.984 1.00 25.66 545 THR A O 1
ATOM 4345 N N . ALA A 1 546 ? -0.955 13.620 -22.155 1.00 25.11 546 ALA A N 1
ATOM 4346 C CA . ALA A 1 546 ? -1.820 12.563 -21.647 1.00 25.11 546 ALA A CA 1
ATOM 4347 C C . ALA A 1 546 ? -1.691 12.447 -20.118 1.00 25.11 546 ALA A C 1
ATOM 4349 O O . ALA A 1 546 ? -0.638 12.070 -19.603 1.00 25.11 546 ALA A O 1
ATOM 4350 N N . PHE A 1 547 ? -2.767 12.754 -19.396 1.00 23.38 547 PHE A N 1
ATOM 4351 C CA . PHE A 1 547 ? -2.917 12.390 -17.994 1.00 23.38 547 PHE A CA 1
ATOM 4352 C C . PHE A 1 547 ? -3.605 11.025 -17.926 1.00 23.38 547 PHE A C 1
ATOM 4354 O O . PHE A 1 547 ? -4.745 10.875 -18.357 1.00 23.38 547 PHE A O 1
ATOM 4361 N N . CYS A 1 548 ? -2.920 10.023 -17.372 1.00 24.19 548 CYS A N 1
ATOM 4362 C CA . CYS A 1 548 ? -3.610 8.874 -16.793 1.00 24.19 548 CYS A CA 1
ATOM 4363 C C . CYS A 1 548 ? -4.298 9.362 -15.515 1.00 24.19 548 CYS A C 1
ATOM 4365 O O . CYS A 1 548 ? -3.633 9.575 -14.502 1.00 24.19 548 CYS A O 1
ATOM 4367 N N . VAL A 1 549 ? -5.611 9.565 -15.576 1.00 25.69 549 VAL A N 1
ATOM 4368 C CA . VAL A 1 549 ? -6.453 9.672 -14.382 1.00 25.69 549 VAL A CA 1
ATOM 4369 C C . VAL A 1 549 ? -6.909 8.251 -14.068 1.00 25.69 549 VAL A C 1
ATOM 4371 O O . VAL A 1 549 ? -7.702 7.677 -14.813 1.00 25.69 549 VAL A O 1
ATOM 4374 N N . GLY A 1 550 ? -6.297 7.660 -13.043 1.00 31.61 550 GLY A N 1
ATOM 4375 C CA . GLY A 1 550 ? -6.667 6.358 -12.486 1.00 31.61 550 GLY A CA 1
ATOM 4376 C C . GLY A 1 550 ? -7.478 6.491 -11.211 1.00 31.61 550 GLY A C 1
ATOM 4377 O O . GLY A 1 550 ? -7.414 7.579 -10.592 1.00 31.61 550 GLY A O 1
#

Foldseek 3Di:
DADPVLLQVLLVVLLVVLVPDPLNVVLLVCLLVVLLVVLVLCQDPVNPHDCQCQQALLNSLQVSLLVLQLSLLLSLLVSLLVVVVVVVVCVVVCVVDPDPHALCSNLSSNLNSSLVNSLVSSLSSLVSSQVSQVVDPSHDHDDVSSVVCCVLARQLSSLQSSLLSLLCCLVVVDSVVSSVVSVVLSCCLVPPCCPPLNSLSVSRCLQPAQDAHPACGAPDVPLSCLSSLLSNLQSLLSSLVSSLSPPDDDPDPVVNCVSVVSSVVSNVSSVVSSCVNSCVLVVLLVLLVVQQVVQQVFVPPFKWFFAAWEWEWEADFQKIKIKIKTKTWRQDQAFAQKWKWFAAQQKAWPFKDFPPHGWDWDDDHRIIITGDPPTQGHGHITMMIIIIMGWFDQSQPDSVDDSVPDDQWDDDPSHTHGDDQFGGGQAKGWFDQRRRNDIFTGGAQHPVCRPSHFAHQYFYKYKYAHALQKDKDKDADWDAPDRRIIIHGHPGGDSTMIMIMHNWDWDWDADPNDIDIDTDDPSSVPCVVVCVVCPPPVVPCPDDDDDPPD

Nearest PDB structures (foldseek):
  8cgw-assembly2_B  TM=7.041E-01  e=2.722E-08  Homo sapiens
  5dll-assembly1_A  TM=6.495E-01  e=4.509E-07  Francisella tularensis subsp. tularensis SCHU S4
  7osi-assembly1_D  TM=5.850E-01  e=2.088E-04  Stutzerimonas stutzeri ATCC 14405 = CCUG 16156
  7o0z-assembly1_D  TM=5.605E-01  e=3.876E-04  Stutzerimonas stutzeri ATCC 14405 = CCUG 16156
  6qfs-assembly7_G  TM=5.375E-01  e=4.263E-04  Cellulomonas fimi